Protein AF-0000000076989357 (afdb_homodimer)

Structure (mmCIF, N/CA/C/O backbone):
data_AF-0000000076989357-model_v1
#
loop_
_entity.id
_entity.type
_entity.pdbx_description
1 polymer '3-dehydrosphinganine reductase'
#
loop_
_atom_site.group_PDB
_atom_site.id
_atom_site.type_symbol
_atom_site.label_atom_id
_atom_site.label_alt_id
_atom_site.label_comp_id
_atom_site.label_asym_id
_atom_site.label_entity_id
_atom_site.label_seq_id
_atom_site.pdbx_PDB_ins_code
_atom_site.Cartn_x
_atom_site.Cartn_y
_atom_site.Cartn_z
_atom_site.occupancy
_atom_site.B_iso_or_equiv
_atom_site.auth_seq_id
_atom_site.auth_comp_id
_atom_site.auth_asym_id
_atom_site.auth_atom_id
_atom_site.pdbx_PDB_model_num
ATOM 1 N N . MET A 1 1 ? -0.4 20.406 41.469 1 24.55 1 MET A N 1
ATOM 2 C CA . MET A 1 1 ? 0.415 19.234 41.156 1 24.55 1 MET A CA 1
ATOM 3 C C . MET A 1 1 ? 0.333 18.891 39.688 1 24.55 1 MET A C 1
ATOM 5 O O . MET A 1 1 ? -0.587 18.203 39.25 1 24.55 1 MET A O 1
ATOM 9 N N . GLY A 1 2 ? 0.431 19.812 38.812 1 35.19 2 GLY A N 1
ATOM 10 C CA . GLY A 1 2 ? 0.062 20.609 37.656 1 35.19 2 GLY A CA 1
ATOM 11 C C . GLY A 1 2 ? 0.584 20.062 36.344 1 35.19 2 GLY A C 1
ATOM 12 O O . GLY A 1 2 ? 0.619 20.766 35.344 1 35.19 2 GLY A O 1
ATOM 13 N N . ILE A 1 3 ? 1.6 18.906 36.156 1 36.38 3 ILE A N 1
ATOM 14 C CA . ILE A 1 3 ? 3.012 18.578 36 1 36.38 3 ILE A CA 1
ATOM 15 C C . ILE A 1 3 ? 3.342 18.359 34.531 1 36.38 3 ILE A C 1
ATOM 17 O O . ILE A 1 3 ? 4.344 18.891 34.031 1 36.38 3 ILE A O 1
ATOM 21 N N . PHE A 1 4 ? 3.291 17.031 33.844 1 44.25 4 PHE A N 1
ATOM 22 C CA . PHE A 1 4 ? 4.027 16.734 32.625 1 44.25 4 PHE A CA 1
ATOM 23 C C . PHE A 1 4 ? 3.502 17.578 31.469 1 44.25 4 PHE A C 1
ATOM 25 O O . PHE A 1 4 ? 2.469 17.25 30.875 1 44.25 4 PHE A O 1
ATOM 32 N N . ASN A 1 5 ? 3.467 18.812 31.484 1 49.47 5 ASN A N 1
ATOM 33 C CA . ASN A 1 5 ? 3.227 19.766 30.406 1 49.47 5 ASN A CA 1
ATOM 34 C C . ASN A 1 5 ? 3.75 19.266 29.062 1 49.47 5 ASN A C 1
ATOM 36 O O . ASN A 1 5 ? 4.945 19.359 28.797 1 49.47 5 ASN A O 1
ATOM 40 N N . SER A 1 6 ? 3.16 18.234 28.562 1 68.12 6 SER A N 1
ATOM 41 C CA . SER A 1 6 ? 3.635 17.578 27.359 1 68.12 6 SER A CA 1
ATOM 42 C C . SER A 1 6 ? 3.816 18.578 26.219 1 68.12 6 SER A C 1
ATOM 44 O O . SER A 1 6 ? 2.943 19.406 25.969 1 68.12 6 SER A O 1
ATOM 46 N N . LYS A 1 7 ? 4.973 18.969 25.891 1 89 7 LYS A N 1
ATOM 47 C CA . LYS A 1 7 ? 5.383 19.844 24.781 1 89 7 LYS A CA 1
ATOM 48 C C . LYS A 1 7 ? 4.516 19.625 23.547 1 89 7 LYS A C 1
ATOM 50 O O . LYS A 1 7 ? 4.188 18.484 23.219 1 89 7 LYS A O 1
ATOM 55 N N . ASN A 1 8 ? 3.785 20.734 23.172 1 96.75 8 ASN A N 1
ATOM 56 C CA . ASN A 1 8 ? 3.072 20.703 21.906 1 96.75 8 ASN A CA 1
ATOM 57 C C . ASN A 1 8 ? 4.039 20.672 20.719 1 96.75 8 ASN A C 1
ATOM 59 O O . ASN A 1 8 ? 4.73 21.656 20.453 1 96.75 8 ASN A O 1
ATOM 63 N N . HIS A 1 9 ? 4.043 19.609 20.016 1 97.38 9 HIS A N 1
ATOM 64 C CA . HIS A 1 9 ? 5.02 19.406 18.953 1 97.38 9 HIS A CA 1
ATOM 65 C C . HIS A 1 9 ? 4.523 19.969 17.625 1 97.38 9 HIS A C 1
ATOM 67 O O . HIS A 1 9 ? 5.246 19.938 16.625 1 97.38 9 HIS A O 1
ATOM 73 N N . MET A 1 10 ? 3.312 20.484 17.641 1 98 10 MET A N 1
ATOM 74 C CA . MET A 1 10 ? 2.783 21.109 16.422 1 98 10 MET A CA 1
ATOM 75 C C . MET A 1 10 ? 1.911 22.312 16.766 1 98 10 MET A C 1
ATOM 77 O O . MET A 1 10 ? 0.719 22.328 16.453 1 98 10 MET A O 1
ATOM 81 N N . PRO A 1 11 ? 2.48 23.25 17.391 1 97.94 11 PRO A N 1
ATOM 82 C CA . PRO A 1 11 ? 1.706 24.469 17.609 1 97.94 11 PRO A CA 1
ATOM 83 C C . PRO A 1 11 ? 1.225 25.109 16.312 1 97.94 11 PRO A C 1
ATOM 85 O O . PRO A 1 11 ? 1.971 25.156 15.328 1 97.94 11 PRO A O 1
ATOM 88 N N . VAL A 1 12 ? -0.049 25.656 16.328 1 98.56 12 VAL A N 1
ATOM 89 C CA . VAL A 1 12 ? -0.6 26.094 15.055 1 98.56 12 VAL A CA 1
ATOM 90 C C . VAL A 1 12 ? -0.959 27.578 15.133 1 98.56 12 VAL A C 1
ATOM 92 O O . VAL A 1 12 ? -1.325 28.188 14.117 1 98.56 12 VAL A O 1
ATOM 95 N N . ASP A 1 13 ? -0.884 28.125 16.359 1 98.38 13 ASP A N 1
ATOM 96 C CA . ASP A 1 13 ? -1.229 29.531 16.516 1 98.38 13 ASP A CA 1
ATOM 97 C C . ASP A 1 13 ? -0.354 30.422 15.641 1 98.38 13 ASP A C 1
ATOM 99 O O . ASP A 1 13 ? 0.872 30.406 15.766 1 98.38 13 ASP A O 1
ATOM 103 N N . GLY A 1 14 ? -0.975 31.125 14.734 1 97.88 14 GLY A N 1
ATOM 104 C CA . GLY A 1 14 ? -0.276 32.031 13.844 1 97.88 14 GLY A CA 1
ATOM 105 C C . GLY A 1 14 ? 0.32 31.344 12.633 1 97.88 14 GLY A C 1
ATOM 106 O O . GLY A 1 14 ? 0.879 32 11.75 1 97.88 14 GLY A O 1
ATOM 107 N N . LYS A 1 15 ? 0.255 30.047 12.539 1 98.38 15 LYS A N 1
ATOM 108 C CA . LYS A 1 15 ? 0.806 29.297 11.414 1 98.38 15 LYS A CA 1
ATOM 109 C C . LYS A 1 15 ? -0.196 29.203 10.266 1 98.38 15 LYS A C 1
ATOM 111 O O . LYS A 1 15 ? -1.403 29.328 10.477 1 98.38 15 LYS A O 1
ATOM 116 N N . THR A 1 16 ? 0.252 29.031 9.078 1 98.81 16 THR A N 1
ATOM 117 C CA . THR A 1 16 ? -0.607 28.859 7.91 1 98.81 16 THR A CA 1
ATOM 118 C C . THR A 1 16 ? -0.661 27.391 7.488 1 98.81 16 THR A C 1
ATOM 120 O O . THR A 1 16 ? 0.375 26.766 7.234 1 98.81 16 THR A O 1
ATOM 123 N N . ILE A 1 17 ? -1.873 26.859 7.422 1 98.94 17 ILE A N 1
ATOM 124 C CA . ILE A 1 17 ? -2.102 25.438 7.129 1 98.94 17 ILE A CA 1
ATOM 125 C C . ILE A 1 17 ? -2.906 25.312 5.84 1 98.94 17 ILE A C 1
ATOM 127 O O . ILE A 1 17 ? -3.936 25.969 5.672 1 98.94 17 ILE A O 1
ATOM 131 N N . LEU A 1 18 ? -2.387 24.531 4.871 1 98.94 18 LEU A N 1
ATOM 132 C CA . LEU A 1 18 ? -3.174 24.109 3.725 1 98.94 18 LEU A CA 1
ATOM 133 C C . LEU A 1 18 ? -3.834 22.75 3.998 1 98.94 18 LEU A C 1
ATOM 135 O O . LEU A 1 18 ? -3.16 21.797 4.379 1 98.94 18 LEU A O 1
ATOM 139 N N . LEU A 1 19 ? -5.141 22.703 3.865 1 98.94 19 LEU A N 1
ATOM 140 C CA . LEU A 1 19 ? -5.926 21.516 4.176 1 98.94 19 LEU A CA 1
ATOM 141 C C . LEU A 1 19 ? -6.75 21.078 2.967 1 98.94 19 LEU A C 1
ATOM 143 O O . LEU A 1 19 ? -7.633 21.812 2.516 1 98.94 19 LEU A O 1
ATOM 147 N N . THR A 1 20 ? -6.453 19.891 2.438 1 98.88 20 THR A N 1
ATOM 148 C CA . THR A 1 20 ? -7.293 19.344 1.372 1 98.88 20 THR A CA 1
ATOM 149 C C . THR A 1 20 ? -8.43 18.516 1.951 1 98.88 20 THR A C 1
ATOM 151 O O . THR A 1 20 ? -8.297 17.938 3.033 1 98.88 20 THR A O 1
ATOM 154 N N . GLY A 1 21 ? -9.508 18.406 1.194 1 97.88 21 GLY A N 1
ATOM 155 C CA . GLY A 1 21 ? -10.656 17.641 1.659 1 97.88 21 GLY A CA 1
ATOM 156 C C . GLY A 1 21 ? -11.398 18.312 2.799 1 97.88 21 GLY A C 1
ATOM 157 O O . GLY A 1 21 ? -11.867 17.656 3.723 1 97.88 21 GLY A O 1
ATOM 158 N N . ALA A 1 22 ? -11.547 19.625 2.75 1 96.81 22 ALA A N 1
ATOM 159 C CA . ALA A 1 22 ? -12.016 20.391 3.896 1 96.81 22 ALA A CA 1
ATOM 160 C C . ALA A 1 22 ? -13.531 20.578 3.838 1 96.81 22 ALA A C 1
ATOM 162 O O . ALA A 1 22 ? -14.141 21.062 4.801 1 96.81 22 ALA A O 1
ATOM 163 N N . SER A 1 23 ? -14.188 20.156 2.822 1 92.81 23 SER A N 1
ATOM 164 C CA . SER A 1 23 ? -15.562 20.609 2.584 1 92.81 23 SER A CA 1
ATOM 165 C C . SER A 1 23 ? -16.562 19.781 3.4 1 92.81 23 SER A C 1
ATOM 167 O O . SER A 1 23 ? -17.719 20.188 3.551 1 92.81 23 SER A O 1
ATOM 169 N N . GLU A 1 24 ? -16.203 18.609 3.855 1 92.44 24 GLU A N 1
ATOM 170 C CA . GLU A 1 24 ? -17.109 17.781 4.633 1 92.44 24 GLU A CA 1
ATOM 171 C C . GLU A 1 24 ? -16.359 16.844 5.562 1 92.44 24 GLU A C 1
ATOM 173 O O . GLU A 1 24 ? -15.125 16.781 5.523 1 92.44 24 GLU A O 1
ATOM 178 N N . GLY A 1 25 ? -17.078 16.266 6.488 1 94.81 25 GLY A N 1
ATOM 179 C CA . GLY A 1 25 ? -16.562 15.18 7.301 1 94.81 25 GLY A CA 1
ATOM 180 C C . GLY A 1 25 ? -15.422 15.609 8.211 1 94.81 25 GLY A C 1
ATOM 181 O O . GLY A 1 25 ? -15.5 16.641 8.867 1 94.81 25 GLY A O 1
ATOM 182 N N . MET A 1 26 ? -14.438 14.766 8.281 1 97 26 MET A N 1
ATOM 183 C CA . MET A 1 26 ? -13.297 14.984 9.156 1 97 26 MET A CA 1
ATOM 184 C C . MET A 1 26 ? -12.539 16.25 8.766 1 97 26 MET A C 1
ATOM 186 O O . MET A 1 26 ? -12.117 17.016 9.625 1 97 26 MET A O 1
ATOM 190 N N . GLY A 1 27 ? -12.414 16.484 7.465 1 98.12 27 GLY A N 1
ATOM 191 C CA . GLY A 1 27 ? -11.68 17.641 6.996 1 98.12 27 GLY A CA 1
ATOM 192 C C . GLY A 1 27 ? -12.281 18.953 7.457 1 98.12 27 GLY A C 1
ATOM 193 O O . GLY A 1 27 ? -11.562 19.859 7.883 1 98.12 27 GLY A O 1
ATOM 194 N N . ARG A 1 28 ? -13.57 19.047 7.363 1 98.19 28 ARG A N 1
ATOM 195 C CA . ARG A 1 28 ? -14.273 20.234 7.824 1 98.19 28 ARG A CA 1
ATOM 196 C C . ARG A 1 28 ? -14.07 20.438 9.32 1 98.19 28 ARG A C 1
ATOM 198 O O . ARG A 1 28 ? -13.805 21.562 9.766 1 98.19 28 ARG A O 1
ATOM 205 N N . SER A 1 29 ? -14.18 19.406 10.07 1 98.69 29 SER A N 1
ATOM 206 C CA . SER A 1 29 ? -14.016 19.469 11.523 1 98.69 29 SER A CA 1
ATOM 207 C C . SER A 1 29 ? -12.586 19.844 11.898 1 98.69 29 SER A C 1
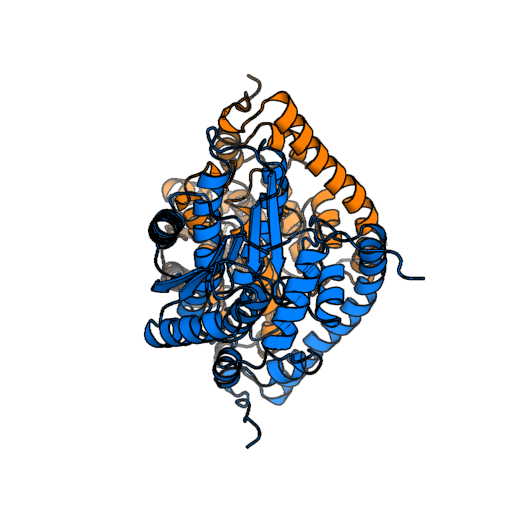ATOM 209 O O . SER A 1 29 ? -12.367 20.609 12.844 1 98.69 29 SER A O 1
ATOM 211 N N . VAL A 1 30 ? -11.633 19.312 11.18 1 98.88 30 VAL A N 1
ATOM 212 C CA . VAL A 1 30 ? -10.234 19.656 11.391 1 98.88 30 VAL A CA 1
ATOM 213 C C . VAL A 1 30 ? -10.031 21.156 11.172 1 98.88 30 VAL A C 1
ATOM 215 O O . VAL A 1 30 ? -9.398 21.828 11.984 1 98.88 30 VAL A O 1
ATOM 218 N N . ALA A 1 31 ? -10.578 21.656 10.109 1 98.88 31 ALA A N 1
ATOM 219 C CA . ALA A 1 31 ? -10.445 23.062 9.797 1 98.88 31 ALA A CA 1
ATOM 220 C C . ALA A 1 31 ? -10.984 23.938 10.93 1 98.88 31 ALA A C 1
ATOM 222 O O . ALA A 1 31 ? -10.305 24.859 11.383 1 98.88 31 ALA A O 1
ATOM 223 N N . LEU A 1 32 ? -12.133 23.625 11.383 1 98.88 32 LEU A N 1
ATOM 224 C CA . LEU A 1 32 ? -12.789 24.422 12.422 1 98.88 32 LEU A CA 1
ATOM 225 C C . LEU A 1 32 ? -11.992 24.375 13.719 1 98.88 32 LEU A C 1
ATOM 227 O O . LEU A 1 32 ? -11.812 25.391 14.375 1 98.88 32 LEU A O 1
ATOM 231 N N . GLN A 1 33 ? -11.508 23.219 14.047 1 98.94 33 GLN A N 1
ATOM 232 C CA . GLN A 1 33 ? -10.758 23.078 15.289 1 98.94 33 GLN A CA 1
ATOM 233 C C . GLN A 1 33 ? -9.406 23.766 15.203 1 98.94 33 GLN A C 1
ATOM 235 O O . GLN A 1 33 ? -8.93 24.344 16.188 1 98.94 33 GLN A O 1
ATOM 240 N N . LEU A 1 34 ? -8.781 23.75 14.047 1 98.94 34 LEU A N 1
ATOM 241 C CA . LEU A 1 34 ? -7.504 24.422 13.875 1 98.94 34 LEU A CA 1
ATOM 242 C C . LEU A 1 34 ? -7.688 25.938 13.891 1 98.94 34 LEU A C 1
ATOM 244 O O . LEU A 1 34 ? -6.84 26.672 14.422 1 98.94 34 LEU A O 1
ATOM 248 N N . ALA A 1 35 ? -8.766 26.438 13.297 1 98.88 35 ALA A N 1
ATOM 249 C CA . ALA A 1 35 ? -9.078 27.859 13.375 1 98.88 35 ALA A CA 1
ATOM 250 C C . ALA A 1 35 ? -9.242 28.297 14.828 1 98.88 35 ALA A C 1
ATOM 252 O O . ALA A 1 35 ? -8.742 29.359 15.219 1 98.88 35 ALA A O 1
ATOM 253 N N . ALA A 1 36 ? -9.883 27.469 15.586 1 98.88 36 ALA A N 1
ATOM 254 C CA . ALA A 1 36 ? -10.125 27.766 17 1 98.88 36 ALA A CA 1
ATOM 255 C C . ALA A 1 36 ? -8.82 27.734 17.797 1 98.88 36 ALA A C 1
ATOM 257 O O . ALA A 1 36 ? -8.758 28.25 18.906 1 98.88 36 ALA A O 1
ATOM 258 N N . LYS A 1 37 ? -7.816 27.188 17.203 1 98.75 37 LYS A N 1
ATOM 259 C CA . LYS A 1 37 ? -6.516 27.125 17.859 1 98.75 37 LYS A CA 1
ATOM 260 C C . LYS A 1 37 ? -5.57 28.188 17.328 1 98.75 37 LYS A C 1
ATOM 262 O O . LYS A 1 37 ? -4.418 28.281 17.766 1 98.75 37 LYS A O 1
ATOM 267 N N . GLY A 1 38 ? -6.047 28.984 16.328 1 98.81 38 GLY A N 1
ATOM 268 C CA . GLY A 1 38 ? -5.309 30.188 15.969 1 98.81 38 GLY A CA 1
ATOM 269 C C . GLY A 1 38 ? -4.66 30.078 14.594 1 98.81 38 GLY A C 1
ATOM 270 O O . GLY A 1 38 ? -3.969 31.016 14.164 1 98.81 38 GLY A O 1
ATOM 271 N N . ALA A 1 39 ? -4.906 29.047 13.859 1 98.88 39 ALA A N 1
ATOM 272 C CA . ALA A 1 39 ? -4.25 28.844 12.57 1 98.88 39 ALA A CA 1
ATOM 273 C C . ALA A 1 39 ? -4.906 29.688 11.484 1 98.88 39 ALA A C 1
ATOM 275 O O . ALA A 1 39 ? -6.117 29.922 11.508 1 98.88 39 ALA A O 1
ATOM 276 N N . ASN A 1 40 ? -4.086 30.188 10.555 1 98.88 40 ASN A N 1
ATOM 277 C CA . ASN A 1 40 ? -4.574 30.578 9.234 1 98.88 40 ASN A CA 1
ATOM 278 C C . ASN A 1 40 ? -4.797 29.359 8.344 1 98.88 40 ASN A C 1
ATOM 280 O O . ASN A 1 40 ? -4.031 28.406 8.391 1 98.88 40 ASN A O 1
ATOM 284 N N . LEU A 1 41 ? -5.887 29.438 7.523 1 98.88 41 LEU A N 1
ATOM 285 C CA . LEU A 1 41 ? -6.191 28.234 6.781 1 98.88 41 LEU A CA 1
ATOM 286 C C . LEU A 1 41 ? -6.422 28.531 5.305 1 98.88 41 LEU A C 1
ATOM 288 O O . LEU A 1 41 ? -7.078 29.531 4.969 1 98.88 41 LEU A O 1
ATOM 292 N N . VAL A 1 42 ? -5.789 27.734 4.477 1 98.94 42 VAL A N 1
ATOM 293 C CA . VAL A 1 42 ? -6.195 27.562 3.084 1 98.94 42 VAL A CA 1
ATOM 294 C C . VAL A 1 42 ? -6.914 26.234 2.922 1 98.94 42 VAL A C 1
ATOM 296 O O . VAL A 1 42 ? -6.297 25.172 3.027 1 98.94 42 VAL A O 1
ATOM 299 N N . VAL A 1 43 ? -8.219 26.297 2.641 1 98.88 43 VAL A N 1
ATOM 300 C CA . VAL A 1 43 ? -9.023 25.078 2.566 1 98.88 43 VAL A CA 1
ATOM 301 C C . VAL A 1 43 ? -9.305 24.734 1.106 1 98.88 43 VAL A C 1
ATOM 303 O O . VAL A 1 43 ? -9.68 25.609 0.319 1 98.88 43 VAL A O 1
ATOM 306 N N . VAL A 1 44 ? -9.062 23.469 0.764 1 98.88 44 VAL A N 1
ATOM 307 C CA . VAL A 1 44 ? -9.117 23.031 -0.627 1 98.88 44 VAL A CA 1
ATOM 308 C C . VAL A 1 44 ? -10.141 21.906 -0.776 1 98.88 44 VAL A C 1
ATOM 310 O O . VAL A 1 44 ? -10.133 20.953 -0.001 1 98.88 44 VAL A O 1
ATOM 313 N N . ALA A 1 45 ? -11.016 21.969 -1.712 1 98.38 45 ALA A N 1
ATOM 314 C CA . ALA A 1 45 ? -11.953 20.938 -2.133 1 98.38 45 ALA A CA 1
ATOM 315 C C . ALA A 1 45 ? -12.531 21.234 -3.514 1 98.38 45 ALA A C 1
ATOM 317 O O . ALA A 1 45 ? -12.078 22.172 -4.188 1 98.38 45 ALA A O 1
ATOM 318 N N . ARG A 1 46 ? -13.469 20.469 -3.92 1 96.75 46 ARG A N 1
ATOM 319 C CA . ARG A 1 46 ? -14 20.609 -5.273 1 96.75 46 ARG A CA 1
ATOM 320 C C . ARG A 1 46 ? -15.172 21.594 -5.301 1 96.75 46 ARG A C 1
ATOM 322 O O . ARG A 1 46 ? -15.406 22.266 -6.312 1 96.75 46 ARG A O 1
ATOM 329 N N . ASN A 1 47 ? -15.867 21.719 -4.156 1 95.25 47 ASN A N 1
ATOM 330 C CA . ASN A 1 47 ? -17.125 22.453 -4.148 1 95.25 47 ASN A CA 1
ATOM 331 C C . ASN A 1 47 ? -16.953 23.859 -3.59 1 95.25 47 ASN A C 1
ATOM 333 O O . ASN A 1 47 ? -16.859 24.047 -2.375 1 95.25 47 ASN A O 1
ATOM 337 N N . ALA A 1 48 ? -17.125 24.875 -4.426 1 97.06 48 ALA A N 1
ATOM 338 C CA . ALA A 1 48 ? -16.875 26.266 -4.031 1 97.06 48 ALA A CA 1
ATOM 339 C C . ALA A 1 48 ? -17.922 26.734 -3.016 1 97.06 48 ALA A C 1
ATOM 341 O O . ALA A 1 48 ? -17.594 27.469 -2.078 1 97.06 48 ALA A O 1
ATOM 342 N N . VAL A 1 49 ? -19.109 26.328 -3.229 1 97.56 49 VAL A N 1
ATOM 343 C CA . VAL A 1 49 ? -20.203 26.781 -2.365 1 97.56 49 VAL A CA 1
ATOM 344 C C . VAL A 1 49 ? -19.969 26.281 -0.94 1 97.56 49 VAL A C 1
ATOM 346 O O . VAL A 1 49 ? -20.078 27.047 0.018 1 97.56 49 VAL A O 1
ATOM 349 N N . ARG A 1 50 ? -19.625 25.062 -0.813 1 96.56 50 ARG A N 1
ATOM 350 C CA . ARG A 1 50 ? -19.359 24.484 0.499 1 96.56 50 ARG A CA 1
ATOM 351 C C . ARG A 1 50 ? -18.125 25.125 1.14 1 96.56 50 ARG A C 1
ATOM 353 O O . ARG A 1 50 ? -18.078 25.297 2.359 1 96.56 50 ARG A O 1
ATOM 360 N N . LEU A 1 51 ? -17.172 25.484 0.337 1 98.38 51 LEU A N 1
ATOM 361 C CA . LEU A 1 51 ? -15.953 26.094 0.842 1 98.38 51 LEU A CA 1
ATOM 362 C C . LEU A 1 51 ? -16.219 27.531 1.315 1 98.38 51 LEU A C 1
ATOM 364 O O . LEU A 1 51 ? -15.656 27.969 2.32 1 98.38 51 LEU A O 1
ATOM 368 N N . GLU A 1 52 ? -16.984 28.25 0.594 1 98 52 GLU A N 1
ATOM 369 C CA . GLU A 1 52 ? -17.344 29.594 1.007 1 98 52 GLU A CA 1
ATOM 370 C C . GLU A 1 52 ? -18.078 29.578 2.346 1 98 52 GLU A C 1
ATOM 372 O O . GLU A 1 52 ? -17.812 30.422 3.211 1 98 52 GLU A O 1
ATOM 377 N N . GLU A 1 53 ? -18.984 28.641 2.422 1 98.31 53 GLU A N 1
ATOM 378 C CA . GLU A 1 53 ? -19.672 28.469 3.697 1 98.31 53 GLU A CA 1
ATOM 379 C C . GLU A 1 53 ? -18.688 28.141 4.82 1 98.31 53 GLU A C 1
ATOM 381 O O . GLU A 1 53 ? -18.812 28.672 5.926 1 98.31 53 GLU A O 1
ATOM 386 N N . LEU A 1 54 ? -17.766 27.312 4.539 1 98.56 54 LEU A N 1
ATOM 387 C CA . LEU A 1 54 ? -16.766 26.938 5.531 1 98.56 54 LEU A CA 1
ATOM 388 C C . LEU A 1 54 ? -15.93 28.141 5.945 1 98.56 54 LEU A C 1
ATOM 390 O O . LEU A 1 54 ? -15.641 28.328 7.133 1 98.56 54 LEU A O 1
ATOM 394 N N . VAL A 1 55 ? -15.523 28.953 5.016 1 98.56 55 VAL A N 1
ATOM 395 C CA . VAL A 1 55 ? -14.719 30.125 5.324 1 98.56 55 VAL A CA 1
ATOM 396 C C . VAL A 1 55 ? -15.477 31.031 6.293 1 98.56 55 VAL A C 1
ATOM 398 O O . VAL A 1 55 ? -14.883 31.594 7.223 1 98.56 55 VAL A O 1
ATOM 401 N N . THR A 1 56 ? -16.75 31.188 6.086 1 98.31 56 THR A N 1
ATOM 402 C CA . THR A 1 56 ? -17.578 31.969 6.996 1 98.31 56 THR A CA 1
ATOM 403 C C . THR A 1 56 ? -17.562 31.375 8.398 1 98.31 56 THR A C 1
ATOM 405 O O . THR A 1 56 ? -17.422 32.094 9.391 1 98.31 56 THR A O 1
ATOM 408 N N . GLU A 1 57 ? -17.688 30.094 8.43 1 98.56 57 GLU A N 1
ATOM 409 C CA . GLU A 1 57 ? -17.688 29.391 9.711 1 98.56 57 GLU A CA 1
ATOM 410 C C . GLU A 1 57 ? -16.328 29.484 10.383 1 98.56 57 GLU A C 1
ATOM 412 O O . GLU A 1 57 ? -16.234 29.547 11.609 1 98.56 57 GLU A O 1
ATOM 417 N N . LEU A 1 58 ? -15.281 29.453 9.609 1 98.81 58 LEU A N 1
ATOM 418 C CA . LEU A 1 58 ? -13.93 29.562 10.141 1 98.81 58 LEU A CA 1
ATOM 419 C C . LEU A 1 58 ? -13.719 30.906 10.812 1 98.81 58 LEU A C 1
ATOM 421 O O . LEU A 1 58 ? -13.109 31 11.875 1 98.81 58 LEU A O 1
ATOM 425 N N . LYS A 1 59 ? -14.195 31.953 10.211 1 98.38 59 LYS A N 1
ATOM 426 C CA . LYS A 1 59 ? -14.102 33.281 10.797 1 98.38 59 LYS A CA 1
ATOM 427 C C . LYS A 1 59 ? -14.812 33.344 12.148 1 98.38 59 LYS A C 1
ATOM 429 O O . LYS A 1 59 ? -14.312 33.969 13.086 1 98.38 59 LYS A O 1
ATOM 434 N N . ALA A 1 60 ? -15.914 32.688 12.188 1 98.31 60 ALA A N 1
ATOM 435 C CA . ALA A 1 60 ? -16.688 32.656 13.422 1 98.31 60 ALA A CA 1
ATOM 436 C C . ALA A 1 60 ? -15.984 31.844 14.5 1 98.31 60 ALA A C 1
ATOM 438 O O . ALA A 1 60 ? -16.094 32.156 15.688 1 98.31 60 ALA A O 1
ATOM 439 N N . ALA A 1 61 ? -15.227 30.828 14.102 1 98.38 61 ALA A N 1
ATOM 440 C CA . ALA A 1 61 ? -14.586 29.906 15.039 1 98.38 61 ALA A CA 1
ATOM 441 C C . ALA A 1 61 ? -13.188 30.391 15.414 1 98.38 61 ALA A C 1
ATOM 443 O O . ALA A 1 61 ? -12.57 29.859 16.344 1 98.38 61 ALA A O 1
ATOM 444 N N . ALA A 1 62 ? -12.734 31.438 14.844 1 98.69 62 ALA A N 1
ATOM 445 C CA . ALA A 1 62 ? -11.352 31.875 14.953 1 98.69 62 ALA A CA 1
ATOM 446 C C . ALA A 1 62 ? -11.023 32.281 16.391 1 98.69 62 ALA A C 1
ATOM 448 O O . ALA A 1 62 ? -11.82 32.969 17.031 1 98.69 62 ALA A O 1
ATOM 449 N N . LYS A 1 63 ? -9.828 31.875 16.859 1 98.31 63 LYS A N 1
ATOM 450 C CA . LYS A 1 63 ? -9.312 32.312 18.141 1 98.31 63 LYS A CA 1
ATOM 451 C C . LYS A 1 63 ? -9.062 33.844 18.141 1 98.31 63 LYS A C 1
ATOM 453 O O . LYS A 1 63 ? -9.375 34.5 19.109 1 98.31 63 LYS A O 1
ATOM 458 N N . SER A 1 64 ? -8.516 34.281 17.016 1 97.81 64 SER A N 1
ATOM 459 C CA . SER A 1 64 ? -8.219 35.719 16.812 1 97.81 64 SER A CA 1
ATOM 460 C C . SER A 1 64 ? -8.805 36.219 15.492 1 97.81 64 SER A C 1
ATOM 462 O O . SER A 1 64 ? -8.07 36.438 14.531 1 97.81 64 SER A O 1
ATOM 464 N N . PRO A 1 65 ? -10.039 36.562 15.492 1 95.88 65 PRO A N 1
ATOM 465 C CA . PRO A 1 65 ? -10.766 36.875 14.266 1 95.88 65 PRO A CA 1
ATOM 466 C C . PRO A 1 65 ? -10.148 38.062 13.516 1 95.88 65 PRO A C 1
ATOM 468 O O . PRO A 1 65 ? -10.25 38.156 12.289 1 95.88 65 PRO A O 1
ATOM 471 N N . SER A 1 66 ? -9.492 38.938 14.227 1 95.88 66 SER A N 1
ATOM 472 C CA . SER A 1 66 ? -8.977 40.188 13.609 1 95.88 66 SER A CA 1
ATOM 473 C C . SER A 1 66 ? -7.668 39.906 12.875 1 95.88 66 SER A C 1
ATOM 475 O O . SER A 1 66 ? -7.301 40.656 11.961 1 95.88 66 SER A O 1
ATOM 477 N N . THR A 1 67 ? -6.98 38.875 13.227 1 97.12 67 THR A N 1
ATOM 478 C CA . THR A 1 67 ? -5.645 38.688 12.68 1 97.12 67 THR A CA 1
ATOM 479 C C . THR A 1 67 ? -5.574 37.438 11.82 1 97.12 67 THR A C 1
ATOM 481 O O . THR A 1 67 ? -4.758 37.344 10.898 1 97.12 67 THR A O 1
ATOM 484 N N . GLN A 1 68 ? -6.383 36.438 12.086 1 98.44 68 GLN A N 1
ATOM 485 C CA . GLN A 1 68 ? -6.367 35.219 11.328 1 98.44 68 GLN A CA 1
ATOM 486 C C . GLN A 1 68 ? -6.949 35.406 9.938 1 98.44 68 GLN A C 1
ATOM 488 O O . GLN A 1 68 ? -7.871 36.188 9.75 1 98.44 68 GLN A O 1
ATOM 493 N N . ARG A 1 69 ? -6.41 34.656 8.969 1 98.5 69 ARG A N 1
ATOM 494 C CA . ARG A 1 69 ? -6.867 34.719 7.586 1 98.5 69 ARG A CA 1
ATOM 495 C C . ARG A 1 69 ? -7.297 33.344 7.078 1 98.5 69 ARG A C 1
ATOM 497 O O . ARG A 1 69 ? -6.695 32.344 7.426 1 98.5 69 ARG A O 1
ATOM 504 N N . PHE A 1 70 ? -8.32 33.375 6.258 1 98.75 70 PHE A N 1
ATOM 505 C CA . PHE A 1 70 ? -8.875 32.156 5.691 1 98.75 70 PHE A CA 1
ATOM 506 C C . PHE A 1 70 ? -9.133 32.312 4.199 1 98.75 70 PHE A C 1
ATOM 508 O O . PHE A 1 70 ? -9.656 33.344 3.766 1 98.75 70 PHE A O 1
ATOM 515 N N . LYS A 1 71 ? -8.742 31.312 3.447 1 98.5 71 LYS A N 1
ATOM 516 C CA . LYS A 1 71 ? -8.914 31.281 1.998 1 98.5 71 LYS A CA 1
ATOM 517 C C . LYS A 1 71 ? -9.391 29.906 1.538 1 98.5 71 LYS A C 1
ATOM 519 O O . LYS A 1 71 ? -9.023 28.891 2.123 1 98.5 71 LYS A O 1
ATOM 524 N N . TYR A 1 72 ? -10.25 29.922 0.555 1 98.75 72 TYR A N 1
ATOM 525 C CA . TYR A 1 72 ? -10.555 28.641 -0.078 1 98.75 72 TYR A CA 1
ATOM 526 C C . TYR A 1 72 ? -9.992 28.594 -1.495 1 98.75 72 TYR A C 1
ATOM 528 O O . TYR A 1 72 ? -9.875 29.625 -2.16 1 98.75 72 TYR A O 1
ATOM 536 N N . ILE A 1 73 ? -9.562 27.453 -1.965 1 98.81 73 ILE A N 1
ATOM 537 C CA . ILE A 1 73 ? -9.156 27.141 -3.332 1 98.81 73 ILE A CA 1
ATOM 538 C C . ILE A 1 73 ? -9.914 25.922 -3.84 1 98.81 73 ILE A C 1
ATOM 540 O O . ILE A 1 73 ? -9.984 24.891 -3.16 1 98.81 73 ILE A O 1
ATOM 544 N N . THR A 1 74 ? -10.586 26.062 -4.996 1 98.62 74 THR A N 1
ATOM 545 C CA . THR A 1 74 ? -11.266 24.922 -5.602 1 98.62 74 THR A CA 1
ATOM 546 C C . THR A 1 74 ? -10.305 24.094 -6.445 1 98.62 74 THR A C 1
ATOM 548 O O . THR A 1 74 ? -9.609 24.625 -7.312 1 98.62 74 THR A O 1
ATOM 551 N N . ALA A 1 75 ? -10.25 22.797 -6.133 1 98.56 75 ALA A N 1
ATOM 552 C CA . ALA A 1 75 ? -9.391 21.891 -6.898 1 98.56 75 ALA A CA 1
ATOM 553 C C . ALA A 1 75 ? -9.883 20.453 -6.812 1 98.56 75 ALA A C 1
ATOM 555 O O . ALA A 1 75 ? -10.406 20.031 -5.781 1 98.56 75 ALA A O 1
ATOM 556 N N . ASP A 1 76 ? -9.773 19.766 -7.906 1 98.25 76 ASP A N 1
ATOM 557 C CA . ASP A 1 76 ? -9.953 18.312 -7.938 1 98.25 76 ASP A CA 1
ATOM 558 C C . ASP A 1 76 ? -8.617 17.594 -7.781 1 98.25 76 ASP A C 1
ATOM 560 O O . ASP A 1 76 ? -7.82 17.547 -8.719 1 98.25 76 ASP A O 1
ATOM 564 N N . ILE A 1 77 ? -8.477 16.969 -6.637 1 98.12 77 ILE A N 1
ATOM 565 C CA . ILE A 1 77 ? -7.16 16.438 -6.297 1 98.12 77 ILE A CA 1
ATOM 566 C C . ILE A 1 77 ? -6.879 15.18 -7.109 1 98.12 77 ILE A C 1
ATOM 568 O O . ILE A 1 77 ? -5.754 14.68 -7.121 1 98.12 77 ILE A O 1
ATOM 572 N N . SER A 1 78 ? -7.848 14.609 -7.77 1 97.62 78 SER A N 1
ATOM 573 C CA . SER A 1 78 ? -7.66 13.398 -8.57 1 97.62 78 SER A CA 1
ATOM 574 C C . SER A 1 78 ? -7.062 13.734 -9.938 1 97.62 78 SER A C 1
ATOM 576 O O . SER A 1 78 ? -6.684 12.828 -10.688 1 97.62 78 SER A O 1
ATOM 578 N N . VAL A 1 79 ? -7.023 15.031 -10.258 1 97.62 79 VAL A N 1
ATOM 579 C CA . VAL A 1 79 ? -6.508 15.461 -11.547 1 97.62 79 VAL A CA 1
ATOM 580 C C . VAL A 1 79 ? -4.992 15.641 -11.469 1 97.62 79 VAL A C 1
ATOM 582 O O . VAL A 1 79 ? -4.48 16.234 -10.516 1 97.62 79 VAL A O 1
ATOM 585 N N . GLU A 1 80 ? -4.309 15.133 -12.445 1 97.12 80 GLU A N 1
ATOM 586 C CA . GLU A 1 80 ? -2.852 15.234 -12.484 1 97.12 80 GLU A CA 1
ATOM 587 C C . GLU A 1 80 ? -2.398 16.688 -12.484 1 97.12 80 GLU A C 1
ATOM 589 O O . GLU A 1 80 ? -2.992 17.531 -13.164 1 97.12 80 GLU A O 1
ATOM 594 N N . ASN A 1 81 ? -1.417 17.047 -11.703 1 97.88 81 ASN A N 1
ATOM 595 C CA . ASN A 1 81 ? -0.753 18.344 -11.625 1 97.88 81 ASN A CA 1
ATOM 596 C C . ASN A 1 81 ? -1.624 19.375 -10.922 1 97.88 81 ASN A C 1
ATOM 598 O O . ASN A 1 81 ? -1.497 20.578 -11.18 1 97.88 81 ASN A O 1
ATOM 602 N N . TYR A 1 82 ? -2.443 18.969 -10.07 1 98.56 82 TYR A N 1
ATOM 603 C CA . TYR A 1 82 ? -3.328 19.891 -9.367 1 98.56 82 TYR A CA 1
ATOM 604 C C . TYR A 1 82 ? -2.574 20.641 -8.281 1 98.56 82 TYR A C 1
ATOM 606 O O . TYR A 1 82 ? -2.941 21.766 -7.934 1 98.56 82 TYR A O 1
ATOM 614 N N . ALA A 1 83 ? -1.502 20.094 -7.738 1 98.81 83 ALA A N 1
ATOM 615 C CA . ALA A 1 83 ? -0.934 20.516 -6.461 1 98.81 83 ALA A CA 1
ATOM 616 C C . ALA A 1 83 ? -0.125 21.797 -6.617 1 98.81 83 ALA A C 1
ATOM 618 O O . ALA A 1 83 ? -0.236 22.719 -5.801 1 98.81 83 ALA A O 1
ATOM 619 N N . ALA A 1 84 ? 0.656 21.828 -7.691 1 98.25 84 ALA A N 1
ATOM 620 C CA . ALA A 1 84 ? 1.57 22.953 -7.875 1 98.25 84 ALA A CA 1
ATOM 621 C C . ALA A 1 84 ? 0.809 24.281 -7.957 1 98.25 84 ALA A C 1
ATOM 623 O O . ALA A 1 84 ? 1.141 25.234 -7.254 1 98.25 84 ALA A O 1
ATOM 624 N N . PRO A 1 85 ? -0.253 24.375 -8.789 1 98.56 85 PRO A N 1
ATOM 625 C CA . PRO A 1 85 ? -1.007 25.625 -8.828 1 98.56 85 PRO A CA 1
ATOM 626 C C . PRO A 1 85 ? -1.683 25.953 -7.504 1 98.56 85 PRO A C 1
ATOM 628 O O . PRO A 1 85 ? -1.8 27.125 -7.137 1 98.56 85 PRO A O 1
ATOM 631 N N . VAL A 1 86 ? -2.125 24.938 -6.777 1 98.88 86 VAL A N 1
ATOM 632 C CA . VAL A 1 86 ? -2.768 25.156 -5.484 1 98.88 86 VAL A CA 1
ATOM 633 C C . VAL A 1 86 ? -1.766 25.766 -4.504 1 98.88 86 VAL A C 1
ATOM 635 O O . VAL A 1 86 ? -2.074 26.734 -3.811 1 98.88 86 VAL A O 1
ATOM 638 N N . ILE A 1 87 ? -0.558 25.219 -4.465 1 98.81 87 ILE A N 1
ATOM 639 C CA . ILE A 1 87 ? 0.486 25.688 -3.562 1 98.81 87 ILE A CA 1
ATOM 640 C C . ILE A 1 87 ? 0.888 27.109 -3.943 1 98.81 87 ILE A C 1
ATOM 642 O O . ILE A 1 87 ? 1.054 27.969 -3.074 1 98.81 87 ILE A O 1
ATOM 646 N N . ALA A 1 88 ? 1.017 27.344 -5.238 1 98.56 88 ALA A N 1
ATOM 647 C CA . ALA A 1 88 ? 1.396 28.672 -5.711 1 98.56 88 ALA A CA 1
ATOM 648 C C . ALA A 1 88 ? 0.372 29.719 -5.285 1 98.56 88 ALA A C 1
ATOM 650 O O . ALA A 1 88 ? 0.737 30.797 -4.805 1 98.56 88 ALA A O 1
ATOM 651 N N . GLU A 1 89 ? -0.858 29.406 -5.504 1 98.75 89 GLU A N 1
ATOM 652 C CA . GLU A 1 89 ? -1.927 30.328 -5.129 1 98.75 89 GLU A CA 1
ATOM 653 C C . GLU A 1 89 ? -1.946 30.562 -3.619 1 98.75 89 GLU A C 1
ATOM 655 O O . GLU A 1 89 ? -2.129 31.688 -3.164 1 98.75 89 GLU A O 1
ATOM 660 N N . ALA A 1 90 ? -1.766 29.547 -2.846 1 98.88 90 ALA A N 1
ATOM 661 C CA . ALA A 1 90 ? -1.743 29.641 -1.39 1 98.88 90 ALA A CA 1
ATOM 662 C C . ALA A 1 90 ? -0.579 30.516 -0.922 1 98.88 90 ALA A C 1
ATOM 664 O O . ALA A 1 90 ? -0.724 31.312 0.011 1 98.88 90 ALA A O 1
ATOM 665 N N . LYS A 1 91 ? 0.548 30.375 -1.547 1 98.12 91 LYS A N 1
ATOM 666 C CA . LYS A 1 91 ? 1.735 31.141 -1.162 1 98.12 91 LYS A CA 1
ATOM 667 C C . LYS A 1 91 ? 1.559 32.625 -1.456 1 98.12 91 LYS A C 1
ATOM 669 O O . LYS A 1 91 ? 1.949 33.469 -0.652 1 98.12 91 LYS A O 1
ATOM 674 N N . VAL A 1 92 ? 0.999 32.875 -2.643 1 98.38 92 VAL A N 1
ATOM 675 C CA . VAL A 1 92 ? 0.728 34.25 -2.982 1 98.38 92 VAL A CA 1
ATOM 676 C C . VAL A 1 92 ? -0.189 34.875 -1.931 1 98.38 92 VAL A C 1
ATOM 678 O O . VAL A 1 92 ? 0.06 36 -1.46 1 98.38 92 VAL A O 1
ATOM 681 N N . TRP A 1 93 ? -1.173 34.156 -1.562 1 98.56 93 TRP A N 1
ATOM 682 C CA . TRP A 1 93 ? -2.117 34.594 -0.548 1 98.56 93 TRP A CA 1
ATOM 683 C C . TRP A 1 93 ? -1.431 34.75 0.805 1 98.56 93 TRP A C 1
ATOM 685 O O . TRP A 1 93 ? -1.804 35.625 1.603 1 98.56 93 TRP A O 1
ATOM 695 N N . ASN A 1 94 ? -0.456 33.938 1.061 1 98.38 94 ASN A N 1
ATOM 696 C CA . ASN A 1 94 ? 0.281 33.938 2.32 1 98.38 94 ASN A CA 1
ATOM 697 C C . ASN A 1 94 ? 1.478 34.875 2.268 1 98.38 94 ASN A C 1
ATOM 699 O O . ASN A 1 94 ? 2.518 34.594 2.867 1 98.38 94 ASN A O 1
ATOM 703 N N . ASP A 1 95 ? 1.429 35.906 1.438 1 97.5 95 ASP A N 1
ATOM 704 C CA . ASP A 1 95 ? 2.453 36.938 1.312 1 97.5 95 ASP A CA 1
ATOM 705 C C . ASP A 1 95 ? 3.77 36.344 0.809 1 97.5 95 ASP A C 1
ATOM 707 O O . ASP A 1 95 ? 4.844 36.75 1.267 1 97.5 95 ASP A O 1
ATOM 711 N N . ASN A 1 96 ? 3.686 35.281 0.064 1 96.19 96 ASN A N 1
ATOM 712 C CA . ASN A 1 96 ? 4.793 34.562 -0.58 1 96.19 96 ASN A CA 1
ATOM 713 C C . ASN A 1 96 ? 5.684 33.875 0.441 1 96.19 96 ASN A C 1
ATOM 715 O O . ASN A 1 96 ? 6.852 33.594 0.16 1 96.19 96 ASN A O 1
ATOM 719 N N . ARG A 1 97 ? 5.125 33.75 1.623 1 95.81 97 ARG A N 1
ATOM 720 C CA . ARG A 1 97 ? 5.789 32.938 2.635 1 95.81 97 ARG A CA 1
ATOM 721 C C . ARG A 1 97 ? 5.414 31.469 2.484 1 95.81 97 ARG A C 1
ATOM 723 O O . ARG A 1 97 ? 4.34 31.141 1.978 1 95.81 97 ARG A O 1
ATOM 730 N N . ASP A 1 98 ? 6.309 30.609 2.943 1 95.94 98 ASP A N 1
ATOM 731 C CA . ASP A 1 98 ? 6.047 29.172 2.885 1 95.94 98 ASP A CA 1
ATOM 732 C C . ASP A 1 98 ? 4.887 28.797 3.801 1 95.94 98 ASP A C 1
ATOM 734 O O . ASP A 1 98 ? 4.672 29.422 4.836 1 95.94 98 ASP A O 1
ATOM 738 N N . LEU A 1 99 ? 4.203 27.812 3.398 1 98.44 99 LEU A N 1
ATOM 739 C CA . LEU A 1 99 ? 3.215 27.203 4.277 1 98.44 99 LEU A CA 1
ATOM 740 C C . LEU A 1 99 ? 3.893 26.438 5.418 1 98.44 99 LEU A C 1
ATOM 742 O O . LEU A 1 99 ? 4.938 25.812 5.219 1 98.44 99 LEU A O 1
ATOM 746 N N . ASP A 1 100 ? 3.297 26.453 6.57 1 98.69 100 ASP A N 1
ATOM 747 C CA . ASP A 1 100 ? 3.9 25.812 7.738 1 98.69 100 ASP A CA 1
ATOM 748 C C . ASP A 1 100 ? 3.5 24.344 7.828 1 98.69 100 ASP A C 1
ATOM 750 O O . ASP A 1 100 ? 4.297 23.5 8.25 1 98.69 100 ASP A O 1
ATOM 754 N N . ILE A 1 101 ? 2.26 24.062 7.496 1 98.94 101 ILE A N 1
ATOM 755 C CA . ILE A 1 101 ? 1.678 22.719 7.613 1 98.94 101 ILE A CA 1
ATOM 756 C C . ILE A 1 101 ? 0.813 22.438 6.387 1 98.94 101 ILE A C 1
ATOM 758 O O . ILE A 1 101 ? 0.056 23.297 5.934 1 98.94 101 ILE A O 1
ATOM 762 N N . VAL A 1 102 ? 0.979 21.312 5.801 1 98.94 102 VAL A N 1
ATOM 763 C CA . VAL A 1 102 ? 0.093 20.797 4.762 1 98.94 102 VAL A CA 1
ATOM 764 C C . VAL A 1 102 ? -0.536 19.484 5.223 1 98.94 102 VAL A C 1
ATOM 766 O O . VAL A 1 102 ? 0.174 18.531 5.562 1 98.94 102 VAL A O 1
ATOM 769 N N . TRP A 1 103 ? -1.847 19.453 5.32 1 99 103 TRP A N 1
ATOM 770 C CA . TRP A 1 103 ? -2.594 18.297 5.77 1 99 103 TRP A CA 1
ATOM 771 C C . TRP A 1 103 ? -3.549 17.797 4.684 1 99 103 TRP A C 1
ATOM 773 O O . TRP A 1 103 ? -4.523 18.484 4.355 1 99 103 TRP A O 1
ATOM 783 N N . CYS A 1 104 ? -3.285 16.625 4.152 1 98.94 104 CYS A N 1
ATOM 784 C CA . CYS A 1 104 ? -4.121 16 3.127 1 98.94 104 CYS A CA 1
ATOM 785 C C . CYS A 1 104 ? -5.172 15.094 3.75 1 98.94 104 CYS A C 1
ATOM 787 O O . CYS A 1 104 ? -4.852 14 4.223 1 98.94 104 CYS A O 1
ATOM 789 N N . VAL A 1 105 ? -6.449 15.492 3.645 1 98.62 105 VAL A N 1
ATOM 790 C CA . VAL A 1 105 ? -7.52 14.727 4.266 1 98.62 105 VAL A CA 1
ATOM 791 C C . VAL A 1 105 ? -8.43 14.141 3.188 1 98.62 105 VAL A C 1
ATOM 793 O O . VAL A 1 105 ? -9.164 13.18 3.436 1 98.62 105 VAL A O 1
ATOM 796 N N . ALA A 1 106 ? -8.391 14.719 1.974 1 95.75 106 ALA A N 1
ATOM 797 C CA . ALA A 1 106 ? -9.289 14.289 0.903 1 95.75 106 ALA A CA 1
ATOM 798 C C . ALA A 1 106 ? -9.148 12.789 0.646 1 95.75 106 ALA A C 1
ATOM 800 O O . ALA A 1 106 ? -8.039 12.25 0.655 1 95.75 106 ALA A O 1
ATOM 801 N N . GLY A 1 107 ? -10.227 12.117 0.506 1 96.06 107 GLY A N 1
ATOM 802 C CA . GLY A 1 107 ? -10.266 10.688 0.229 1 96.06 107 GLY A CA 1
ATOM 803 C C . GLY A 1 107 ? -11.664 10.172 -0.058 1 96.06 107 GLY A C 1
ATOM 804 O O . GLY A 1 107 ? -12.633 10.922 0.044 1 96.06 107 GLY A O 1
ATOM 805 N N . MET A 1 108 ? -11.727 8.938 -0.465 1 95.88 108 MET A N 1
ATOM 806 C CA . MET A 1 108 ? -12.992 8.25 -0.721 1 95.88 108 MET A CA 1
ATOM 807 C C . MET A 1 108 ? -12.812 6.738 -0.639 1 95.88 108 MET A C 1
ATOM 809 O O . MET A 1 108 ? -11.688 6.238 -0.739 1 95.88 108 MET A O 1
ATOM 813 N N . ALA A 1 109 ? -13.891 6.09 -0.404 1 97.38 109 ALA A N 1
ATOM 814 C CA . ALA A 1 109 ? -13.859 4.629 -0.407 1 97.38 109 ALA A CA 1
ATOM 815 C C . ALA A 1 109 ? -15.008 4.059 -1.244 1 97.38 109 ALA A C 1
ATOM 817 O O . ALA A 1 109 ? -16.141 4.52 -1.144 1 97.38 109 ALA A O 1
ATOM 818 N N . THR A 1 110 ? -14.703 3.189 -2.119 1 97.12 110 THR A N 1
ATOM 819 C CA . THR A 1 110 ? -15.68 2.334 -2.785 1 97.12 110 THR A CA 1
ATOM 820 C C . THR A 1 110 ? -15.672 0.934 -2.178 1 97.12 110 THR A C 1
ATOM 822 O O . THR A 1 110 ? -14.625 0.286 -2.105 1 97.12 110 THR A O 1
ATOM 825 N N . THR A 1 111 ? -16.875 0.52 -1.789 1 96.75 111 THR A N 1
ATOM 826 C CA . THR A 1 111 ? -16.984 -0.797 -1.173 1 96.75 111 THR A CA 1
ATOM 827 C C . THR A 1 111 ? -17.625 -1.793 -2.133 1 96.75 111 THR A C 1
ATOM 829 O O . THR A 1 111 ? -18.297 -1.397 -3.082 1 96.75 111 THR A O 1
ATOM 832 N N . GLY A 1 112 ? -17.391 -3.068 -1.939 1 96.44 112 GLY A N 1
ATOM 833 C CA . GLY A 1 112 ? -17.859 -4.184 -2.748 1 96.44 112 GLY A CA 1
ATOM 834 C C . GLY A 1 112 ? -16.828 -5.285 -2.889 1 96.44 112 GLY A C 1
ATOM 835 O O . GLY A 1 112 ? -15.648 -5.086 -2.578 1 96.44 112 GLY A O 1
ATOM 836 N N . PHE A 1 113 ? -17.281 -6.453 -3.273 1 97.38 113 PHE A N 1
ATOM 837 C CA . PHE A 1 113 ? -16.328 -7.512 -3.572 1 97.38 113 PHE A CA 1
ATOM 838 C C . PHE A 1 113 ? -15.508 -7.168 -4.805 1 97.38 113 PHE A C 1
ATOM 840 O O . PHE A 1 113 ? -16.047 -6.758 -5.832 1 97.38 113 PHE A O 1
ATOM 847 N N . TRP A 1 114 ? -14.242 -7.32 -4.695 1 97.94 114 TRP A N 1
ATOM 848 C CA . TRP A 1 114 ? -13.297 -6.73 -5.645 1 97.94 114 TRP A CA 1
ATOM 849 C C . TRP A 1 114 ? -13.516 -7.289 -7.047 1 97.94 114 TRP A C 1
ATOM 851 O O . TRP A 1 114 ? -13.562 -6.535 -8.023 1 97.94 114 TRP A O 1
ATOM 861 N N . ALA A 1 115 ? -13.727 -8.625 -7.172 1 96.94 115 ALA A N 1
ATOM 862 C CA . ALA A 1 115 ? -13.898 -9.242 -8.484 1 96.94 115 ALA A CA 1
ATOM 863 C C . ALA A 1 115 ? -15.234 -8.852 -9.102 1 96.94 115 ALA A C 1
ATOM 865 O O . ALA A 1 115 ? -15.422 -8.953 -10.312 1 96.94 115 ALA A O 1
ATOM 866 N N . GLU A 1 116 ? -16.172 -8.367 -8.258 1 96.25 116 GLU A N 1
ATOM 867 C CA . GLU A 1 116 ? -17.5 -8.016 -8.727 1 96.25 116 GLU A CA 1
ATOM 868 C C . GLU A 1 116 ? -17.609 -6.523 -9.031 1 96.25 116 GLU A C 1
ATOM 870 O O . GLU A 1 116 ? -18.578 -6.074 -9.641 1 96.25 116 GLU A O 1
ATOM 875 N N . THR A 1 117 ? -16.703 -5.77 -8.609 1 96.81 117 THR A N 1
ATOM 876 C CA . THR A 1 117 ? -16.688 -4.324 -8.789 1 96.81 117 THR A CA 1
ATOM 877 C C . THR A 1 117 ? -15.867 -3.934 -10.016 1 96.81 117 THR A C 1
ATOM 879 O O . THR A 1 117 ? -14.797 -4.496 -10.25 1 96.81 117 THR A O 1
ATOM 882 N N . PRO A 1 118 ? -16.391 -3.004 -10.844 1 97.56 118 PRO A N 1
ATOM 883 C CA . PRO A 1 118 ? -15.602 -2.588 -12 1 97.56 118 PRO A CA 1
ATOM 884 C C . PRO A 1 118 ? -14.195 -2.119 -11.617 1 97.56 118 PRO A C 1
ATOM 886 O O . PRO A 1 118 ? -14.023 -1.438 -10.602 1 97.56 118 PRO A O 1
ATOM 889 N N . PHE A 1 119 ? -13.227 -2.449 -12.438 1 98.31 119 PHE A N 1
ATOM 890 C CA . PHE A 1 119 ? -11.836 -2.137 -12.141 1 98.31 119 PHE A CA 1
ATOM 891 C C . PHE A 1 119 ? -11.617 -0.628 -12.094 1 98.31 119 PHE A C 1
ATOM 893 O O . PHE A 1 119 ? -10.703 -0.149 -11.422 1 98.31 119 PHE A O 1
ATOM 900 N N . SER A 1 120 ? -12.477 0.111 -12.797 1 98.06 120 SER A N 1
ATOM 901 C CA . SER A 1 120 ? -12.398 1.568 -12.797 1 98.06 120 SER A CA 1
ATOM 902 C C . SER A 1 120 ? -12.523 2.127 -11.383 1 98.06 120 SER A C 1
ATOM 904 O O . SER A 1 120 ? -12 3.201 -11.086 1 98.06 120 SER A O 1
ATOM 906 N N . SER A 1 121 ? -13.195 1.403 -10.453 1 98.12 121 SER A N 1
ATOM 907 C CA . SER A 1 121 ? -13.305 1.835 -9.062 1 98.12 121 SER A CA 1
ATOM 908 C C . SER A 1 121 ? -11.953 1.802 -8.359 1 98.12 121 SER A C 1
ATOM 910 O O . SER A 1 121 ? -11.641 2.684 -7.559 1 98.12 121 SER A O 1
ATOM 912 N N . THR A 1 122 ? -11.195 0.761 -8.648 1 98.56 122 THR A N 1
ATOM 913 C CA . THR A 1 122 ? -9.836 0.68 -8.117 1 98.56 122 THR A CA 1
ATOM 914 C C . THR A 1 122 ? -9 1.868 -8.578 1 98.56 122 THR A C 1
ATOM 916 O O . THR A 1 122 ? -8.297 2.486 -7.785 1 98.56 122 THR A O 1
ATOM 919 N N . ARG A 1 123 ? -9.086 2.211 -9.82 1 98.31 123 ARG A N 1
ATOM 920 C CA . ARG A 1 123 ? -8.336 3.33 -10.375 1 98.31 123 ARG A CA 1
ATOM 921 C C . ARG A 1 123 ? -8.773 4.652 -9.75 1 98.31 123 ARG A C 1
ATOM 923 O O . ARG A 1 123 ? -7.938 5.496 -9.422 1 98.31 123 ARG A O 1
ATOM 930 N N . ARG A 1 124 ? -10.062 4.809 -9.617 1 98.12 124 ARG A N 1
ATOM 931 C CA . ARG A 1 124 ? -10.594 6.039 -9.039 1 98.12 124 ARG A CA 1
ATOM 932 C C . ARG A 1 124 ? -10.117 6.215 -7.605 1 98.12 124 ARG A C 1
ATOM 934 O O . ARG A 1 124 ? -9.734 7.316 -7.203 1 98.12 124 ARG A O 1
ATOM 941 N N . ASN A 1 125 ? -10.164 5.164 -6.82 1 98.62 125 ASN A N 1
ATOM 942 C CA . ASN A 1 125 ? -9.656 5.234 -5.453 1 98.62 125 ASN A CA 1
ATOM 943 C C . ASN A 1 125 ? -8.172 5.602 -5.418 1 98.62 125 ASN A C 1
ATOM 945 O O . ASN A 1 125 ? -7.75 6.402 -4.586 1 98.62 125 ASN A O 1
ATOM 949 N N . MET A 1 126 ? -7.391 5.02 -6.305 1 98.81 126 MET A N 1
ATOM 950 C CA . MET A 1 126 ? -5.965 5.344 -6.367 1 98.81 126 MET A CA 1
ATOM 951 C C . MET A 1 126 ? -5.754 6.805 -6.746 1 98.81 126 MET A C 1
ATOM 953 O O . MET A 1 126 ? -4.914 7.488 -6.16 1 98.81 126 MET A O 1
ATOM 957 N N . ASP A 1 127 ? -6.539 7.316 -7.676 1 98.5 127 ASP A N 1
ATOM 958 C CA . ASP A 1 127 ? -6.426 8.695 -8.156 1 98.5 127 ASP A CA 1
ATOM 959 C C . ASP A 1 127 ? -6.68 9.688 -7.023 1 98.5 127 ASP A C 1
ATOM 961 O O . ASP A 1 127 ? -5.973 10.695 -6.906 1 98.5 127 ASP A O 1
ATOM 965 N N . VAL A 1 128 ? -7.617 9.375 -6.25 1 98.44 128 VAL A N 1
ATOM 966 C CA . VAL A 1 128 ? -8.023 10.312 -5.207 1 98.44 128 VAL A CA 1
ATOM 967 C C . VAL A 1 128 ? -7.172 10.102 -3.959 1 98.44 128 VAL A C 1
ATOM 969 O O . VAL A 1 128 ? -6.492 11.023 -3.502 1 98.44 128 VAL A O 1
ATOM 972 N N . ASN A 1 129 ? -7.18 8.875 -3.486 1 98.81 129 ASN A N 1
ATOM 973 C CA . ASN A 1 129 ? -6.602 8.602 -2.174 1 98.81 129 ASN A CA 1
ATOM 974 C C . ASN A 1 129 ? -5.078 8.648 -2.207 1 98.81 129 ASN A C 1
ATOM 976 O O . ASN A 1 129 ? -4.449 9.219 -1.313 1 98.81 129 ASN A O 1
ATOM 980 N N . PHE A 1 130 ? -4.477 7.996 -3.189 1 98.94 130 PHE A N 1
ATOM 981 C CA . PHE A 1 130 ? -3.021 7.938 -3.227 1 98.94 130 PHE A CA 1
ATOM 982 C C . PHE A 1 130 ? -2.451 9.141 -3.965 1 98.94 130 PHE A C 1
ATOM 984 O O . PHE A 1 130 ? -1.721 9.945 -3.383 1 98.94 130 PHE A O 1
ATOM 991 N N . TYR A 1 131 ? -2.822 9.328 -5.258 1 98.88 131 TYR A N 1
ATOM 992 C CA . TYR A 1 131 ? -2.186 10.344 -6.082 1 98.88 131 TYR A CA 1
ATOM 993 C C . TYR A 1 131 ? -2.521 11.742 -5.578 1 98.88 131 TYR A C 1
ATOM 995 O O . TYR A 1 131 ? -1.695 12.656 -5.664 1 98.88 131 TYR A O 1
ATOM 1003 N N . GLY A 1 132 ? -3.758 11.93 -5.102 1 98.81 132 GLY A N 1
ATOM 1004 C CA . GLY A 1 132 ? -4.094 13.227 -4.531 1 98.81 132 GLY A CA 1
ATOM 1005 C C . GLY A 1 132 ? -3.141 13.656 -3.43 1 98.81 132 GLY A C 1
ATOM 1006 O O . GLY A 1 132 ? -2.607 14.766 -3.463 1 98.81 132 GLY A O 1
ATOM 1007 N N . THR A 1 133 ? -2.877 12.766 -2.521 1 98.94 133 THR A N 1
ATOM 1008 C CA . THR A 1 133 ? -1.988 13.039 -1.399 1 98.94 133 THR A CA 1
ATOM 1009 C C . THR A 1 133 ? -0.529 13.016 -1.846 1 98.94 133 THR A C 1
ATOM 1011 O O . THR A 1 133 ? 0.261 13.875 -1.458 1 98.94 133 THR A O 1
ATOM 1014 N N . ALA A 1 134 ? -0.169 12.07 -2.656 1 98.94 134 ALA A N 1
ATOM 1015 C CA . ALA A 1 134 ? 1.219 11.898 -3.082 1 98.94 134 ALA A CA 1
ATOM 1016 C C . ALA A 1 134 ? 1.695 13.109 -3.881 1 98.94 134 ALA A C 1
ATOM 1018 O O . ALA A 1 134 ? 2.809 13.602 -3.674 1 98.94 134 ALA A O 1
ATOM 1019 N N . GLU A 1 135 ? 0.881 13.586 -4.77 1 98.81 135 GLU A N 1
ATOM 1020 C CA . GLU A 1 135 ? 1.283 14.711 -5.605 1 98.81 135 GLU A CA 1
ATOM 1021 C C . GLU A 1 135 ? 1.448 15.984 -4.777 1 98.81 135 GLU A C 1
ATOM 1023 O O . GLU A 1 135 ? 2.406 16.734 -4.969 1 98.81 135 GLU A O 1
ATOM 1028 N N . MET A 1 136 ? 0.526 16.219 -3.861 1 98.94 136 MET A N 1
ATOM 1029 C CA . MET A 1 136 ? 0.666 17.359 -2.955 1 98.94 136 MET A CA 1
ATOM 1030 C C . MET A 1 136 ? 1.932 17.234 -2.115 1 98.94 136 MET A C 1
ATOM 1032 O O . MET A 1 136 ? 2.674 18.203 -1.954 1 98.94 136 MET A O 1
ATOM 1036 N N . SER A 1 137 ? 2.152 16.031 -1.612 1 98.94 137 SER A N 1
ATOM 1037 C CA . SER A 1 137 ? 3.344 15.781 -0.812 1 98.94 137 SER A CA 1
ATOM 1038 C C . SER A 1 137 ? 4.613 16.031 -1.615 1 98.94 137 SER A C 1
ATOM 1040 O O . SER A 1 137 ? 5.562 16.641 -1.109 1 98.94 137 SER A O 1
ATOM 1042 N N . HIS A 1 138 ? 4.594 15.578 -2.834 1 98.88 138 HIS A N 1
ATOM 1043 C CA . HIS A 1 138 ? 5.746 15.766 -3.705 1 98.88 138 HIS A CA 1
ATOM 1044 C C . HIS A 1 138 ? 6.012 17.25 -3.961 1 98.88 138 HIS A C 1
ATOM 1046 O O . HIS A 1 138 ? 7.148 17.703 -3.838 1 98.88 138 HIS A O 1
ATOM 1052 N N . ALA A 1 139 ? 4.988 17.969 -4.266 1 98.75 139 ALA A N 1
ATOM 1053 C CA . ALA A 1 139 ? 5.102 19.375 -4.602 1 98.75 139 ALA A CA 1
ATOM 1054 C C . ALA A 1 139 ? 5.566 20.188 -3.395 1 98.75 139 ALA A C 1
ATOM 1056 O O . ALA A 1 139 ? 6.48 21.016 -3.504 1 98.75 139 ALA A O 1
ATOM 1057 N N . ILE A 1 140 ? 4.996 19.969 -2.248 1 98.88 140 ILE A N 1
ATOM 1058 C CA . ILE A 1 140 ? 5.305 20.797 -1.086 1 98.88 140 ILE A CA 1
ATOM 1059 C C . ILE A 1 140 ? 6.699 20.453 -0.566 1 98.88 140 ILE A C 1
ATOM 1061 O O . ILE A 1 140 ? 7.426 21.328 -0.099 1 98.88 140 ILE A O 1
ATOM 1065 N N . LEU A 1 141 ? 7.082 19.156 -0.604 1 98.75 141 LEU A N 1
ATOM 1066 C CA . LEU A 1 141 ? 8.406 18.766 -0.135 1 98.75 141 LEU A CA 1
ATOM 1067 C C . LEU A 1 141 ? 9.492 19.359 -1.034 1 98.75 141 LEU A C 1
ATOM 1069 O O . LEU A 1 141 ? 10.562 19.75 -0.554 1 98.75 141 LEU A O 1
ATOM 1073 N N . ARG A 1 142 ? 9.234 19.406 -2.328 1 97.75 142 ARG A N 1
ATOM 1074 C CA . ARG A 1 142 ? 10.219 20 -3.229 1 97.75 142 ARG A CA 1
ATOM 1075 C C . ARG A 1 142 ? 10.453 21.469 -2.889 1 97.75 142 ARG A C 1
ATOM 1077 O O . ARG A 1 142 ? 11.562 21.984 -3.029 1 97.75 142 ARG A O 1
ATOM 1084 N N . GLU A 1 143 ? 9.453 22.109 -2.42 1 97.62 143 GLU A N 1
ATOM 1085 C CA . GLU A 1 143 ? 9.594 23.5 -1.999 1 97.62 143 GLU A CA 1
ATOM 1086 C C . GLU A 1 143 ? 10.305 23.609 -0.652 1 97.62 143 GLU A C 1
ATOM 1088 O O . GLU A 1 143 ? 11.258 24.375 -0.502 1 97.62 143 GLU A O 1
ATOM 1093 N N . TRP A 1 144 ? 9.844 22.859 0.299 1 98.5 144 TRP A N 1
ATOM 1094 C CA . TRP A 1 144 ? 10.344 22.938 1.668 1 98.5 144 TRP A CA 1
ATOM 1095 C C . TRP A 1 144 ? 11.797 22.484 1.743 1 98.5 144 TRP A C 1
ATOM 1097 O O . TRP A 1 144 ? 12.555 22.953 2.602 1 98.5 144 TRP A O 1
ATOM 1107 N N . LEU A 1 145 ? 12.188 21.531 0.812 1 98.19 145 LEU A N 1
ATOM 1108 C CA . LEU A 1 145 ? 13.484 20.891 0.921 1 98.19 145 LEU A CA 1
ATOM 1109 C C . LEU A 1 145 ? 14.453 21.422 -0.124 1 98.19 145 LEU A C 1
ATOM 1111 O O . LEU A 1 145 ? 15.578 20.922 -0.25 1 98.19 145 LEU A O 1
ATOM 1115 N N . ALA A 1 146 ? 14.016 22.422 -0.841 1 97 146 ALA A N 1
ATOM 1116 C CA . ALA A 1 146 ? 14.898 23 -1.854 1 97 146 ALA A CA 1
ATOM 1117 C C . ALA A 1 146 ? 16.219 23.438 -1.24 1 97 146 ALA A C 1
ATOM 1119 O O . ALA A 1 146 ? 16.266 23.891 -0.089 1 97 146 ALA A O 1
ATOM 1120 N N . PRO A 1 147 ? 17.266 23.328 -2 1 94.62 147 PRO A N 1
ATOM 1121 C CA . PRO A 1 147 ? 18.578 23.703 -1.462 1 94.62 147 PRO A CA 1
ATOM 1122 C C . PRO A 1 147 ? 18.594 25.109 -0.875 1 94.62 147 PRO A C 1
ATOM 1124 O O . PRO A 1 147 ? 19.281 25.359 0.117 1 94.62 147 PRO A O 1
ATOM 1127 N N . GLU A 1 148 ? 17.828 26 -1.529 1 94.31 148 GLU A N 1
ATOM 1128 C CA . GLU A 1 148 ? 17.859 27.391 -1.106 1 94.31 148 GLU A CA 1
ATOM 1129 C C . GLU A 1 148 ? 16.781 27.672 -0.067 1 94.31 148 GLU A C 1
ATOM 1131 O O . GLU A 1 148 ? 16.688 28.797 0.451 1 94.31 148 GLU A O 1
ATOM 1136 N N . ALA A 1 149 ? 15.969 26.688 0.258 1 95.56 149 ALA A N 1
ATOM 1137 C CA . ALA A 1 149 ? 14.914 26.906 1.24 1 95.56 149 ALA A CA 1
ATOM 1138 C C . ALA A 1 149 ? 15.492 27.141 2.633 1 95.56 149 ALA A C 1
ATOM 1140 O O . ALA A 1 149 ? 16.484 26.516 3.01 1 95.56 149 ALA A O 1
ATOM 1141 N N . PRO A 1 150 ? 14.914 27.969 3.373 1 94.19 150 PRO A N 1
ATOM 1142 C CA . PRO A 1 150 ? 15.453 28.281 4.699 1 94.19 150 PRO A CA 1
ATOM 1143 C C . PRO A 1 150 ? 15.352 27.109 5.672 1 94.19 150 PRO A C 1
ATOM 1145 O O . PRO A 1 150 ? 14.391 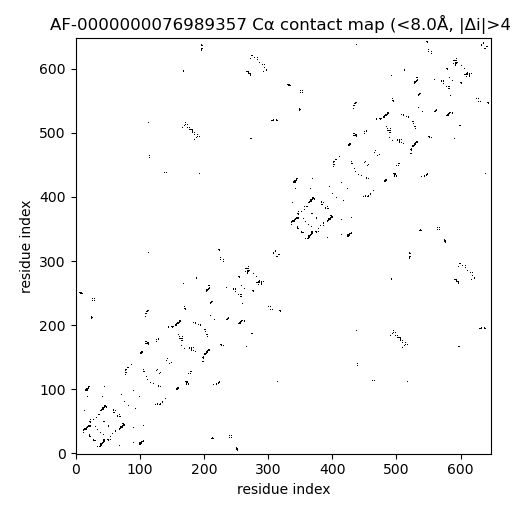26.344 5.621 1 94.19 150 PRO A O 1
ATOM 1148 N N . VAL A 1 151 ? 16.312 27.016 6.527 1 94.06 151 VAL A N 1
ATOM 1149 C CA . VAL A 1 151 ? 16.281 26.078 7.648 1 94.06 151 VAL A CA 1
ATOM 1150 C C . VAL A 1 151 ? 15.734 26.781 8.891 1 94.06 151 VAL A C 1
ATOM 1152 O O . VAL A 1 151 ? 16.359 27.703 9.414 1 94.06 151 VAL A O 1
ATOM 1155 N N . THR A 1 152 ? 14.641 26.391 9.281 1 93.69 152 THR A N 1
ATOM 1156 C CA . THR A 1 152 ? 13.992 27.047 10.414 1 93.69 152 THR A CA 1
ATOM 1157 C C . THR A 1 152 ? 14.039 26.156 11.648 1 93.69 152 THR A C 1
ATOM 1159 O O . THR A 1 152 ? 14.125 24.938 11.531 1 93.69 152 THR A O 1
ATOM 1162 N N . ALA A 1 153 ? 13.961 26.781 12.812 1 93 153 ALA A N 1
ATOM 1163 C CA . ALA A 1 153 ? 13.969 26.031 14.07 1 93 153 ALA A CA 1
ATOM 1164 C C . ALA A 1 153 ? 12.672 25.25 14.25 1 93 153 ALA A C 1
ATOM 1166 O O . ALA A 1 153 ? 12.688 24.094 14.656 1 93 153 ALA A O 1
ATOM 1167 N N . ASP A 1 154 ? 11.555 25.922 13.922 1 94.5 154 ASP A N 1
ATOM 1168 C CA . ASP A 1 154 ? 10.266 25.234 13.992 1 94.5 154 ASP A CA 1
ATOM 1169 C C . ASP A 1 154 ? 10.055 24.328 12.789 1 94.5 154 ASP A C 1
ATOM 1171 O O . ASP A 1 154 ? 10.273 24.734 11.648 1 94.5 154 ASP A O 1
ATOM 1175 N N . PRO A 1 155 ? 9.617 23.203 13.07 1 97.62 155 PRO A N 1
ATOM 1176 C CA . PRO A 1 155 ? 9.438 22.266 11.953 1 97.62 155 PRO A CA 1
ATOM 1177 C C . PRO A 1 155 ? 8.203 22.578 11.109 1 97.62 155 PRO A C 1
ATOM 1179 O O . PRO A 1 155 ? 7.188 23.031 11.641 1 97.62 155 PRO A O 1
ATOM 1182 N N . LYS A 1 156 ? 8.32 22.344 9.82 1 98.62 156 LYS A N 1
ATOM 1183 C CA . LYS A 1 156 ? 7.152 22.234 8.953 1 98.62 156 LYS A CA 1
ATOM 1184 C C . LYS A 1 156 ? 6.586 20.812 8.992 1 98.62 156 LYS A C 1
ATOM 1186 O O . LYS A 1 156 ? 7.316 19.859 9.242 1 98.62 156 LYS A O 1
ATOM 1191 N N . HIS A 1 157 ? 5.254 20.656 8.828 1 98.94 157 HIS A N 1
ATOM 1192 C CA . HIS A 1 157 ? 4.625 19.344 8.992 1 98.94 157 HIS A CA 1
ATOM 1193 C C . HIS A 1 157 ? 3.826 18.969 7.75 1 98.94 157 HIS A C 1
ATOM 1195 O O . HIS A 1 157 ? 2.965 19.719 7.301 1 98.94 157 HIS A O 1
ATOM 1201 N N . LEU A 1 158 ? 4.184 17.875 7.18 1 98.94 158 LEU A N 1
ATOM 1202 C CA . LEU A 1 158 ? 3.354 17.203 6.188 1 98.94 158 LEU A CA 1
ATOM 1203 C C . LEU A 1 158 ? 2.512 16.109 6.84 1 98.94 158 LEU A C 1
ATOM 1205 O O . LEU A 1 158 ? 3.053 15.18 7.445 1 98.94 158 LEU A O 1
ATOM 1209 N N . ILE A 1 159 ? 1.197 16.203 6.766 1 99 159 ILE A N 1
ATOM 1210 C CA . ILE A 1 159 ? 0.295 15.25 7.395 1 99 159 ILE A CA 1
ATOM 1211 C C . ILE A 1 159 ? -0.529 14.531 6.328 1 99 159 ILE A C 1
ATOM 1213 O O . ILE A 1 159 ? -1.258 15.172 5.566 1 99 159 ILE A O 1
ATOM 1217 N N . MET A 1 160 ? -0.366 13.227 6.219 1 98.94 160 MET A N 1
ATOM 1218 C CA . MET A 1 160 ? -1.162 12.383 5.332 1 98.94 160 MET A CA 1
ATOM 1219 C C . MET A 1 160 ? -2.289 11.695 6.102 1 98.94 160 MET A C 1
ATOM 1221 O O . MET A 1 160 ? -2.164 11.445 7.301 1 98.94 160 MET A O 1
ATOM 1225 N N . THR A 1 161 ? -3.375 11.477 5.43 1 98.88 161 THR A N 1
ATOM 1226 C CA . THR A 1 161 ? -4.469 10.711 6.023 1 98.88 161 THR A CA 1
ATOM 1227 C C . THR A 1 161 ? -4.668 9.391 5.285 1 98.88 161 THR A C 1
ATOM 1229 O O . THR A 1 161 ? -5.02 9.383 4.105 1 98.88 161 THR A O 1
ATOM 1232 N N . THR A 1 162 ? -4.375 8.375 5.953 1 98.56 162 THR A N 1
ATOM 1233 C CA . THR A 1 162 ? -4.609 7.027 5.438 1 98.56 162 THR A CA 1
ATOM 1234 C C . THR A 1 162 ? -5.867 6.422 6.055 1 98.56 162 THR A C 1
ATOM 1236 O O . THR A 1 162 ? -6.926 7.055 6.062 1 98.56 162 THR A O 1
ATOM 1239 N N . SER A 1 163 ? -5.805 5.258 6.625 1 98.38 163 SER A N 1
ATOM 1240 C CA . SER A 1 163 ? -6.875 4.496 7.258 1 98.38 163 SER A CA 1
ATOM 1241 C C . SER A 1 163 ? -6.32 3.342 8.086 1 98.38 163 SER A C 1
ATOM 1243 O O . SER A 1 163 ? -5.234 2.83 7.793 1 98.38 163 SER A O 1
ATOM 1245 N N . VAL A 1 164 ? -7.086 2.957 9.086 1 98.06 164 VAL A N 1
ATOM 1246 C CA . VAL A 1 164 ? -6.699 1.753 9.812 1 98.06 164 VAL A CA 1
ATOM 1247 C C . VAL A 1 164 ? -6.711 0.552 8.867 1 98.06 164 VAL A C 1
ATOM 1249 O O . VAL A 1 164 ? -6.059 -0.46 9.133 1 98.06 164 VAL A O 1
ATOM 1252 N N . ALA A 1 165 ? -7.406 0.683 7.723 1 97.81 165 ALA A N 1
ATOM 1253 C CA . ALA A 1 165 ? -7.438 -0.365 6.707 1 97.81 165 ALA A CA 1
ATOM 1254 C C . ALA A 1 165 ? -6.051 -0.598 6.113 1 97.81 165 ALA A C 1
ATOM 1256 O O . ALA A 1 165 ? -5.812 -1.617 5.461 1 97.81 165 ALA A O 1
ATOM 1257 N N . ALA A 1 166 ? -5.094 0.339 6.344 1 98.44 166 ALA A N 1
ATOM 1258 C CA . ALA A 1 166 ? -3.727 0.191 5.848 1 98.44 166 ALA A CA 1
ATOM 1259 C C . ALA A 1 166 ? -2.9 -0.7 6.77 1 98.44 166 ALA A C 1
ATOM 1261 O O . ALA A 1 166 ? -1.785 -1.097 6.426 1 98.44 166 ALA A O 1
ATOM 1262 N N . PHE A 1 167 ? -3.471 -1.01 7.98 1 97.81 167 PHE A N 1
ATOM 1263 C CA . PHE A 1 167 ? -2.865 -1.954 8.914 1 97.81 167 PHE A CA 1
ATOM 1264 C C . PHE A 1 167 ? -3.533 -3.32 8.812 1 97.81 167 PHE A C 1
ATOM 1266 O O . PHE A 1 167 ? -2.875 -4.352 8.953 1 97.81 167 PHE A O 1
ATOM 1273 N N . PHE A 1 168 ? -4.84 -3.271 8.641 1 97.06 168 PHE A N 1
ATOM 1274 C CA . PHE A 1 168 ? -5.703 -4.445 8.672 1 97.06 168 PHE A CA 1
ATOM 1275 C C . PHE A 1 168 ? -6.914 -4.254 7.77 1 97.06 168 PHE A C 1
ATOM 1277 O O . PHE A 1 168 ? -7.914 -3.66 8.18 1 97.06 168 PHE A O 1
ATOM 1284 N N . THR A 1 169 ? -6.855 -4.805 6.609 1 97.62 169 THR A N 1
ATOM 1285 C CA . THR A 1 169 ? -7.961 -4.684 5.664 1 97.62 169 THR A CA 1
ATOM 1286 C C . THR A 1 169 ? -8.922 -5.859 5.809 1 97.62 169 THR A C 1
ATOM 1288 O O . THR A 1 169 ? -8.586 -6.875 6.422 1 97.62 169 THR A O 1
ATOM 1291 N N . VAL A 1 170 ? -10.18 -5.66 5.32 1 97.75 170 VAL A N 1
ATOM 1292 C CA . VAL A 1 170 ? -11.18 -6.719 5.395 1 97.75 170 VAL A CA 1
ATOM 1293 C C . VAL A 1 170 ? -11.891 -6.852 4.047 1 97.75 170 VAL A C 1
ATOM 1295 O O . VAL A 1 170 ? -11.82 -5.949 3.209 1 97.75 170 VAL A O 1
ATOM 1298 N N . ALA A 1 171 ? -12.594 -7.949 3.902 1 98.06 171 ALA A N 1
ATOM 1299 C CA . ALA A 1 171 ? -13.406 -8.195 2.711 1 98.06 171 ALA A CA 1
ATOM 1300 C C . ALA A 1 171 ? -14.344 -7.023 2.43 1 98.06 171 ALA A C 1
ATOM 1302 O O . ALA A 1 171 ? -14.969 -6.484 3.346 1 98.06 171 ALA A O 1
ATOM 1303 N N . GLY A 1 172 ? -14.375 -6.629 1.192 1 97.56 172 GLY A N 1
ATOM 1304 C CA . GLY A 1 172 ? -15.266 -5.547 0.791 1 97.56 172 GLY A CA 1
ATOM 1305 C C . GLY A 1 172 ? -14.539 -4.238 0.549 1 97.56 172 GLY A C 1
ATOM 1306 O O . GLY A 1 172 ? -15.125 -3.283 0.037 1 97.56 172 GLY A O 1
ATOM 1307 N N . TYR A 1 173 ? -13.219 -4.172 0.82 1 98.38 173 TYR A N 1
ATOM 1308 C CA . TYR A 1 173 ? -12.469 -2.924 0.689 1 98.38 173 TYR A CA 1
ATOM 1309 C C . TYR A 1 173 ? -11.344 -3.066 -0.329 1 98.38 173 TYR A C 1
ATOM 1311 O O . TYR A 1 173 ? -10.359 -2.328 -0.283 1 98.38 173 TYR A O 1
ATOM 1319 N N . GLY A 1 174 ? -11.492 -3.951 -1.239 1 98.44 174 GLY A N 1
ATOM 1320 C CA . GLY A 1 174 ? -10.469 -4.238 -2.227 1 98.44 174 GLY A CA 1
ATOM 1321 C C . GLY A 1 174 ? -10.164 -3.062 -3.135 1 98.44 174 GLY A C 1
ATOM 1322 O O . GLY A 1 174 ? -9.039 -2.918 -3.621 1 98.44 174 GLY A O 1
ATOM 1323 N N . CYS A 1 175 ? -11.125 -2.221 -3.408 1 98.19 175 CYS A N 1
ATOM 1324 C CA . CYS A 1 175 ? -10.914 -1.061 -4.266 1 98.19 175 CYS A CA 1
ATOM 1325 C C . CYS A 1 175 ? -10.273 0.082 -3.492 1 98.19 175 CYS A C 1
ATOM 1327 O O . CYS A 1 175 ? -9.695 0.995 -4.086 1 98.19 175 CYS A O 1
ATOM 1329 N N . TYR A 1 176 ? -10.336 0.017 -2.199 1 98.56 176 TYR A N 1
ATOM 1330 C CA . TYR A 1 176 ? -9.977 1.119 -1.312 1 98.56 176 TYR A CA 1
ATOM 1331 C C . TYR A 1 176 ? -8.625 0.876 -0.656 1 98.56 176 TYR A C 1
ATOM 1333 O O . TYR A 1 176 ? -7.723 1.714 -0.749 1 98.56 176 TYR A O 1
ATOM 1341 N N . SER A 1 177 ? -8.406 -0.304 -0.074 1 98.44 177 SER A N 1
ATOM 1342 C CA . SER A 1 177 ? -7.301 -0.609 0.823 1 98.44 177 SER A CA 1
ATOM 1343 C C . SER A 1 177 ? -5.957 -0.432 0.122 1 98.44 177 SER A C 1
ATOM 1345 O O . SER A 1 177 ? -5.016 0.113 0.702 1 98.44 177 SER A O 1
ATOM 1347 N N . PRO A 1 178 ? -5.852 -0.814 -1.149 1 98.88 178 PRO A N 1
ATOM 1348 C CA . PRO A 1 178 ? -4.547 -0.673 -1.803 1 98.88 178 PRO A CA 1
ATOM 1349 C C . PRO A 1 178 ? -4.043 0.768 -1.805 1 98.88 178 PRO A C 1
ATOM 1351 O O . PRO A 1 178 ? -2.855 1.011 -1.566 1 98.88 178 PRO A O 1
ATOM 1354 N N . SER A 1 179 ? -4.914 1.729 -2.041 1 98.94 179 SER A N 1
ATOM 1355 C CA . SER A 1 179 ? -4.508 3.129 -2.098 1 98.94 179 SER A CA 1
ATOM 1356 C C . SER A 1 179 ? -4 3.615 -0.744 1 98.94 179 SER A C 1
ATOM 1358 O O . SER A 1 179 ? -3.062 4.41 -0.675 1 98.94 179 SER A O 1
ATOM 1360 N N . LYS A 1 180 ? -4.605 3.119 0.319 1 98.88 180 LYS A N 1
ATOM 1361 C CA . LYS A 1 180 ? -4.223 3.537 1.665 1 98.88 180 LYS A CA 1
ATOM 1362 C C . LYS A 1 180 ? -2.945 2.834 2.115 1 98.88 180 LYS A C 1
ATOM 1364 O O . LYS A 1 180 ? -2.123 3.424 2.818 1 98.88 180 LYS A O 1
ATOM 1369 N N . TYR A 1 181 ? -2.738 1.569 1.683 1 98.88 181 TYR A N 1
ATOM 1370 C CA . TYR A 1 181 ? -1.466 0.888 1.893 1 98.88 181 TYR A CA 1
ATOM 1371 C C . TYR A 1 181 ? -0.329 1.628 1.196 1 98.88 181 TYR A C 1
ATOM 1373 O O . TYR A 1 181 ? 0.752 1.793 1.765 1 98.88 181 TYR A O 1
ATOM 1381 N N . ALA A 1 182 ? -0.592 2.016 -0.008 1 98.94 182 ALA A N 1
ATOM 1382 C CA . ALA A 1 182 ? 0.423 2.725 -0.784 1 98.94 182 ALA A CA 1
ATOM 1383 C C . ALA A 1 182 ? 0.895 3.979 -0.053 1 98.94 182 ALA A C 1
ATOM 1385 O O . ALA A 1 182 ? 2.096 4.258 -0.002 1 98.94 182 ALA A O 1
ATOM 1386 N N . LEU A 1 183 ? -0.009 4.707 0.534 1 98.88 183 LEU A N 1
ATOM 1387 C CA . LEU A 1 183 ? 0.329 5.934 1.247 1 98.88 183 LEU A CA 1
ATOM 1388 C C . LEU A 1 183 ? 1.194 5.633 2.467 1 98.88 183 LEU A C 1
ATOM 1390 O O . LEU A 1 183 ? 2.115 6.387 2.781 1 98.88 183 LEU A O 1
ATOM 1394 N N . ARG A 1 184 ? 0.843 4.59 3.129 1 98.62 184 ARG A N 1
ATOM 1395 C CA . ARG A 1 184 ? 1.63 4.215 4.301 1 98.62 184 ARG A CA 1
ATOM 1396 C C . ARG A 1 184 ? 3.078 3.928 3.916 1 98.62 184 ARG A C 1
ATOM 1398 O O . ARG A 1 184 ? 4.004 4.395 4.582 1 98.62 184 ARG A O 1
ATOM 1405 N N . GLY A 1 185 ? 3.248 3.129 2.859 1 98.62 185 GLY A N 1
ATOM 1406 C CA . GLY A 1 185 ? 4.594 2.844 2.383 1 98.62 185 GLY A CA 1
ATOM 1407 C C . GLY A 1 185 ? 5.359 4.09 1.984 1 98.62 185 GLY A C 1
ATOM 1408 O O . GLY A 1 185 ? 6.551 4.211 2.277 1 98.62 185 GLY A O 1
ATOM 1409 N N . LEU A 1 186 ? 4.668 5.012 1.347 1 98.94 186 LEU A N 1
ATOM 1410 C CA . LEU A 1 186 ? 5.293 6.27 0.949 1 98.94 186 LEU A CA 1
ATOM 1411 C C . LEU A 1 186 ? 5.742 7.062 2.172 1 98.94 186 LEU A C 1
ATOM 1413 O O . LEU A 1 186 ? 6.867 7.559 2.213 1 98.94 186 LEU A O 1
ATOM 1417 N N . ALA A 1 187 ? 4.875 7.129 3.15 1 98.88 187 ALA A N 1
ATOM 1418 C CA . ALA A 1 187 ? 5.172 7.898 4.359 1 98.88 187 ALA A CA 1
ATOM 1419 C C . ALA A 1 187 ? 6.406 7.348 5.07 1 98.88 187 ALA A C 1
ATOM 1421 O O . ALA A 1 187 ? 7.266 8.109 5.516 1 98.88 187 ALA A O 1
ATOM 1422 N N . ASP A 1 188 ? 6.488 6.059 5.164 1 98.81 188 ASP A N 1
ATOM 1423 C CA . ASP A 1 188 ? 7.629 5.434 5.828 1 98.81 188 ASP A CA 1
ATOM 1424 C C . ASP A 1 188 ? 8.93 5.766 5.105 1 98.81 188 ASP A C 1
ATOM 1426 O O . ASP A 1 188 ? 9.953 6.012 5.746 1 98.81 188 ASP A O 1
ATOM 1430 N N . THR A 1 189 ? 8.891 5.758 3.801 1 98.75 189 THR A N 1
ATOM 1431 C CA . THR A 1 189 ? 10.086 6.094 3.033 1 98.75 189 THR A CA 1
ATOM 1432 C C . THR A 1 189 ? 10.469 7.5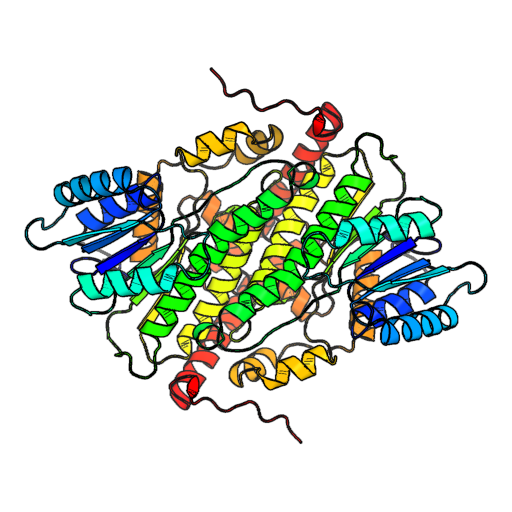55 3.246 1 98.75 189 THR A C 1
ATOM 1434 O O . THR A 1 189 ? 11.641 7.863 3.494 1 98.75 189 THR A O 1
ATOM 1437 N N . ILE A 1 190 ? 9.469 8.406 3.201 1 98.81 190 ILE A N 1
ATOM 1438 C CA . ILE A 1 190 ? 9.695 9.836 3.357 1 98.81 190 ILE A CA 1
ATOM 1439 C C . ILE A 1 190 ? 10.258 10.125 4.746 1 98.81 190 ILE A C 1
ATOM 1441 O O . ILE A 1 190 ? 11.133 10.977 4.906 1 98.81 190 ILE A O 1
ATOM 1445 N N . SER A 1 191 ? 9.766 9.438 5.746 1 98.75 191 SER A N 1
ATOM 1446 C CA . SER A 1 191 ? 10.211 9.664 7.117 1 98.75 191 SER A CA 1
ATOM 1447 C C . SER A 1 191 ? 11.719 9.453 7.25 1 98.75 191 SER A C 1
ATOM 1449 O O . SER A 1 191 ? 12.383 10.156 8.016 1 98.75 191 SER A O 1
ATOM 1451 N N . GLN A 1 192 ? 12.242 8.5 6.531 1 98.62 192 GLN A N 1
ATOM 1452 C CA . GLN A 1 192 ? 13.68 8.266 6.512 1 98.62 192 GLN A CA 1
ATOM 1453 C C . GLN A 1 192 ? 14.406 9.32 5.691 1 98.62 192 GLN A C 1
ATOM 1455 O O . GLN A 1 192 ? 15.422 9.867 6.125 1 98.62 192 GLN A O 1
ATOM 1460 N N . GLU A 1 193 ? 13.867 9.617 4.539 1 98.56 193 GLU A N 1
ATOM 1461 C CA . GLU A 1 193 ? 14.547 10.523 3.615 1 98.56 193 GLU A CA 1
ATOM 1462 C C . GLU A 1 193 ? 14.641 11.938 4.199 1 98.56 193 GLU A C 1
ATOM 1464 O O . GLU A 1 193 ? 15.609 12.648 3.939 1 98.56 193 GLU A O 1
ATOM 1469 N N . LEU A 1 194 ? 13.68 12.32 4.977 1 98.5 194 LEU A N 1
ATOM 1470 C CA . LEU A 1 194 ? 13.68 13.664 5.559 1 98.5 194 LEU A CA 1
ATOM 1471 C C . LEU A 1 194 ? 14.898 13.859 6.461 1 98.5 194 LEU A C 1
ATOM 1473 O O . LEU A 1 194 ? 15.359 14.984 6.648 1 98.5 194 LEU A O 1
ATOM 1477 N N . GLU A 1 195 ? 15.461 12.766 6.98 1 97.94 195 GLU A N 1
ATOM 1478 C CA . GLU A 1 195 ? 16.641 12.844 7.836 1 97.94 195 GLU A CA 1
ATOM 1479 C C . GLU A 1 195 ? 17.875 13.258 7.043 1 97.94 195 GLU A C 1
ATOM 1481 O O . GLU A 1 195 ? 18.891 13.633 7.621 1 97.94 195 GLU A O 1
ATOM 1486 N N . LEU A 1 196 ? 17.75 13.188 5.746 1 97.69 196 LEU A N 1
ATOM 1487 C CA . LEU A 1 196 ? 18.891 13.453 4.879 1 97.69 196 LEU A CA 1
ATOM 1488 C C . LEU A 1 196 ? 19 14.945 4.562 1 97.69 196 LEU A C 1
ATOM 1490 O O . LEU A 1 196 ? 20.031 15.406 4.082 1 97.69 196 LEU A O 1
ATOM 1494 N N . TYR A 1 197 ? 17.938 15.688 4.773 1 97.75 197 TYR A N 1
ATOM 1495 C CA . TYR A 1 197 ? 17.891 17.094 4.414 1 97.75 197 TYR A CA 1
ATOM 1496 C C . TYR A 1 197 ? 18.219 17.969 5.621 1 97.75 197 TYR A C 1
ATOM 1498 O O . TYR A 1 197 ? 17.906 17.609 6.758 1 97.75 197 TYR A O 1
ATOM 1506 N N . PRO A 1 198 ? 18.781 19.141 5.387 1 96 198 PRO A N 1
ATOM 1507 C CA . PRO A 1 198 ? 19.078 20.031 6.512 1 96 198 PRO A CA 1
ATOM 1508 C C . PRO A 1 198 ? 17.828 20.672 7.094 1 96 198 PRO A C 1
ATOM 1510 O O . PRO A 1 198 ? 17.828 21.109 8.25 1 96 198 PRO A O 1
ATOM 1513 N N . GLN A 1 199 ? 16.812 20.828 6.293 1 97.19 199 GLN A N 1
ATOM 1514 C CA . GLN A 1 199 ? 15.586 21.484 6.723 1 97.19 199 GLN A CA 1
ATOM 1515 C C . GLN A 1 199 ? 14.867 20.672 7.793 1 97.19 199 GLN A C 1
ATOM 1517 O O . GLN A 1 199 ? 15.023 19.453 7.859 1 97.19 199 GLN A O 1
ATOM 1522 N N . ASN A 1 200 ? 14.102 21.344 8.617 1 97.56 200 ASN A N 1
ATOM 1523 C CA . ASN A 1 200 ? 13.305 20.734 9.68 1 97.56 200 ASN A CA 1
ATOM 1524 C C . ASN A 1 200 ? 11.867 20.484 9.219 1 97.56 200 ASN A C 1
ATOM 1526 O O . ASN A 1 200 ? 10.992 21.328 9.43 1 97.56 200 ASN A O 1
ATOM 1530 N N . VAL A 1 201 ? 11.68 19.375 8.602 1 98.62 201 VAL A N 1
ATOM 1531 C CA . VAL A 1 201 ? 10.375 18.969 8.094 1 98.62 201 VAL A CA 1
ATOM 1532 C C . VAL A 1 201 ? 9.992 17.609 8.688 1 98.62 201 VAL A C 1
ATOM 1534 O O . VAL A 1 201 ? 10.82 16.703 8.766 1 98.62 201 VAL A O 1
ATOM 1537 N N . LYS A 1 202 ? 8.781 17.453 9.172 1 98.62 202 LYS A N 1
ATOM 1538 C CA . LYS A 1 202 ? 8.258 16.203 9.727 1 98.62 202 LYS A CA 1
ATOM 1539 C C . LYS A 1 202 ? 7.082 15.695 8.906 1 98.62 202 LYS A C 1
ATOM 1541 O O . LYS A 1 202 ? 6.324 16.484 8.336 1 98.62 202 LYS A O 1
ATOM 1546 N N . VAL A 1 203 ? 6.98 14.406 8.867 1 98.88 203 VAL A N 1
ATOM 1547 C CA . VAL A 1 203 ? 5.84 13.758 8.234 1 98.88 203 VAL A CA 1
ATOM 1548 C C . VAL A 1 203 ? 5.051 12.961 9.281 1 98.88 203 VAL A C 1
ATOM 1550 O O . VAL A 1 203 ? 5.637 12.344 10.164 1 98.88 203 VAL A O 1
ATOM 1553 N N . HIS A 1 204 ? 3.738 13.078 9.234 1 98.94 204 HIS A N 1
ATOM 1554 C CA . HIS A 1 204 ? 2.811 12.328 10.07 1 98.94 204 HIS A CA 1
ATOM 1555 C C . HIS A 1 204 ? 1.728 11.656 9.234 1 98.94 204 HIS A C 1
ATOM 1557 O O . HIS A 1 204 ? 1.44 12.094 8.117 1 98.94 204 HIS A O 1
ATOM 1563 N N . VAL A 1 205 ? 1.189 10.617 9.805 1 98.94 205 VAL A N 1
ATOM 1564 C CA . VAL A 1 205 ? 0.101 9.914 9.133 1 98.94 205 VAL A CA 1
ATOM 1565 C C . VAL A 1 205 ? -1.05 9.688 10.109 1 98.94 205 VAL A C 1
ATOM 1567 O O . VAL A 1 205 ? -0.851 9.141 11.195 1 98.94 205 VAL A O 1
ATOM 1570 N N . VAL A 1 206 ? -2.207 10.102 9.758 1 98.94 206 VAL A N 1
ATOM 1571 C CA . VAL A 1 206 ? -3.414 9.867 10.547 1 98.94 206 VAL A CA 1
ATOM 1572 C C . VAL A 1 206 ? -4.156 8.648 10 1 98.94 206 VAL A C 1
ATOM 1574 O O . VAL A 1 206 ? -4.34 8.516 8.789 1 98.94 206 VAL A O 1
ATOM 1577 N N . PHE A 1 207 ? -4.582 7.781 10.93 1 98.75 207 PHE A N 1
ATOM 1578 C CA . PHE A 1 207 ? -5.254 6.543 10.562 1 98.75 207 PHE A CA 1
ATOM 1579 C C . PHE A 1 207 ? -6.652 6.484 11.164 1 98.75 207 PHE A C 1
ATOM 1581 O O . PHE A 1 207 ? -6.875 5.809 12.164 1 98.75 207 PHE A O 1
ATOM 1588 N N . PRO A 1 208 ? -7.645 7.062 10.477 1 98.19 208 PRO A N 1
ATOM 1589 C CA . PRO A 1 208 ? -9.023 6.957 10.969 1 98.19 208 PRO A CA 1
ATOM 1590 C C . PRO A 1 208 ? -9.625 5.574 10.727 1 98.19 208 PRO A C 1
ATOM 1592 O O . PRO A 1 208 ? -9.125 4.812 9.898 1 98.19 208 PRO A O 1
ATOM 1595 N N . GLY A 1 209 ? -10.648 5.297 11.57 1 96.31 209 GLY A N 1
ATOM 1596 C CA . GLY A 1 209 ? -11.562 4.195 11.312 1 96.31 209 GLY A CA 1
ATOM 1597 C C . GLY A 1 209 ? -12.891 4.645 10.75 1 96.31 209 GLY A C 1
ATOM 1598 O O . GLY A 1 209 ? -12.938 5.434 9.805 1 96.31 209 GLY A O 1
ATOM 1599 N N . THR A 1 210 ? -13.93 4.168 11.266 1 95.31 210 THR A N 1
ATOM 1600 C CA . THR A 1 210 ? -15.258 4.535 10.789 1 95.31 210 THR A CA 1
ATOM 1601 C C . THR A 1 210 ? -15.664 5.91 11.32 1 95.31 210 THR A C 1
ATOM 1603 O O . THR A 1 210 ? -15.586 6.164 12.523 1 95.31 210 THR A O 1
ATOM 1606 N N . ILE A 1 211 ? -15.977 6.77 10.422 1 96.5 211 ILE A N 1
ATOM 1607 C CA . ILE A 1 211 ? -16.438 8.117 10.742 1 96.5 211 ILE A CA 1
ATOM 1608 C C . ILE A 1 211 ? -17.875 8.289 10.273 1 96.5 211 ILE A C 1
ATOM 1610 O O . ILE A 1 211 ? -18.219 7.961 9.133 1 96.5 211 ILE A O 1
ATOM 1614 N N . THR A 1 212 ? -18.781 8.781 11.141 1 95.5 212 THR A N 1
ATOM 1615 C CA . THR A 1 212 ? -20.125 9.109 10.711 1 95.5 212 THR A CA 1
ATOM 1616 C C . THR A 1 212 ? -20.125 10.336 9.805 1 95.5 212 THR A C 1
ATOM 1618 O O . THR A 1 212 ? -20.125 11.469 10.289 1 95.5 212 THR A O 1
ATOM 1621 N N . SER A 1 213 ? -20.141 10.133 8.5 1 93.06 213 SER A N 1
ATOM 1622 C CA . SER A 1 213 ? -19.984 11.172 7.484 1 93.06 213 SER A CA 1
ATOM 1623 C C . SER A 1 213 ? -20.812 10.852 6.242 1 93.06 213 SER A C 1
ATOM 1625 O O . SER A 1 213 ? -21.297 9.727 6.082 1 93.06 213 SER A O 1
ATOM 1627 N N . PRO A 1 214 ? -21.062 11.906 5.422 1 90 214 PRO A N 1
ATOM 1628 C CA . PRO A 1 214 ? -21.719 11.617 4.137 1 90 214 PRO A CA 1
ATOM 1629 C C . PRO A 1 214 ? -20.984 10.547 3.332 1 90 214 PRO A C 1
ATOM 1631 O O . PRO A 1 214 ? -21.625 9.773 2.613 1 90 214 PRO A O 1
ATOM 1634 N N . GLY A 1 215 ? -19.703 10.516 3.49 1 90.56 215 GLY A N 1
ATOM 1635 C CA . GLY A 1 215 ? -18.922 9.461 2.842 1 90.56 215 GLY A CA 1
ATOM 1636 C C . GLY A 1 215 ? -19.328 8.07 3.293 1 90.56 215 GLY A C 1
ATOM 1637 O O . GLY A 1 215 ? -19.453 7.16 2.471 1 90.56 215 GLY A O 1
ATOM 1638 N N . LEU A 1 216 ? -19.5 7.906 4.547 1 93.06 216 LEU A N 1
ATOM 1639 C CA . LEU A 1 216 ? -19.922 6.617 5.086 1 93.06 216 LEU A CA 1
ATOM 1640 C C . LEU A 1 216 ? -21.297 6.219 4.539 1 93.06 216 LEU A C 1
ATOM 1642 O O . LEU A 1 216 ? -21.531 5.047 4.242 1 93.06 216 LEU A O 1
ATOM 1646 N N . GLU A 1 217 ? -22.156 7.199 4.461 1 92.62 217 GLU A N 1
ATOM 1647 C CA . GLU A 1 217 ? -23.484 6.934 3.928 1 92.62 217 GLU A CA 1
ATOM 1648 C C . GLU A 1 217 ? -23.422 6.391 2.504 1 92.62 217 GLU A C 1
ATOM 1650 O O . GLU A 1 217 ? -24.109 5.434 2.162 1 92.62 217 GLU A O 1
ATOM 1655 N N . ARG A 1 218 ? -22.594 7.027 1.734 1 92.31 218 ARG A N 1
ATOM 1656 C CA . ARG A 1 218 ? -22.406 6.574 0.359 1 92.31 218 ARG A CA 1
ATOM 1657 C C . ARG A 1 218 ? -21.812 5.172 0.32 1 92.31 218 ARG A C 1
ATOM 1659 O O . ARG A 1 218 ? -22.234 4.332 -0.471 1 92.31 218 ARG A O 1
ATOM 1666 N N . GLU A 1 219 ? -20.828 4.887 1.177 1 93.56 219 GLU A N 1
ATOM 1667 C CA . GLU A 1 219 ? -20.203 3.576 1.262 1 93.56 219 GLU A CA 1
ATOM 1668 C C . GLU A 1 219 ? -21.219 2.492 1.609 1 93.56 219 GLU A C 1
ATOM 1670 O O . GLU A 1 219 ? -21.172 1.391 1.059 1 93.56 219 GLU A O 1
ATOM 1675 N N . ASN A 1 220 ? -22.062 2.83 2.531 1 93.19 220 ASN A N 1
ATOM 1676 C CA . ASN A 1 220 ? -23 1.852 3.061 1 93.19 220 ASN A CA 1
ATOM 1677 C C . ASN A 1 220 ? -24.016 1.417 2.002 1 93.19 220 ASN A C 1
ATOM 1679 O O . ASN A 1 220 ? -24.688 0.393 2.158 1 93.19 220 ASN A O 1
ATOM 1683 N N . GLU A 1 221 ? -24.141 2.23 0.925 1 91.69 221 GLU A N 1
ATOM 1684 C CA . GLU A 1 221 ? -25.047 1.873 -0.162 1 91.69 221 GLU A CA 1
ATOM 1685 C C . GLU A 1 221 ? -24.562 0.617 -0.886 1 91.69 221 GLU A C 1
ATOM 1687 O O . GLU A 1 221 ? -25.375 -0.145 -1.416 1 91.69 221 GLU A O 1
ATOM 1692 N N . THR A 1 222 ? -23.297 0.373 -0.907 1 92.44 222 THR A N 1
ATOM 1693 C CA . THR A 1 222 ? -22.75 -0.733 -1.688 1 92.44 222 THR A CA 1
ATOM 1694 C C . THR A 1 222 ? -21.984 -1.703 -0.791 1 92.44 222 THR A C 1
ATOM 1696 O O . THR A 1 222 ? -21.547 -2.754 -1.248 1 92.44 222 THR A O 1
ATOM 1699 N N . LYS A 1 223 ? -21.906 -1.452 0.469 1 95.38 223 LYS A N 1
ATOM 1700 C CA . LYS A 1 223 ? -21.125 -2.277 1.389 1 95.38 223 LYS A CA 1
ATOM 1701 C C . LYS A 1 223 ? -21.781 -3.646 1.577 1 95.38 223 LYS A C 1
ATOM 1703 O O . LYS A 1 223 ? -22.953 -3.742 1.925 1 95.38 223 LYS A O 1
ATOM 1708 N N . PRO A 1 224 ? -20.969 -4.707 1.375 1 95.5 224 PRO A N 1
ATOM 1709 C CA . PRO A 1 224 ? -21.547 -6.047 1.547 1 95.5 224 PRO A CA 1
ATOM 1710 C C . PRO A 1 224 ? -21.969 -6.328 2.986 1 95.5 224 PRO A C 1
ATOM 1712 O O . PRO A 1 224 ? -21.344 -5.816 3.926 1 95.5 224 PRO A O 1
ATOM 1715 N N . ALA A 1 225 ? -22.922 -7.207 3.164 1 94.69 225 ALA A N 1
ATOM 1716 C CA . ALA A 1 225 ? -23.438 -7.57 4.484 1 94.69 225 ALA A CA 1
ATOM 1717 C C . ALA A 1 225 ? -22.328 -8.172 5.352 1 94.69 225 ALA A C 1
ATOM 1719 O O . ALA A 1 225 ? -22.266 -7.895 6.551 1 94.69 225 ALA A O 1
ATOM 1720 N N . VAL A 1 226 ? -21.516 -9.008 4.766 1 95.75 226 VAL A N 1
ATOM 1721 C CA . VAL A 1 226 ? -20.438 -9.648 5.516 1 95.75 226 VAL A CA 1
ATOM 1722 C C . VAL A 1 226 ? -19.484 -8.586 6.055 1 95.75 226 VAL A C 1
ATOM 1724 O O . VAL A 1 226 ? -18.938 -8.734 7.152 1 95.75 226 VAL A O 1
ATOM 1727 N N . THR A 1 227 ? -19.234 -7.535 5.25 1 96.44 227 THR A N 1
ATOM 1728 C CA . THR A 1 227 ? -18.359 -6.449 5.676 1 96.44 227 THR A CA 1
ATOM 1729 C C . THR A 1 227 ? -18.953 -5.734 6.895 1 96.44 227 THR A C 1
ATOM 1731 O O . THR A 1 227 ? -18.219 -5.418 7.84 1 96.44 227 THR A O 1
ATOM 1734 N N . HIS A 1 228 ? -20.25 -5.457 6.855 1 95.12 228 HIS A N 1
ATOM 1735 C CA . HIS A 1 228 ? -20.922 -4.879 8.016 1 95.12 228 HIS A CA 1
ATOM 1736 C C . HIS A 1 228 ? -20.703 -5.734 9.258 1 95.12 228 HIS A C 1
ATOM 1738 O O . HIS A 1 228 ? -20.438 -5.211 10.344 1 95.12 228 HIS A O 1
ATOM 1744 N N . LYS A 1 229 ? -20.828 -7.02 9.055 1 94.62 229 LYS A N 1
ATOM 1745 C CA . LYS A 1 229 ? -20.688 -7.945 10.172 1 94.62 229 LYS A CA 1
ATOM 1746 C C . LYS A 1 229 ? -19.281 -7.91 10.742 1 94.62 229 LYS A C 1
ATOM 1748 O O . LYS A 1 229 ? -19.094 -7.852 11.961 1 94.62 229 LYS A O 1
ATOM 1753 N N . ILE A 1 230 ? -18.281 -7.922 9.883 1 95.56 230 ILE A N 1
ATOM 1754 C CA . ILE A 1 230 ? -16.891 -7.938 10.281 1 95.56 230 ILE A CA 1
ATOM 1755 C C . ILE A 1 230 ? -16.547 -6.641 11.008 1 95.56 230 ILE A C 1
ATOM 1757 O O . ILE A 1 230 ? -15.758 -6.645 11.969 1 95.56 230 ILE A O 1
ATOM 1761 N N . GLU A 1 231 ? -17.125 -5.535 10.586 1 93.25 231 GLU A N 1
ATOM 1762 C CA . GLU A 1 231 ? -16.766 -4.215 11.094 1 93.25 231 GLU A CA 1
ATOM 1763 C C . GLU A 1 231 ? -17.562 -3.879 12.359 1 93.25 231 GLU A C 1
ATOM 1765 O O . GLU A 1 231 ? -17.438 -2.773 12.891 1 93.25 231 GLU A O 1
ATOM 1770 N N . GLU A 1 232 ? -18.344 -4.781 12.797 1 90.06 232 GLU A N 1
ATOM 1771 C CA . GLU A 1 232 ? -19.219 -4.516 13.93 1 90.06 232 GLU A CA 1
ATOM 1772 C C . GLU A 1 232 ? -18.422 -4.066 15.148 1 90.06 232 GLU A C 1
ATOM 1774 O O . GLU A 1 232 ? -18.906 -3.283 15.969 1 90.06 232 GLU A O 1
ATOM 1779 N N . LEU A 1 233 ? -17.172 -4.492 15.195 1 85.19 233 LEU A N 1
ATOM 1780 C CA . LEU A 1 233 ? -16.359 -4.176 16.375 1 85.19 233 LEU A CA 1
ATOM 1781 C C . LEU A 1 233 ? -15.664 -2.828 16.203 1 85.19 233 LEU A C 1
ATOM 1783 O O . LEU A 1 233 ? -15.102 -2.295 17.156 1 85.19 233 LEU A O 1
ATOM 1787 N N . ASP A 1 234 ? -15.734 -2.256 15.055 1 89.06 234 ASP A N 1
ATOM 1788 C CA . ASP A 1 234 ? -15.07 -0.975 14.828 1 89.06 234 ASP A CA 1
ATOM 1789 C C . ASP A 1 234 ? -15.789 0.153 15.562 1 89.06 234 ASP A C 1
ATOM 1791 O O . ASP A 1 234 ? -16.984 0.359 15.367 1 89.06 234 ASP A O 1
ATOM 1795 N N . PRO A 1 235 ? -15.047 0.91 16.406 1 89.81 235 PRO A N 1
ATOM 1796 C CA . PRO A 1 235 ? -15.688 2.092 16.984 1 89.81 235 PRO A CA 1
ATOM 1797 C C . PRO A 1 235 ? -16.125 3.107 15.938 1 89.81 235 PRO A C 1
ATOM 1799 O O . PRO A 1 235 ? -15.375 3.408 15.008 1 89.81 235 PRO A O 1
ATOM 1802 N N . VAL A 1 236 ? -17.297 3.568 16.078 1 92.62 236 VAL A N 1
ATOM 1803 C CA . VAL A 1 236 ? -17.797 4.609 15.188 1 92.62 236 VAL A CA 1
ATOM 1804 C C . VAL A 1 236 ? -17.641 5.977 15.852 1 92.62 236 VAL A C 1
ATOM 1806 O O . VAL A 1 236 ? -18.062 6.172 17 1 92.62 236 VAL A O 1
ATOM 1809 N N . GLN A 1 237 ? -16.953 6.895 15.125 1 97 237 GLN A N 1
ATOM 1810 C CA . GLN A 1 237 ? -16.688 8.219 15.68 1 97 237 GLN A CA 1
ATOM 1811 C C . GLN A 1 237 ? -17.281 9.312 14.789 1 97 237 GLN A C 1
ATOM 1813 O O . GLN A 1 237 ? -17.406 9.141 13.578 1 97 237 GLN A O 1
ATOM 1818 N N . SER A 1 238 ? -17.641 10.406 15.422 1 97.88 238 SER A N 1
ATOM 1819 C CA . SER A 1 238 ? -18.047 11.586 14.656 1 97.88 238 SER A CA 1
ATOM 1820 C C . SER A 1 238 ? -16.844 12.273 14.031 1 97.88 238 SER A C 1
ATOM 1822 O O . SER A 1 238 ? -15.703 12.078 14.477 1 97.88 238 SER A O 1
ATOM 1824 N N . PRO A 1 239 ? -17.109 13.062 13.016 1 98.06 239 PRO A N 1
ATOM 1825 C CA . PRO A 1 239 ? -16.016 13.844 12.438 1 98.06 239 PRO A CA 1
ATOM 1826 C C . PRO A 1 239 ? -15.289 14.695 13.477 1 98.06 239 PRO A C 1
ATOM 1828 O O . PRO A 1 239 ? -14.062 14.789 13.453 1 98.06 239 PRO A O 1
ATOM 1831 N N . GLU A 1 240 ? -16.016 15.258 14.406 1 98.31 240 GLU A N 1
ATOM 1832 C CA . GLU A 1 240 ? -15.438 16.109 15.438 1 98.31 240 GLU A CA 1
ATOM 1833 C C . GLU A 1 240 ? -14.516 15.32 16.359 1 98.31 240 GLU A C 1
ATOM 1835 O O . GLU A 1 240 ? -13.43 15.797 16.719 1 98.31 240 GLU A O 1
ATOM 1840 N N . GLN A 1 241 ? -14.961 14.141 16.703 1 98.31 241 GLN A N 1
ATOM 1841 C CA . GLN A 1 241 ? -14.156 13.289 17.578 1 98.31 241 GLN A CA 1
ATOM 1842 C C . GLN A 1 241 ? -12.859 12.859 16.891 1 98.31 241 GLN A C 1
ATOM 1844 O O . GLN A 1 241 ? -11.789 12.898 17.5 1 98.31 241 GLN A O 1
ATOM 1849 N N . VAL A 1 242 ? -12.953 12.422 15.656 1 98.62 242 VAL A N 1
ATOM 1850 C CA . VAL A 1 242 ? -11.781 11.984 14.906 1 98.62 242 VAL A CA 1
ATOM 1851 C C . VAL A 1 242 ? -10.797 13.141 14.75 1 98.62 242 VAL A C 1
ATOM 1853 O O . VAL A 1 242 ? -9.594 12.969 14.945 1 98.62 242 VAL A O 1
ATOM 1856 N N . ALA A 1 243 ? -11.312 14.344 14.406 1 98.81 243 ALA A N 1
ATOM 1857 C CA . ALA A 1 243 ? -10.469 15.523 14.25 1 98.81 243 ALA A CA 1
ATOM 1858 C C . ALA A 1 243 ? -9.734 15.852 15.547 1 98.81 243 ALA A C 1
ATOM 1860 O O . ALA A 1 243 ? -8.531 16.094 15.539 1 98.81 243 ALA A O 1
ATOM 1861 N N . ARG A 1 244 ? -10.453 15.828 16.625 1 98.75 244 ARG A N 1
ATOM 1862 C CA . ARG A 1 244 ? -9.883 16.141 17.938 1 98.75 244 ARG A CA 1
ATOM 1863 C C . ARG A 1 244 ? -8.766 15.172 18.297 1 98.75 244 ARG A C 1
ATOM 1865 O O . ARG A 1 244 ? -7.688 15.586 18.734 1 98.75 244 ARG A O 1
ATOM 1872 N N . GLU A 1 245 ? -9.039 13.891 18.109 1 98.75 245 GLU A N 1
ATOM 1873 C CA . GLU A 1 245 ? -8.039 12.875 18.453 1 98.75 245 GLU A CA 1
ATOM 1874 C C . GLU A 1 245 ? -6.832 12.961 17.516 1 98.75 245 GLU A C 1
ATOM 1876 O O . GLU A 1 245 ? -5.699 12.727 17.953 1 98.75 245 GLU A O 1
ATOM 1881 N N . ALA A 1 246 ? -7.078 13.234 16.266 1 98.88 246 ALA A N 1
ATOM 1882 C CA . ALA A 1 246 ? -5.98 13.398 15.328 1 98.88 246 ALA A CA 1
ATOM 1883 C C . ALA A 1 246 ? -5.082 14.562 15.727 1 98.88 246 ALA A C 1
ATOM 1885 O O . ALA A 1 246 ? -3.857 14.43 15.773 1 98.88 246 ALA A O 1
ATOM 1886 N N . ILE A 1 247 ? -5.68 15.734 16.031 1 98.94 247 ILE A N 1
ATOM 1887 C CA . ILE A 1 247 ? -4.93 16.922 16.406 1 98.94 247 ILE A CA 1
ATOM 1888 C C . ILE A 1 247 ? -4.148 16.656 17.688 1 98.94 247 ILE A C 1
ATOM 1890 O O . ILE A 1 247 ? -2.973 17.016 17.797 1 98.94 247 ILE A O 1
ATOM 1894 N N . LYS A 1 248 ? -4.754 15.961 18.641 1 98.69 248 LYS A N 1
ATOM 1895 C CA . LYS A 1 248 ? -4.07 15.609 19.875 1 98.69 248 LYS A CA 1
ATOM 1896 C C . LYS A 1 248 ? -2.834 14.758 19.609 1 98.69 248 LYS A C 1
ATOM 1898 O O . LYS A 1 248 ? -1.779 14.984 20.203 1 98.69 248 LYS A O 1
ATOM 1903 N N . GLY A 1 249 ? -3.012 13.727 18.766 1 98.69 249 GLY A N 1
ATOM 1904 C CA . GLY A 1 249 ? -1.876 12.898 18.406 1 98.69 249 GLY A CA 1
ATOM 1905 C C . GLY A 1 249 ? -0.758 13.672 17.734 1 98.69 249 GLY A C 1
ATOM 1906 O O . GLY A 1 249 ? 0.421 13.43 18 1 98.69 249 GLY A O 1
ATOM 1907 N N . LEU A 1 250 ? -1.123 14.57 16.859 1 98.81 250 LEU A N 1
ATOM 1908 C CA . LEU A 1 250 ? -0.143 15.398 16.172 1 98.81 250 LEU A CA 1
ATOM 1909 C C . LEU A 1 250 ? 0.576 16.312 17.156 1 98.81 250 LEU A C 1
ATOM 1911 O O . LEU A 1 250 ? 1.792 16.5 17.062 1 98.81 250 LEU A O 1
ATOM 1915 N N . GLU A 1 251 ? -0.158 16.891 18.094 1 98.69 251 GLU A N 1
ATOM 1916 C CA . GLU A 1 251 ? 0.424 17.766 19.109 1 98.69 251 GLU A CA 1
ATOM 1917 C C . GLU A 1 251 ? 1.37 16.984 20.016 1 98.69 251 GLU A C 1
ATOM 1919 O O . GLU A 1 251 ? 2.328 17.547 20.547 1 98.69 251 GLU A O 1
ATOM 1924 N N . ARG A 1 252 ? 1.152 15.672 20.188 1 98 252 ARG A N 1
ATOM 1925 C CA . ARG A 1 252 ? 2.051 14.828 20.969 1 98 252 ARG A CA 1
ATOM 1926 C C . ARG A 1 252 ? 3.316 14.508 20.172 1 98 252 ARG A C 1
ATOM 1928 O O . ARG A 1 252 ? 4.289 14 20.734 1 98 252 ARG A O 1
ATOM 1935 N N . GLY A 1 253 ? 3.287 14.766 18.891 1 98.06 253 GLY A N 1
ATOM 1936 C CA . GLY A 1 253 ? 4.441 14.508 18.047 1 98.06 253 GLY A CA 1
ATOM 1937 C C . GLY A 1 253 ? 4.441 13.117 17.453 1 98.06 253 GLY A C 1
ATOM 1938 O O . GLY A 1 253 ? 5.473 12.648 16.969 1 98.06 253 GLY A O 1
ATOM 1939 N N . ASP A 1 254 ? 3.312 12.461 17.406 1 98.69 254 ASP A N 1
ATOM 1940 C CA . ASP A 1 254 ? 3.217 11.094 16.922 1 98.69 254 ASP A CA 1
ATOM 1941 C C . ASP A 1 254 ? 3.459 11.031 15.414 1 98.69 254 ASP A C 1
ATOM 1943 O O . ASP A 1 254 ? 3.027 11.922 14.672 1 98.69 254 ASP A O 1
ATOM 1947 N N . TYR A 1 255 ? 4.125 9.984 14.977 1 98.69 255 TYR A N 1
ATOM 1948 C CA . TYR A 1 255 ? 4.281 9.703 13.555 1 98.69 255 TYR A CA 1
ATOM 1949 C C . TYR A 1 255 ? 3.021 9.07 12.977 1 98.69 255 TYR A C 1
ATOM 1951 O O . TYR A 1 255 ? 2.375 9.641 12.102 1 98.69 255 TYR A O 1
ATOM 1959 N N . PHE A 1 256 ? 2.748 7.895 13.445 1 98.88 256 PHE A N 1
ATOM 1960 C CA . PHE A 1 256 ? 1.476 7.246 13.156 1 98.88 256 PHE A CA 1
ATOM 1961 C C . PHE A 1 256 ? 0.43 7.613 14.203 1 98.88 256 PHE A C 1
ATOM 1963 O O . PHE A 1 256 ? 0.527 7.199 15.359 1 98.88 256 PHE A O 1
ATOM 1970 N N . VAL A 1 257 ? -0.653 8.328 13.789 1 98.88 257 VAL A N 1
ATOM 1971 C CA . VAL A 1 257 ? -1.697 8.812 14.688 1 98.88 257 VAL A CA 1
ATOM 1972 C C . VAL A 1 257 ? -2.955 7.961 14.523 1 98.88 257 VAL A C 1
ATOM 1974 O O . VAL A 1 257 ? -3.619 8.016 13.492 1 98.88 257 VAL A O 1
ATOM 1977 N N . THR A 1 258 ? -3.258 7.195 15.461 1 98.5 258 THR A N 1
ATOM 1978 C CA . THR A 1 258 ? -4.527 6.477 15.508 1 98.5 258 THR A CA 1
ATOM 1979 C C . THR A 1 258 ? -5.527 7.199 16.406 1 98.5 258 THR A C 1
ATOM 1981 O O . THR A 1 258 ? -5.141 7.891 17.344 1 98.5 258 THR A O 1
ATOM 1984 N N . VAL A 1 259 ? -6.797 7.004 16.109 1 98.19 259 VAL A N 1
ATOM 1985 C CA . VAL A 1 259 ? -7.777 7.887 16.734 1 98.19 259 VAL A CA 1
ATOM 1986 C C . VAL A 1 259 ? -8.727 7.07 17.609 1 98.19 259 VAL A C 1
ATOM 1988 O O . VAL A 1 259 ? -9.625 7.621 18.25 1 98.19 259 VAL A O 1
ATOM 1991 N N . ALA A 1 260 ? -8.625 5.781 17.641 1 97 260 ALA A N 1
ATOM 1992 C CA . ALA A 1 260 ? -9.398 4.883 18.484 1 97 260 ALA A CA 1
ATOM 1993 C C . ALA A 1 260 ? -8.562 3.682 18.922 1 97 260 ALA A C 1
ATOM 1995 O O . ALA A 1 260 ? -7.527 3.387 18.312 1 97 260 ALA A O 1
ATOM 1996 N N . TRP A 1 261 ? -9.016 2.961 19.938 1 95.69 261 TRP A N 1
ATOM 1997 C CA . TRP A 1 261 ? -8.242 1.887 20.547 1 95.69 261 TRP A CA 1
ATOM 1998 C C . TRP A 1 261 ? -7.984 0.762 19.547 1 95.69 261 TRP A C 1
ATOM 2000 O O . TRP A 1 261 ? -6.891 0.188 19.516 1 95.69 261 TRP A O 1
ATOM 2010 N N . LEU A 1 262 ? -8.969 0.429 18.797 1 96.31 262 LEU A N 1
ATOM 2011 C CA . LEU A 1 262 ? -8.812 -0.673 17.859 1 96.31 262 LEU A CA 1
ATOM 2012 C C . LEU A 1 262 ? -7.75 -0.344 16.812 1 96.31 262 LEU A C 1
ATOM 2014 O O . LEU A 1 262 ? -6.977 -1.217 16.406 1 96.31 262 LEU A O 1
ATOM 2018 N N . GLY A 1 263 ? -7.738 0.94 16.359 1 97.44 263 GLY A N 1
ATOM 2019 C CA . GLY A 1 263 ? -6.699 1.366 15.43 1 97.44 263 GLY A CA 1
ATOM 2020 C C . GLY A 1 263 ? -5.301 1.236 16 1 97.44 263 GLY A C 1
ATOM 2021 O O . GLY A 1 263 ? -4.359 0.881 15.289 1 97.44 263 GLY A O 1
ATOM 2022 N N . THR A 1 264 ? -5.184 1.493 17.297 1 97.81 264 THR A N 1
ATOM 2023 C CA . THR A 1 264 ? -3.895 1.358 17.969 1 97.81 264 THR A CA 1
ATOM 2024 C C . THR A 1 264 ? -3.451 -0.101 18 1 97.81 264 THR A C 1
ATOM 2026 O O . THR A 1 264 ? -2.281 -0.406 17.766 1 97.81 264 THR A O 1
ATOM 2029 N N . LEU A 1 265 ? -4.383 -0.974 18.266 1 97.12 265 LEU A N 1
ATOM 2030 C CA . LEU A 1 265 ? -4.062 -2.396 18.25 1 97.12 265 LEU A CA 1
ATOM 2031 C C . LEU A 1 265 ? -3.639 -2.848 16.859 1 97.12 265 LEU A C 1
ATOM 2033 O O . LEU A 1 265 ? -2.689 -3.621 16.719 1 97.12 265 LEU A O 1
ATOM 2037 N N . MET A 1 266 ? -4.375 -2.365 15.891 1 97.75 266 MET A N 1
ATOM 2038 C CA . MET A 1 266 ? -4.043 -2.713 14.508 1 97.75 266 MET A CA 1
ATOM 2039 C C . MET A 1 266 ? -2.658 -2.191 14.141 1 97.75 266 MET A C 1
ATOM 2041 O O . MET A 1 266 ? -1.874 -2.896 13.5 1 97.75 266 MET A O 1
ATOM 2045 N N . ARG A 1 267 ? -2.408 -0.959 14.539 1 98.25 267 ARG A N 1
ATOM 2046 C CA . ARG A 1 267 ? -1.101 -0.36 14.289 1 98.25 267 ARG A CA 1
ATOM 2047 C C . ARG A 1 267 ? 0.01 -1.197 14.922 1 98.25 267 ARG A C 1
ATOM 2049 O O . ARG A 1 267 ? 1.017 -1.487 14.266 1 98.25 267 ARG A O 1
ATOM 2056 N N . TRP A 1 268 ? -0.15 -1.652 16.141 1 97.75 268 TRP A N 1
ATOM 2057 C CA . TRP A 1 268 ? 0.852 -2.438 16.844 1 97.75 268 TRP A CA 1
ATOM 2058 C C . TRP A 1 268 ? 1.149 -3.74 16.109 1 97.75 268 TRP A C 1
ATOM 2060 O O . TRP A 1 268 ? 2.279 -4.234 16.141 1 97.75 268 TRP A O 1
ATOM 2070 N N . GLY A 1 269 ? 0.205 -4.281 15.477 1 96.94 269 GLY A N 1
ATOM 2071 C CA . GLY A 1 269 ? 0.375 -5.559 14.805 1 96.94 269 GLY A CA 1
ATOM 2072 C C . GLY A 1 269 ? 1.03 -5.43 13.445 1 96.94 269 GLY A C 1
ATOM 2073 O O . GLY A 1 269 ? 1.364 -6.438 12.812 1 96.94 269 GLY A O 1
ATOM 2074 N N . ALA A 1 270 ? 1.242 -4.16 13.031 1 96.94 270 ALA A N 1
ATOM 2075 C CA . ALA A 1 270 ? 1.708 -3.961 11.664 1 96.94 270 ALA A CA 1
ATOM 2076 C C . ALA A 1 270 ? 2.822 -2.918 11.609 1 96.94 270 ALA A C 1
ATOM 2078 O O . ALA A 1 270 ? 2.988 -2.23 10.602 1 96.94 270 ALA A O 1
ATOM 2079 N N . LEU A 1 271 ? 3.576 -2.695 12.586 1 96.25 271 LEU A N 1
ATOM 2080 C CA . LEU A 1 271 ? 4.574 -1.631 12.656 1 96.25 271 LEU A CA 1
ATOM 2081 C C . LEU A 1 271 ? 5.664 -1.834 11.617 1 96.25 271 LEU A C 1
ATOM 2083 O O . LEU A 1 271 ? 6.055 -0.888 10.93 1 96.25 271 LEU A O 1
ATOM 2087 N N . GLY A 1 272 ? 6.133 -3.168 11.539 1 93.06 272 GLY A N 1
ATOM 2088 C CA . GLY A 1 272 ? 7.242 -3.396 10.625 1 93.06 272 GLY A CA 1
ATOM 2089 C C . GLY A 1 272 ? 8.398 -2.434 10.836 1 93.06 272 GLY A C 1
ATOM 2090 O O . GLY A 1 272 ? 8.875 -2.262 11.961 1 93.06 272 GLY A O 1
ATOM 2091 N N . GLY A 1 273 ? 8.781 -1.731 9.75 1 93.62 273 GLY A N 1
ATOM 2092 C CA . GLY A 1 273 ? 9.891 -0.791 9.812 1 93.62 273 GLY A CA 1
ATOM 2093 C C . GLY A 1 273 ? 9.445 0.636 10.07 1 93.62 273 GLY A C 1
ATOM 2094 O O . GLY A 1 273 ? 10.234 1.572 9.945 1 93.62 273 GLY A O 1
ATOM 2095 N N . SER A 1 274 ? 8.188 0.81 10.469 1 97.38 274 SER A N 1
ATOM 2096 C CA . SER A 1 274 ? 7.668 2.152 10.703 1 97.38 274 SER A CA 1
ATOM 2097 C C . SER A 1 274 ? 8.227 2.742 12 1 97.38 274 SER A C 1
ATOM 2099 O O . SER A 1 274 ? 8.555 2.006 12.93 1 97.38 274 SER A O 1
ATOM 2101 N N . LEU A 1 275 ? 8.289 4.078 12.047 1 97.25 275 LEU A N 1
ATOM 2102 C CA . LEU A 1 275 ? 8.68 4.758 13.281 1 97.25 275 LEU A CA 1
ATOM 2103 C C . LEU A 1 275 ? 7.652 4.516 14.375 1 97.25 275 LEU A C 1
ATOM 2105 O O . LEU A 1 275 ? 6.449 4.523 14.117 1 97.25 275 LEU A O 1
ATOM 2109 N N . ARG A 1 276 ? 8.172 4.301 15.508 1 97.12 276 ARG A N 1
ATOM 2110 C CA . ARG A 1 276 ? 7.316 4.168 16.688 1 97.12 276 ARG A CA 1
ATOM 2111 C C . ARG A 1 276 ? 7.055 5.527 17.328 1 97.12 276 ARG A C 1
ATOM 2113 O O . ARG A 1 276 ? 7.918 6.406 17.297 1 97.12 276 ARG A O 1
ATOM 2120 N N . ASN A 1 277 ? 5.863 5.672 17.844 1 97.31 277 ASN A N 1
ATOM 2121 C CA . ASN A 1 277 ? 5.559 6.879 18.609 1 97.31 277 ASN A CA 1
ATOM 2122 C C . ASN A 1 277 ? 6.246 6.875 19.969 1 97.31 277 ASN A C 1
ATOM 2124 O O . ASN A 1 277 ? 6.844 7.875 20.359 1 97.31 277 ASN A O 1
ATOM 2128 N N . ASN A 1 278 ? 6.109 5.844 20.672 1 95.62 278 ASN A N 1
ATOM 2129 C CA . ASN A 1 278 ? 6.785 5.527 21.922 1 95.62 278 ASN A CA 1
ATOM 2130 C C . ASN A 1 278 ? 7.43 4.145 21.875 1 95.62 278 ASN A C 1
ATOM 2132 O O . ASN A 1 278 ? 6.734 3.133 21.812 1 95.62 278 ASN A O 1
ATOM 2136 N N . TRP A 1 279 ? 8.719 4.102 22.078 1 94.38 279 TRP A N 1
ATOM 2137 C CA . TRP A 1 279 ? 9.453 2.859 21.844 1 94.38 279 TRP A CA 1
ATOM 2138 C C . TRP A 1 279 ? 9.023 1.78 22.828 1 94.38 279 TRP A C 1
ATOM 2140 O O . TRP A 1 279 ? 8.953 0.601 22.484 1 94.38 279 TRP A O 1
ATOM 2150 N N . VAL A 1 280 ? 8.688 2.15 24.047 1 95.31 280 VAL A N 1
ATOM 2151 C CA . VAL A 1 280 ? 8.328 1.17 25.062 1 95.31 280 VAL A CA 1
ATOM 2152 C C . VAL A 1 280 ? 6.898 0.678 24.828 1 95.31 280 VAL A C 1
ATOM 2154 O O . VAL A 1 280 ? 6.664 -0.526 24.703 1 95.31 280 VAL A O 1
ATOM 2157 N N . VAL A 1 281 ? 5.961 1.611 24.688 1 96.44 281 VAL A N 1
ATOM 2158 C CA . VAL A 1 281 ? 4.547 1.277 24.578 1 96.44 281 VAL A CA 1
ATOM 2159 C C . VAL A 1 281 ? 4.305 0.507 23.281 1 96.44 281 VAL A C 1
ATOM 2161 O O . VAL A 1 281 ? 3.623 -0.52 23.281 1 96.44 281 VAL A O 1
ATOM 2164 N N . ASP A 1 282 ? 4.895 1.017 22.203 1 97.12 282 ASP A N 1
ATOM 2165 C CA . ASP A 1 282 ? 4.66 0.406 20.906 1 97.12 282 ASP A CA 1
ATOM 2166 C C . ASP A 1 282 ? 5.312 -0.973 20.812 1 97.12 282 ASP A C 1
ATOM 2168 O O . ASP A 1 282 ? 4.77 -1.884 20.188 1 97.12 282 ASP A O 1
ATOM 2172 N N . THR A 1 283 ? 6.512 -1.167 21.453 1 96.25 283 THR A N 1
ATOM 2173 C CA . THR A 1 283 ? 7.16 -2.473 21.438 1 96.25 283 THR A CA 1
ATOM 2174 C C . THR A 1 283 ? 6.363 -3.479 22.266 1 96.25 283 THR A C 1
ATOM 2176 O O . THR A 1 283 ? 6.137 -4.609 21.828 1 96.25 283 THR A O 1
ATOM 2179 N N . LEU A 1 284 ? 5.914 -3.109 23.438 1 95.75 284 LEU A N 1
ATOM 2180 C CA . LEU A 1 284 ? 5.113 -3.994 24.266 1 95.75 284 LEU A CA 1
ATOM 2181 C C . LEU A 1 284 ? 3.787 -4.332 23.594 1 95.75 284 LEU A C 1
ATOM 2183 O O . LEU A 1 284 ? 3.322 -5.469 23.672 1 95.75 284 LEU A O 1
ATOM 2187 N N . GLY A 1 285 ? 3.152 -3.277 22.969 1 96.12 285 GLY A N 1
ATOM 2188 C CA . GLY A 1 285 ? 1.939 -3.535 22.203 1 96.12 285 GLY A CA 1
ATOM 2189 C C . GLY A 1 285 ? 2.137 -4.539 21.094 1 96.12 285 GLY A C 1
ATOM 2190 O O . GLY A 1 285 ? 1.287 -5.406 20.859 1 96.12 285 GLY A O 1
ATOM 2191 N N . ALA A 1 286 ? 3.277 -4.41 20.406 1 96.06 286 ALA A N 1
ATOM 2192 C CA . ALA A 1 286 ? 3.588 -5.297 19.281 1 96.06 286 ALA A CA 1
ATOM 2193 C C . ALA A 1 286 ? 3.807 -6.727 19.766 1 96.06 286 ALA A C 1
ATOM 2195 O O . ALA A 1 286 ? 3.676 -7.676 18.984 1 96.06 286 ALA A O 1
ATOM 2196 N N . LEU A 1 287 ? 4.094 -6.93 21.078 1 94.31 287 LEU A N 1
ATOM 2197 C CA . LEU A 1 287 ? 4.316 -8.258 21.625 1 94.31 287 LEU A CA 1
ATOM 2198 C C . LEU A 1 287 ? 2.99 -8.93 21.984 1 94.31 287 LEU A C 1
ATOM 2200 O O . LEU A 1 287 ? 2.918 -10.156 22.094 1 94.31 287 LEU A O 1
ATOM 2204 N N . ILE A 1 288 ? 1.904 -8.195 22.031 1 94.25 288 ILE A N 1
ATOM 2205 C CA . ILE A 1 288 ? 0.623 -8.719 22.5 1 94.25 288 ILE A CA 1
ATOM 2206 C C . ILE A 1 288 ? -0.278 -9.008 21.297 1 94.25 288 ILE A C 1
ATOM 2208 O O . ILE A 1 288 ? -1.002 -10.008 21.297 1 94.25 288 ILE A O 1
ATOM 2212 N N . THR A 1 289 ? -0.18 -8.219 20.312 1 95.06 289 THR A N 1
ATOM 2213 C CA . THR A 1 289 ? -1.177 -8.18 19.25 1 95.06 289 THR A CA 1
ATOM 2214 C C . THR A 1 289 ? -1.092 -9.43 18.375 1 95.06 289 THR A C 1
ATOM 2216 O O . THR A 1 289 ? -2.086 -9.836 17.766 1 95.06 289 THR A O 1
ATOM 2219 N N . PRO A 1 290 ? 0.114 -10.078 18.297 1 94 290 PRO A N 1
ATOM 2220 C CA . PRO A 1 290 ? 0.122 -11.289 17.469 1 94 290 PRO A CA 1
ATOM 2221 C C . PRO A 1 290 ? -0.864 -12.344 17.953 1 94 290 PRO A C 1
ATOM 2223 O O . PRO A 1 290 ? -1.465 -13.055 17.141 1 94 290 PRO A O 1
ATOM 2226 N N . TRP A 1 291 ? -1.086 -12.445 19.219 1 93.5 291 TRP A N 1
ATOM 2227 C CA . TRP A 1 291 ? -2.035 -13.406 19.781 1 93.5 291 TRP A CA 1
ATOM 2228 C C . TRP A 1 291 ? -3.471 -12.984 19.469 1 93.5 291 TRP A C 1
ATOM 2230 O O . TRP A 1 291 ? -4.309 -13.82 19.125 1 93.5 291 TRP A O 1
ATOM 2240 N N . VAL A 1 292 ? -3.723 -11.758 19.594 1 93.44 292 VAL A N 1
ATOM 2241 C CA . VAL A 1 292 ? -5.055 -11.219 19.344 1 93.44 292 VAL A CA 1
ATOM 2242 C C . VAL A 1 292 ? -5.43 -11.438 17.875 1 93.44 292 VAL A C 1
ATOM 2244 O O . VAL A 1 292 ? -6.531 -11.906 17.578 1 93.44 292 VAL A O 1
ATOM 2247 N N . TRP A 1 293 ? -4.48 -11.141 16.984 1 94 293 TRP A N 1
ATOM 2248 C CA . TRP A 1 293 ? -4.785 -11.156 15.562 1 94 293 TRP A CA 1
ATOM 2249 C C . TRP A 1 293 ? -4.918 -12.586 15.047 1 94 293 TRP A C 1
ATOM 2251 O O . TRP A 1 293 ? -5.641 -12.844 14.078 1 94 293 TRP A O 1
ATOM 2261 N N . LEU A 1 294 ? -4.277 -13.523 15.773 1 92.06 294 LEU A N 1
ATOM 2262 C CA . LEU A 1 294 ? -4.473 -14.93 15.414 1 92.06 294 LEU A CA 1
ATOM 2263 C C . LEU A 1 294 ? -5.945 -15.312 15.5 1 92.06 294 LEU A C 1
ATOM 2265 O O . LEU A 1 294 ? -6.48 -15.93 14.578 1 92.06 294 LEU A O 1
ATOM 2269 N N . PHE A 1 295 ? -6.59 -14.883 16.5 1 93.94 295 PHE A N 1
ATOM 2270 C CA . PHE A 1 295 ? -7.992 -15.219 16.719 1 93.94 295 PHE A CA 1
ATOM 2271 C C . PHE A 1 295 ? -8.898 -14.391 15.812 1 93.94 295 PHE A C 1
ATOM 2273 O O . PHE A 1 295 ? -9.852 -14.906 15.234 1 93.94 295 PHE A O 1
ATOM 2280 N N . VAL A 1 296 ? -8.594 -13.109 15.695 1 95.38 296 VAL A N 1
ATOM 2281 C CA . VAL A 1 296 ? -9.445 -12.203 14.93 1 95.38 296 VAL A CA 1
ATOM 2282 C C . VAL A 1 296 ? -9.438 -12.594 13.461 1 95.38 296 VAL A C 1
ATOM 2284 O O . VAL A 1 296 ? -10.492 -12.617 12.812 1 95.38 296 VAL A O 1
ATOM 2287 N N . VAL A 1 297 ? -8.273 -12.898 12.914 1 96.5 297 VAL A N 1
ATOM 2288 C CA . VAL A 1 297 ? -8.156 -13.289 11.508 1 96.5 297 VAL A CA 1
ATOM 2289 C C . VAL A 1 297 ? -8.914 -14.586 11.273 1 96.5 297 VAL A C 1
ATOM 2291 O O . VAL A 1 297 ? -9.633 -14.719 10.273 1 96.5 297 VAL A O 1
ATOM 2294 N N . SER A 1 298 ? -8.789 -15.531 12.203 1 96.12 298 SER A N 1
ATOM 2295 C CA . SER A 1 298 ? -9.531 -16.781 12.094 1 96.12 298 SER A CA 1
ATOM 2296 C C . SER A 1 298 ? -11.039 -16.531 12.094 1 96.12 298 SER A C 1
ATOM 2298 O O . SER A 1 298 ? -11.773 -17.172 11.336 1 96.12 298 SER A O 1
ATOM 2300 N N . ASP A 1 299 ? -11.43 -15.672 12.961 1 96.88 299 ASP A N 1
ATOM 2301 C CA . ASP A 1 299 ? -12.844 -15.336 13.062 1 96.88 299 ASP A CA 1
ATOM 2302 C C . ASP A 1 299 ? -13.344 -14.688 11.766 1 96.88 299 ASP A C 1
ATOM 2304 O O . ASP A 1 299 ? -14.445 -14.992 11.297 1 96.88 299 ASP A O 1
ATOM 2308 N N . ILE A 1 300 ? -12.609 -13.781 11.203 1 97.69 300 ILE A N 1
ATOM 2309 C CA . ILE A 1 300 ? -12.992 -13.094 9.977 1 97.69 300 ILE A CA 1
ATOM 2310 C C . ILE A 1 300 ? -13.07 -14.094 8.828 1 97.69 300 ILE A C 1
ATOM 2312 O O . ILE A 1 300 ? -14.047 -14.102 8.07 1 97.69 300 ILE A O 1
ATOM 2316 N N . MET A 1 301 ? -12.031 -14.969 8.727 1 97.69 301 MET A N 1
ATOM 2317 C CA . MET A 1 301 ? -12.047 -16 7.691 1 97.69 301 MET A CA 1
ATOM 2318 C C . MET A 1 301 ? -13.25 -16.922 7.855 1 97.69 301 MET A C 1
ATOM 2320 O O . MET A 1 301 ? -13.906 -17.266 6.875 1 97.69 301 MET A O 1
ATOM 2324 N N . GLY A 1 302 ? -13.5 -17.266 9.109 1 97.81 302 GLY A N 1
ATOM 2325 C CA . GLY A 1 302 ? -14.664 -18.094 9.398 1 97.81 302 GLY A CA 1
ATOM 2326 C C . GLY A 1 302 ? -15.977 -17.422 9.023 1 97.81 302 GLY A C 1
ATOM 2327 O O . GLY A 1 302 ? -16.875 -18.078 8.5 1 97.81 302 GLY A O 1
ATOM 2328 N N . THR A 1 303 ? -16.078 -16.172 9.336 1 97.31 303 THR A N 1
ATOM 2329 C CA . THR A 1 303 ? -17.281 -15.406 8.992 1 97.31 303 THR A CA 1
ATOM 2330 C C . THR A 1 303 ? -17.5 -15.391 7.48 1 97.31 303 THR A C 1
ATOM 2332 O O . THR A 1 303 ? -18.609 -15.586 7.004 1 97.31 303 THR A O 1
ATOM 2335 N N . CYS A 1 304 ? -16.469 -15.164 6.707 1 97.81 304 CYS A N 1
ATOM 2336 C CA . CYS A 1 304 ? -16.562 -15.188 5.25 1 97.81 304 CYS A CA 1
ATOM 2337 C C . CYS A 1 304 ? -17.016 -16.562 4.758 1 97.81 304 CYS A C 1
ATOM 2339 O O . CYS A 1 304 ? -17.922 -16.656 3.93 1 97.81 304 CYS A O 1
ATOM 2341 N N . ARG A 1 305 ? -16.406 -17.594 5.285 1 97.44 305 ARG A N 1
ATOM 2342 C CA . ARG A 1 305 ? -16.766 -18.953 4.887 1 97.44 305 ARG A CA 1
ATOM 2343 C C . ARG A 1 305 ? -18.234 -19.234 5.188 1 97.44 305 ARG A C 1
ATOM 2345 O O . ARG A 1 305 ? -18.938 -19.859 4.379 1 97.44 305 ARG A O 1
ATOM 2352 N N . LYS A 1 306 ? -18.688 -18.812 6.363 1 96.62 306 LYS A N 1
ATOM 2353 C CA . LYS A 1 306 ? -20.078 -19.047 6.758 1 96.62 306 LYS A CA 1
ATOM 2354 C C . LYS A 1 306 ? -21.031 -18.312 5.816 1 96.62 306 LYS A C 1
ATOM 2356 O O . LYS A 1 306 ? -22.078 -18.859 5.457 1 96.62 306 LYS A O 1
ATOM 2361 N N . PHE A 1 307 ? -20.703 -17.125 5.445 1 95.38 307 PHE A N 1
ATOM 2362 C CA . PHE A 1 307 ? -21.531 -16.375 4.5 1 95.38 307 PHE A CA 1
ATOM 2363 C C . PHE A 1 307 ? -21.562 -17.078 3.146 1 95.38 307 PHE A C 1
ATOM 2365 O O . PHE A 1 307 ? -22.625 -17.203 2.527 1 95.38 307 PHE A O 1
ATOM 2372 N N . GLY A 1 308 ? -20.391 -17.5 2.688 1 95.06 308 GLY A N 1
ATOM 2373 C CA . GLY A 1 308 ? -20.344 -18.234 1.434 1 95.06 308 GLY A CA 1
ATOM 2374 C C . GLY A 1 308 ? -21.188 -19.484 1.441 1 95.06 308 GLY A C 1
ATOM 2375 O O . GLY A 1 308 ? -21.875 -19.797 0.462 1 95.06 308 GLY A O 1
ATOM 2376 N N . LYS A 1 309 ? -21.109 -20.188 2.502 1 95.56 309 LYS A N 1
ATOM 2377 C CA . LYS A 1 309 ? -21.891 -21.422 2.629 1 95.56 309 LYS A CA 1
ATOM 2378 C C . LYS A 1 309 ? -23.391 -21.125 2.691 1 95.56 309 LYS A C 1
ATOM 2380 O O . LYS A 1 309 ? -24.188 -21.844 2.084 1 95.56 309 LYS A O 1
ATOM 2385 N N . LYS A 1 310 ? -23.719 -20.125 3.406 1 94.5 310 LYS A N 1
ATOM 2386 C CA . LYS A 1 310 ? -25.125 -19.797 3.65 1 94.5 310 LYS A CA 1
ATOM 2387 C C . LYS A 1 310 ? -25.781 -19.219 2.396 1 94.5 310 LYS A C 1
ATOM 2389 O O . LYS A 1 310 ? -26.922 -19.578 2.068 1 94.5 310 LYS A O 1
ATOM 2394 N N . TYR A 1 311 ? -25.062 -18.344 1.656 1 93.25 311 TYR A N 1
ATOM 2395 C CA . TYR A 1 311 ? -25.719 -17.578 0.602 1 93.25 311 TYR A CA 1
ATOM 2396 C C . TYR A 1 311 ? -25.219 -17.984 -0.772 1 93.25 311 TYR A C 1
ATOM 2398 O O . TYR A 1 311 ? -25.734 -17.547 -1.797 1 93.25 311 TYR A O 1
ATOM 2406 N N . GLY A 1 312 ? -24.188 -18.797 -0.824 1 91.75 312 GLY A N 1
ATOM 2407 C CA . GLY A 1 312 ? -23.609 -19.172 -2.102 1 91.75 312 GLY A CA 1
ATOM 2408 C C . GLY A 1 312 ? -22.766 -18.078 -2.73 1 91.75 312 GLY A C 1
ATOM 2409 O O . GLY A 1 312 ? -22.047 -17.359 -2.031 1 91.75 312 GLY A O 1
ATOM 2410 N N . HIS A 1 313 ? -22.859 -17.969 -4.047 1 93.69 313 HIS A N 1
ATOM 2411 C CA . HIS A 1 313 ? -22.078 -16.984 -4.777 1 93.69 313 HIS A CA 1
ATOM 2412 C C . HIS A 1 313 ? -22.422 -15.562 -4.332 1 93.69 313 HIS A C 1
ATOM 2414 O O . HIS A 1 313 ? -23.594 -15.234 -4.137 1 93.69 313 HIS A O 1
ATOM 2420 N N . PRO A 1 314 ? -21.406 -14.695 -4.172 1 91.5 314 PRO A N 1
ATOM 2421 C CA . PRO A 1 314 ? -21.594 -13.336 -3.664 1 91.5 314 PRO A CA 1
ATOM 2422 C C . PRO A 1 314 ? -22.656 -12.555 -4.441 1 91.5 314 PRO A C 1
ATOM 2424 O O . PRO A 1 314 ? -23.266 -11.633 -3.9 1 91.5 314 PRO A O 1
ATOM 2427 N N . ARG A 1 315 ? -22.891 -12.891 -5.676 1 84.94 315 ARG A N 1
ATOM 2428 C CA . ARG A 1 315 ? -23.938 -12.211 -6.453 1 84.94 315 ARG A CA 1
ATOM 2429 C C . ARG A 1 315 ? -25.297 -12.406 -5.816 1 84.94 315 ARG A C 1
ATOM 2431 O O . ARG A 1 315 ? -26.219 -11.625 -6.066 1 84.94 315 ARG A O 1
ATOM 2438 N N . ASN A 1 316 ? -25.375 -13.391 -4.98 1 84.06 316 ASN A N 1
ATOM 2439 C CA . ASN A 1 316 ? -26.656 -13.734 -4.359 1 84.06 316 ASN A CA 1
ATOM 2440 C C . ASN A 1 316 ? -26.734 -13.211 -2.928 1 84.06 316 ASN A C 1
ATOM 2442 O O . ASN A 1 316 ? -27.75 -13.383 -2.256 1 84.06 316 ASN A O 1
ATOM 2446 N N . HIS A 1 317 ? -25.703 -12.664 -2.514 1 85.12 317 HIS A N 1
ATOM 2447 C CA . HIS A 1 317 ? -25.688 -12.211 -1.127 1 85.12 317 HIS A CA 1
ATOM 2448 C C . HIS A 1 317 ? -26.656 -11.055 -0.919 1 85.12 317 HIS A C 1
ATOM 2450 O O . HIS A 1 317 ? -26.859 -10.234 -1.816 1 85.12 317 HIS A O 1
ATOM 2456 N N . PRO A 1 318 ? -27.25 -11.039 0.2 1 77.94 318 PRO A N 1
ATOM 2457 C CA . PRO A 1 318 ? -28.172 -9.93 0.471 1 77.94 318 PRO A CA 1
ATOM 2458 C C . PRO A 1 318 ? -27.453 -8.578 0.539 1 77.94 318 PRO A C 1
ATOM 2460 O O . PRO A 1 318 ? -26.281 -8.508 0.935 1 77.94 318 PRO A O 1
ATOM 2463 N N . LYS A 1 319 ? -28.188 -7.668 -0.047 1 71.75 319 LYS A N 1
ATOM 2464 C CA . LYS A 1 319 ? -27.688 -6.305 0.093 1 71.75 319 LYS A CA 1
ATOM 2465 C C . LYS A 1 319 ? -27.984 -5.75 1.482 1 71.75 319 LYS A C 1
ATOM 2467 O O . LYS A 1 319 ? -28.984 -6.117 2.105 1 71.75 319 LYS A O 1
ATOM 2472 N N . HIS A 1 320 ? -26.953 -5.156 2.098 1 65.38 320 HIS A N 1
ATOM 2473 C CA . HIS A 1 320 ? -27.188 -4.594 3.424 1 65.38 320 HIS A CA 1
ATOM 2474 C C . HIS A 1 320 ? -28.422 -3.705 3.439 1 65.38 320 HIS A C 1
ATOM 2476 O O . HIS A 1 320 ? -28.578 -2.838 2.578 1 65.38 320 HIS A O 1
ATOM 2482 N N . GLN A 1 321 ? -29.469 -4.109 4.094 1 55.12 321 GLN A N 1
ATOM 2483 C CA . GLN A 1 321 ? -30.625 -3.262 4.32 1 55.12 321 GLN A CA 1
ATOM 2484 C C . GLN A 1 321 ? -30.391 -2.301 5.48 1 55.12 321 GLN A C 1
ATOM 2486 O O . GLN A 1 321 ? -30.062 -2.727 6.586 1 55.12 321 GLN A O 1
ATOM 2491 N N . ALA A 1 322 ? -30.078 -1.085 5.039 1 48.69 322 ALA A N 1
ATOM 2492 C CA . ALA A 1 322 ? -29.984 -0.068 6.082 1 48.69 322 ALA A CA 1
ATOM 2493 C C . ALA A 1 322 ? -31.172 -0.164 7.043 1 48.69 322 ALA A C 1
ATOM 2495 O O . ALA A 1 322 ? -32.312 -0.344 6.613 1 48.69 322 ALA A O 1
ATOM 2496 N N . LYS A 1 323 ? -31.078 -0.501 8.273 1 39.25 323 LYS A N 1
ATOM 2497 C CA . LYS A 1 323 ? -32.219 -0.373 9.18 1 39.25 323 LYS A CA 1
ATOM 2498 C C . LYS A 1 323 ? -32.906 0.973 9 1 39.25 323 LYS A C 1
ATOM 2500 O O . LYS A 1 323 ? -32.25 2.021 9.008 1 39.25 323 LYS A O 1
ATOM 2505 N N . ALA A 1 324 ? -34.219 1.005 8.406 1 34.69 324 ALA A N 1
ATOM 2506 C CA . ALA A 1 324 ? -35.125 2.152 8.492 1 34.69 324 ALA A CA 1
ATOM 2507 C C . ALA A 1 324 ? -35.25 2.635 9.93 1 34.69 324 ALA A C 1
ATOM 2509 O O . ALA A 1 324 ? -35.344 1.827 10.859 1 34.69 324 ALA A O 1
ATOM 2510 N N . MET B 1 1 ? 12.961 -44.844 7.152 1 24.25 1 MET B N 1
ATOM 2511 C CA . MET B 1 1 ? 12.125 -44.062 8.07 1 24.25 1 MET B CA 1
ATOM 2512 C C . MET B 1 1 ? 11.805 -42.688 7.477 1 24.25 1 MET B C 1
ATOM 2514 O O . MET B 1 1 ? 12.664 -41.812 7.441 1 24.25 1 MET B O 1
ATOM 2518 N N . GLY B 1 2 ? 11.242 -42.5 6.379 1 36.38 2 GLY B N 1
ATOM 2519 C CA . GLY B 1 2 ? 10.945 -42.062 5.023 1 36.38 2 GLY B CA 1
ATOM 2520 C C . GLY B 1 2 ? 10.172 -40.781 4.973 1 36.38 2 GLY B C 1
ATOM 2521 O O . GLY B 1 2 ? 9 -40.75 4.574 1 36.38 2 GLY B O 1
ATOM 2522 N N . ILE B 1 3 ? 10.102 -39.719 5.977 1 37.31 3 ILE B N 1
ATOM 2523 C CA . ILE B 1 3 ? 9.336 -39.031 7.012 1 37.31 3 ILE B CA 1
ATOM 2524 C C . ILE B 1 3 ? 8.391 -38.031 6.367 1 37.31 3 ILE B C 1
ATOM 2526 O O . ILE B 1 3 ? 7.176 -38.094 6.566 1 37.31 3 ILE B O 1
ATOM 2530 N N . PHE B 1 4 ? 8.055 -36.562 6.883 1 43.94 4 PHE B N 1
ATOM 2531 C CA . PHE B 1 4 ? 6.855 -35.781 6.656 1 43.94 4 PHE B CA 1
ATOM 2532 C C . PHE B 1 4 ? 6.707 -35.406 5.18 1 43.94 4 PHE B C 1
ATOM 2534 O O . PHE B 1 4 ? 7.398 -34.531 4.68 1 43.94 4 PHE B O 1
ATOM 2541 N N . ASN B 1 5 ? 6.578 -36.25 4.285 1 49.34 5 ASN B N 1
ATOM 2542 C CA . ASN B 1 5 ? 6.18 -36.094 2.891 1 49.34 5 ASN B CA 1
ATOM 2543 C C . ASN B 1 5 ? 5.238 -34.906 2.719 1 49.34 5 ASN B C 1
ATOM 2545 O O . ASN B 1 5 ? 4.039 -35 2.975 1 49.34 5 ASN B O 1
ATOM 2549 N N . SER B 1 6 ? 5.727 -33.719 2.965 1 67.75 6 SER B N 1
ATOM 2550 C CA . SER B 1 6 ? 4.918 -32.5 2.988 1 67.75 6 SER B CA 1
ATOM 2551 C C . SER B 1 6 ? 4.105 -32.344 1.706 1 67.75 6 SER B C 1
ATOM 2553 O O . SER B 1 6 ? 4.633 -32.562 0.607 1 67.75 6 SER B O 1
ATOM 2555 N N . LYS B 1 7 ? 2.863 -32.625 1.679 1 89 7 LYS B N 1
ATOM 2556 C CA . LYS B 1 7 ? 1.888 -32.438 0.605 1 89 7 LYS B CA 1
ATOM 2557 C C . LYS B 1 7 ? 2.209 -31.219 -0.246 1 89 7 LYS B C 1
ATOM 2559 O O . LYS B 1 7 ? 2.584 -30.172 0.282 1 89 7 LYS B O 1
ATOM 2564 N N . ASN B 1 8 ? 2.504 -31.516 -1.571 1 96.69 8 ASN B N 1
ATOM 2565 C CA . ASN B 1 8 ? 2.629 -30.422 -2.525 1 96.69 8 ASN B CA 1
ATOM 2566 C C . ASN B 1 8 ? 1.295 -29.719 -2.752 1 96.69 8 ASN B C 1
ATOM 2568 O O . ASN B 1 8 ? 0.376 -30.297 -3.338 1 96.69 8 ASN B O 1
ATOM 2572 N N . HIS B 1 9 ? 1.203 -28.516 -2.35 1 97.38 9 HIS B N 1
ATOM 2573 C CA . HIS B 1 9 ? -0.056 -27.781 -2.365 1 97.38 9 HIS B CA 1
ATOM 2574 C C . HIS B 1 9 ? -0.259 -27.078 -3.697 1 97.38 9 HIS B C 1
ATOM 2576 O O . HIS B 1 9 ? -1.299 -26.453 -3.92 1 97.38 9 HIS B O 1
ATOM 2582 N N . MET B 1 10 ? 0.731 -27.188 -4.57 1 98 10 MET B N 1
ATOM 2583 C CA . MET B 1 10 ? 0.593 -26.594 -5.898 1 98 10 MET B CA 1
ATOM 2584 C C . MET B 1 10 ? 1.279 -27.453 -6.957 1 98 10 MET B C 1
ATOM 2586 O O . MET B 1 10 ? 2.215 -27 -7.617 1 98 10 MET B O 1
ATOM 2590 N N . PRO B 1 11 ? 0.845 -28.625 -7.082 1 97.94 11 PRO B N 1
ATOM 2591 C CA . PRO B 1 11 ? 1.388 -29.422 -8.18 1 97.94 11 PRO B CA 1
ATOM 2592 C C . PRO B 1 11 ? 1.173 -28.781 -9.547 1 97.94 11 PRO B C 1
ATOM 2594 O O . PRO B 1 11 ? 0.102 -28.219 -9.812 1 97.94 11 PRO B O 1
ATOM 2597 N N . VAL B 1 12 ? 2.215 -28.906 -10.453 1 98.56 12 VAL B N 1
ATOM 2598 C CA . VAL B 1 12 ? 2.109 -28.141 -11.688 1 98.56 12 VAL B CA 1
ATOM 2599 C C . VAL B 1 12 ? 2.176 -29.078 -12.891 1 98.56 12 VAL B C 1
ATOM 2601 O O . VAL B 1 12 ? 1.979 -28.656 -14.031 1 98.56 12 VAL B O 1
ATOM 2604 N N . ASP B 1 13 ? 2.5 -30.344 -12.594 1 98.38 13 ASP B N 1
ATOM 2605 C CA . ASP B 1 13 ? 2.605 -31.312 -13.688 1 98.38 13 ASP B CA 1
ATOM 2606 C C . ASP B 1 13 ? 1.298 -31.406 -14.469 1 98.38 13 ASP B C 1
ATOM 2608 O O . ASP B 1 13 ? 0.251 -31.734 -13.906 1 98.38 13 ASP B O 1
ATOM 2612 N N . GLY B 1 14 ? 1.344 -31.062 -15.727 1 97.88 14 GLY B N 1
ATOM 2613 C CA . GLY B 1 14 ? 0.185 -31.141 -16.609 1 97.88 14 GLY B CA 1
ATOM 2614 C C . GLY B 1 14 ? -0.704 -29.906 -16.516 1 97.88 14 GLY B C 1
ATOM 2615 O O . GLY B 1 14 ? -1.687 -29.781 -17.25 1 97.88 14 GLY B O 1
ATOM 2616 N N . LYS B 1 15 ? -0.435 -29 -15.625 1 98.31 15 LYS B N 1
ATOM 2617 C CA . LYS B 1 15 ? -1.235 -27.781 -15.445 1 98.31 15 LYS B CA 1
ATOM 2618 C C . LYS B 1 15 ? -0.783 -26.688 -16.406 1 98.31 15 LYS B C 1
ATOM 2620 O O . LYS B 1 15 ? 0.358 -26.688 -16.859 1 98.31 15 LYS B O 1
ATOM 2625 N N . THR B 1 16 ? -1.631 -25.766 -16.734 1 98.81 16 THR B N 1
ATOM 2626 C CA . THR B 1 16 ? -1.301 -24.641 -17.594 1 98.81 16 THR B CA 1
ATOM 2627 C C . THR B 1 16 ? -1.141 -23.359 -16.75 1 98.81 16 THR B C 1
ATOM 2629 O O . THR B 1 16 ? -2.051 -22.984 -16.016 1 98.81 16 THR B O 1
ATOM 2632 N N . ILE B 1 17 ? 0.019 -22.75 -16.875 1 98.94 17 ILE B N 1
ATOM 2633 C CA . ILE B 1 17 ? 0.379 -21.578 -16.078 1 98.94 17 ILE B CA 1
ATOM 2634 C C . ILE B 1 17 ? 0.605 -20.375 -17 1 98.94 17 ILE B C 1
ATOM 2636 O O . ILE B 1 17 ? 1.326 -20.484 -18 1 98.94 17 ILE B O 1
ATOM 2640 N N . LEU B 1 18 ? -0.094 -19.266 -16.75 1 98.94 18 LEU B N 1
ATOM 2641 C CA . LEU B 1 18 ? 0.23 -17.984 -17.359 1 98.94 18 LEU B CA 1
ATOM 2642 C C . LEU B 1 18 ? 1.19 -17.188 -16.484 1 98.94 18 LEU B C 1
ATOM 2644 O O . LEU B 1 18 ? 0.929 -16.969 -15.297 1 98.94 18 LEU B O 1
ATOM 2648 N N . LEU B 1 19 ? 2.314 -16.797 -17.047 1 98.94 19 LEU B N 1
ATOM 2649 C CA . LEU B 1 19 ? 3.375 -16.109 -16.312 1 98.94 19 LEU B CA 1
ATOM 2650 C C . LEU B 1 19 ? 3.707 -14.766 -16.969 1 98.94 19 LEU B C 1
ATOM 2652 O O . LEU B 1 19 ? 4.168 -14.734 -18.125 1 98.94 19 LEU B O 1
ATOM 2656 N N . THR B 1 20 ? 3.459 -13.664 -16.266 1 98.88 20 THR B N 1
ATOM 2657 C CA . THR B 1 20 ? 3.885 -12.367 -16.781 1 98.88 20 THR B CA 1
ATOM 2658 C C . THR B 1 20 ? 5.301 -12.039 -16.312 1 98.88 20 THR B C 1
ATOM 2660 O O . THR B 1 20 ? 5.73 -12.5 -15.25 1 98.88 20 THR B O 1
ATOM 2663 N N . GLY B 1 21 ? 5.984 -11.211 -17.062 1 97.88 21 GLY B N 1
ATOM 2664 C CA . GLY B 1 21 ? 7.348 -10.844 -16.719 1 97.88 21 GLY B CA 1
ATOM 2665 C C . GLY B 1 21 ? 8.336 -11.977 -16.906 1 97.88 21 GLY B C 1
ATOM 2666 O O . GLY B 1 21 ? 9.258 -12.133 -16.109 1 97.88 21 GLY B O 1
ATOM 2667 N N . ALA B 1 22 ? 8.195 -12.75 -17.953 1 96.88 22 ALA B N 1
ATOM 2668 C CA . ALA B 1 22 ? 8.93 -14 -18.094 1 96.88 22 ALA B CA 1
ATOM 2669 C C . ALA B 1 22 ? 10.219 -13.789 -18.891 1 96.88 22 ALA B C 1
ATOM 2671 O O . ALA B 1 22 ? 11.062 -14.688 -18.953 1 96.88 22 ALA B O 1
ATOM 2672 N N . SER B 1 23 ? 10.484 -12.633 -19.375 1 92.88 23 SER B N 1
ATOM 2673 C CA . SER B 1 23 ? 11.531 -12.477 -20.391 1 92.88 23 SER B CA 1
ATOM 2674 C C . SER B 1 23 ? 12.906 -12.359 -19.75 1 92.88 23 SER B C 1
ATOM 2676 O O . SER B 1 23 ? 13.93 -12.5 -20.422 1 92.88 23 SER B O 1
ATOM 2678 N N . GLU B 1 24 ? 13 -12.008 -18.484 1 92.38 24 GLU B N 1
ATOM 2679 C CA . GLU B 1 24 ? 14.289 -11.867 -17.812 1 92.38 24 GLU B CA 1
ATOM 2680 C C . GLU B 1 24 ? 14.164 -12.102 -16.312 1 92.38 24 GLU B C 1
ATOM 2682 O O . GLU B 1 24 ? 13.062 -12.273 -15.797 1 92.38 24 GLU B O 1
ATOM 2687 N N . GLY B 1 25 ? 15.305 -12.281 -15.688 1 94.81 25 GLY B N 1
ATOM 2688 C CA . GLY B 1 25 ? 15.375 -12.281 -14.234 1 94.81 25 GLY B CA 1
ATOM 2689 C C . GLY B 1 25 ? 14.641 -13.445 -13.602 1 94.81 25 GLY B C 1
ATOM 2690 O O . GLY B 1 25 ? 14.781 -14.586 -14.039 1 94.81 25 GLY B O 1
ATOM 2691 N N . MET B 1 26 ? 13.953 -13.141 -12.547 1 97 26 MET B N 1
ATOM 2692 C CA . MET B 1 26 ? 13.234 -14.148 -11.773 1 97 26 MET B CA 1
ATOM 2693 C C . MET B 1 26 ? 12.156 -14.82 -12.617 1 97 26 MET B C 1
ATOM 2695 O O . MET B 1 26 ? 11.977 -16.047 -12.547 1 97 26 MET B O 1
ATOM 2699 N N . GLY B 1 27 ? 11.469 -14.039 -13.445 1 98.19 27 GLY B N 1
ATOM 2700 C CA . GLY B 1 27 ? 10.398 -14.594 -14.258 1 98.19 27 GLY B CA 1
ATOM 2701 C C . GLY B 1 27 ? 10.867 -15.664 -15.219 1 98.19 27 GLY B C 1
ATOM 2702 O O . GLY B 1 27 ? 10.219 -16.703 -15.367 1 98.19 27 GLY B O 1
ATOM 2703 N N . ARG B 1 28 ? 11.969 -15.391 -15.852 1 98.25 28 ARG B N 1
ATOM 2704 C CA . ARG B 1 28 ? 12.555 -16.375 -16.766 1 98.25 28 ARG B CA 1
ATOM 2705 C C . ARG B 1 28 ? 12.938 -17.641 -16.031 1 98.25 28 ARG B C 1
ATOM 2707 O O . ARG B 1 28 ? 12.664 -18.75 -16.516 1 98.25 28 ARG B O 1
ATOM 2714 N N . SER B 1 29 ? 13.539 -17.516 -14.898 1 98.69 29 SER B N 1
ATOM 2715 C CA . SER B 1 29 ? 13.961 -18.656 -14.102 1 98.69 29 SER B CA 1
ATOM 2716 C C . SER B 1 29 ? 12.758 -19.453 -13.602 1 98.69 29 SER B C 1
ATOM 2718 O O . SER B 1 29 ? 12.797 -20.688 -13.562 1 98.69 29 SER B O 1
ATOM 2720 N N . VAL B 1 30 ? 11.727 -18.766 -13.211 1 98.88 30 VAL B N 1
ATOM 2721 C CA . VAL B 1 30 ? 10.492 -19.422 -12.789 1 98.88 30 VAL B CA 1
ATOM 2722 C C . VAL B 1 30 ? 9.93 -20.266 -13.93 1 98.88 30 VAL B C 1
ATOM 2724 O O . VAL B 1 30 ? 9.562 -21.422 -13.734 1 98.88 30 VAL B O 1
ATOM 2727 N N . ALA B 1 31 ? 9.891 -19.688 -15.094 1 98.88 31 ALA B N 1
ATOM 2728 C CA . ALA B 1 31 ? 9.367 -20.406 -16.25 1 98.88 31 ALA B CA 1
ATOM 2729 C C . ALA B 1 31 ? 10.141 -21.688 -16.5 1 98.88 31 ALA B C 1
ATOM 2731 O O . ALA B 1 31 ? 9.547 -22.75 -16.672 1 98.88 31 ALA B O 1
ATOM 2732 N N . LEU B 1 32 ? 11.422 -21.594 -16.484 1 98.88 32 LEU B N 1
ATOM 2733 C CA . LEU B 1 32 ? 12.273 -22.75 -16.781 1 98.88 32 LEU B CA 1
ATOM 2734 C C . LEU B 1 32 ? 12.094 -23.828 -15.719 1 98.88 32 LEU B C 1
ATOM 2736 O O . LEU B 1 32 ? 11.992 -25.016 -16.047 1 98.88 32 LEU B O 1
ATOM 2740 N N . GLN B 1 33 ? 12.008 -23.422 -14.5 1 98.94 33 GLN B N 1
ATOM 2741 C CA . GLN B 1 33 ? 11.875 -24.406 -13.414 1 98.94 33 GLN B CA 1
ATOM 2742 C C . GLN B 1 33 ? 10.492 -25.047 -13.43 1 98.94 33 GLN B C 1
ATOM 2744 O O . GLN B 1 33 ? 10.352 -26.234 -13.133 1 98.94 33 GLN B O 1
ATOM 2749 N N . LEU B 1 34 ? 9.469 -24.297 -13.789 1 98.88 34 LEU B N 1
ATOM 2750 C CA . LEU B 1 34 ? 8.117 -24.859 -13.867 1 98.88 34 LEU B CA 1
ATOM 2751 C C . LEU B 1 34 ? 8 -25.812 -15.047 1 98.88 34 LEU B C 1
ATOM 2753 O O . LEU B 1 34 ? 7.316 -26.844 -14.953 1 98.88 34 LEU B O 1
ATOM 2757 N N . ALA B 1 35 ? 8.641 -25.484 -16.172 1 98.88 35 ALA B N 1
ATOM 2758 C CA . ALA B 1 35 ? 8.672 -26.391 -17.297 1 98.88 35 ALA B CA 1
ATOM 2759 C C . ALA B 1 35 ? 9.32 -27.719 -16.922 1 98.88 35 ALA B C 1
ATOM 2761 O O . ALA B 1 35 ? 8.828 -28.797 -17.281 1 98.88 35 ALA B O 1
ATOM 2762 N N . ALA B 1 36 ? 10.359 -27.625 -16.141 1 98.88 36 ALA B N 1
ATOM 2763 C CA . ALA B 1 36 ? 11.094 -28.812 -15.703 1 98.88 36 ALA B CA 1
ATOM 2764 C C . ALA B 1 36 ? 10.258 -29.641 -14.727 1 98.88 36 ALA B C 1
ATOM 2766 O O . ALA B 1 36 ? 10.555 -30.797 -14.484 1 98.88 36 ALA B O 1
ATOM 2767 N N . LYS B 1 37 ? 9.219 -29.031 -14.242 1 98.75 37 LYS B N 1
ATOM 2768 C CA . LYS B 1 37 ? 8.336 -29.734 -13.312 1 98.75 37 LYS B CA 1
ATOM 2769 C C . LYS B 1 37 ? 7.066 -30.219 -14.016 1 98.75 37 LYS B C 1
ATOM 2771 O O . LYS B 1 37 ? 6.191 -30.812 -13.383 1 98.75 37 LYS B O 1
ATOM 2776 N N . GLY B 1 38 ? 6.938 -29.891 -15.32 1 98.81 38 GLY B N 1
ATOM 2777 C CA . GLY B 1 38 ? 5.895 -30.531 -16.109 1 98.81 38 GLY B CA 1
ATOM 2778 C C . GLY B 1 38 ? 4.785 -29.578 -16.516 1 98.81 38 GLY B C 1
ATOM 2779 O O . GLY B 1 38 ? 3.816 -29.984 -17.156 1 98.81 38 GLY B O 1
ATOM 2780 N N . ALA B 1 39 ? 4.914 -28.328 -16.234 1 98.88 39 ALA B N 1
ATOM 2781 C CA . ALA B 1 39 ? 3.85 -27.375 -16.516 1 98.88 39 ALA B CA 1
ATOM 2782 C C . ALA B 1 39 ? 3.832 -26.984 -18 1 98.88 39 ALA B C 1
ATOM 2784 O O . ALA B 1 39 ? 4.879 -26.922 -18.641 1 98.88 39 ALA B O 1
ATOM 2785 N N . ASN B 1 40 ? 2.625 -26.766 -18.547 1 98.88 40 ASN B N 1
ATOM 2786 C CA . ASN B 1 40 ? 2.453 -25.953 -19.734 1 98.88 40 ASN B CA 1
ATOM 2787 C C . ASN B 1 40 ? 2.529 -24.469 -19.406 1 98.88 40 ASN B C 1
ATOM 2789 O O . ASN B 1 40 ? 2.055 -24.031 -18.359 1 98.88 40 ASN B O 1
ATOM 2793 N N . LEU B 1 41 ? 3.154 -23.703 -20.344 1 98.88 41 LEU B N 1
ATOM 2794 C CA . LEU B 1 41 ? 3.359 -22.312 -19.969 1 98.88 41 LEU B CA 1
ATOM 2795 C C . LEU B 1 41 ? 2.914 -21.375 -21.094 1 98.88 41 LEU B C 1
ATOM 2797 O O . LEU B 1 41 ? 3.178 -21.641 -22.266 1 98.88 41 LEU B O 1
ATOM 2801 N N . VAL B 1 42 ? 2.164 -20.375 -20.703 1 98.94 42 VAL B N 1
ATOM 2802 C CA . VAL B 1 42 ? 1.997 -19.156 -21.484 1 98.94 42 VAL B CA 1
ATOM 2803 C C . VAL B 1 42 ? 2.832 -18.031 -20.875 1 98.94 42 VAL B C 1
ATOM 2805 O O . VAL B 1 42 ? 2.527 -17.547 -19.781 1 98.94 42 VAL B O 1
ATOM 2808 N N . VAL B 1 43 ? 3.881 -17.625 -21.594 1 98.88 43 VAL B N 1
ATOM 2809 C CA . VAL B 1 43 ? 4.805 -16.625 -21.062 1 98.88 43 VAL B CA 1
ATOM 2810 C C . VAL B 1 43 ? 4.539 -15.273 -21.719 1 98.88 43 VAL B C 1
ATOM 2812 O O . VAL B 1 43 ? 4.387 -15.18 -22.938 1 98.88 43 VAL B O 1
ATOM 2815 N N . VAL B 1 44 ? 4.426 -14.25 -20.859 1 98.88 44 VAL B N 1
ATOM 2816 C CA . VAL B 1 44 ? 3.998 -12.93 -21.312 1 98.88 44 VAL B CA 1
ATOM 2817 C C . VAL B 1 44 ? 5.07 -11.898 -20.984 1 98.88 44 VAL B C 1
ATOM 2819 O O . VAL B 1 44 ? 5.566 -11.852 -19.844 1 98.88 44 VAL B O 1
ATOM 2822 N N . ALA B 1 45 ? 5.457 -11.078 -21.875 1 98.38 45 ALA B N 1
ATOM 2823 C CA . ALA B 1 45 ? 6.328 -9.914 -21.719 1 98.38 45 ALA B CA 1
ATOM 2824 C C . ALA B 1 45 ? 6.223 -8.977 -22.922 1 98.38 45 ALA B C 1
ATOM 2826 O O . ALA B 1 45 ? 5.363 -9.164 -23.781 1 98.38 45 ALA B O 1
ATOM 2827 N N . ARG B 1 46 ? 7.051 -8 -22.953 1 96.81 46 ARG B N 1
ATOM 2828 C CA . ARG B 1 46 ? 6.953 -6.988 -24 1 96.81 46 ARG B CA 1
ATOM 2829 C C . ARG B 1 46 ? 7.793 -7.379 -25.219 1 96.81 46 ARG B C 1
ATOM 2831 O O . ARG B 1 46 ? 7.465 -7.012 -26.344 1 96.81 46 ARG B O 1
ATOM 2838 N N . ASN B 1 47 ? 8.859 -8.156 -24.969 1 95.38 47 ASN B N 1
ATOM 2839 C CA . ASN B 1 47 ? 9.844 -8.398 -26.016 1 95.38 47 ASN B CA 1
ATOM 2840 C C . ASN B 1 47 ? 9.641 -9.758 -26.688 1 95.38 47 ASN B C 1
ATOM 2842 O O . ASN B 1 47 ? 10.016 -10.789 -26.125 1 95.38 47 ASN B O 1
ATOM 2846 N N . ALA B 1 48 ? 9.266 -9.758 -27.953 1 97.12 48 ALA B N 1
ATOM 2847 C CA . ALA B 1 48 ? 8.938 -10.992 -28.672 1 97.12 48 ALA B CA 1
ATOM 2848 C C . ALA B 1 48 ? 10.18 -11.852 -28.891 1 97.12 48 ALA B C 1
ATOM 2850 O O . ALA B 1 48 ? 10.125 -13.078 -28.781 1 97.12 48 ALA B O 1
ATOM 2851 N N . VAL B 1 49 ? 11.234 -11.203 -29.188 1 97.62 49 VAL B N 1
ATOM 2852 C CA . VAL B 1 49 ? 12.469 -11.922 -29.484 1 97.62 49 VAL B CA 1
ATOM 2853 C C . VAL B 1 49 ? 12.93 -12.695 -28.266 1 97.62 49 VAL B C 1
ATOM 2855 O O . VAL B 1 49 ? 13.266 -13.875 -28.359 1 97.62 49 VAL B O 1
ATOM 2858 N N . ARG B 1 50 ? 12.922 -12.062 -27.141 1 96.62 50 ARG B N 1
ATOM 2859 C CA . ARG B 1 50 ? 13.32 -12.711 -25.891 1 96.62 50 ARG B CA 1
ATOM 2860 C C . ARG B 1 50 ? 12.359 -13.836 -25.531 1 96.62 50 ARG B C 1
ATOM 2862 O O . ARG B 1 50 ? 12.773 -14.859 -24.984 1 96.62 50 ARG B O 1
ATOM 2869 N N . LEU B 1 51 ? 11.125 -13.664 -25.844 1 98.38 51 LEU B N 1
ATOM 2870 C CA . LEU B 1 51 ? 10.117 -14.672 -25.531 1 98.38 51 LEU B CA 1
ATOM 2871 C C . LEU B 1 51 ? 10.266 -15.891 -26.438 1 98.38 51 LEU B C 1
ATOM 2873 O O . LEU B 1 51 ? 10.086 -17.031 -25.984 1 98.38 51 LEU B O 1
ATOM 2877 N N . GLU B 1 52 ? 10.508 -15.672 -27.672 1 98 52 GLU B N 1
ATOM 2878 C CA . GLU B 1 52 ? 10.734 -16.781 -28.594 1 98 52 GLU B CA 1
ATOM 2879 C C . GLU B 1 52 ? 11.938 -17.625 -28.156 1 98 52 GLU B C 1
ATOM 2881 O O . GLU B 1 52 ? 11.883 -18.844 -28.203 1 98 52 GLU B O 1
ATOM 2886 N N . GLU B 1 53 ? 12.945 -16.875 -27.781 1 98.25 53 GLU B N 1
ATOM 2887 C CA . GLU B 1 53 ? 14.117 -17.578 -27.25 1 98.25 53 GLU B CA 1
ATOM 2888 C C . GLU B 1 53 ? 13.75 -18.391 -26 1 98.25 53 GLU B C 1
ATOM 2890 O O . GLU B 1 53 ? 14.203 -19.531 -25.859 1 98.25 53 GLU B O 1
ATOM 2895 N N . LEU B 1 54 ? 12.984 -17.828 -25.156 1 98.56 54 LEU B N 1
ATOM 2896 C CA . LEU B 1 54 ? 12.562 -18.516 -23.953 1 98.56 54 LEU B CA 1
ATOM 2897 C C . LEU B 1 54 ? 11.75 -19.766 -24.281 1 98.56 54 LEU B C 1
ATOM 2899 O O . LEU B 1 54 ? 11.93 -20.812 -23.656 1 98.56 54 LEU B O 1
ATOM 2903 N N . VAL B 1 55 ? 10.859 -19.672 -25.219 1 98.56 55 VAL B N 1
ATOM 2904 C CA . VAL B 1 55 ? 10.039 -20.812 -25.594 1 98.56 55 VAL B CA 1
ATOM 2905 C C . VAL B 1 55 ? 10.93 -21.969 -26.047 1 98.56 55 VAL B C 1
ATOM 2907 O O . VAL B 1 55 ? 10.672 -23.125 -25.719 1 98.56 55 VAL B O 1
ATOM 2910 N N . THR B 1 56 ? 11.945 -21.672 -26.797 1 98.31 56 THR B N 1
ATOM 2911 C CA . THR B 1 56 ? 12.906 -22.688 -27.219 1 98.31 56 THR B CA 1
ATOM 2912 C C . THR B 1 56 ? 13.578 -23.344 -26 1 98.31 56 THR B C 1
ATOM 2914 O O . THR B 1 56 ? 13.703 -24.562 -25.938 1 98.31 56 THR B O 1
ATOM 2917 N N . GLU B 1 57 ? 13.945 -22.516 -25.094 1 98.56 57 GLU B N 1
ATOM 2918 C CA . GLU B 1 57 ? 14.594 -23 -23.891 1 98.56 57 GLU B CA 1
ATOM 2919 C C . GLU B 1 57 ? 13.633 -23.812 -23.031 1 98.56 57 GLU B C 1
ATOM 2921 O O . GLU B 1 57 ? 14.031 -24.781 -22.375 1 98.56 57 GLU B O 1
ATOM 2926 N N . LEU B 1 58 ? 12.391 -23.438 -23.016 1 98.81 58 LEU B N 1
ATOM 2927 C CA . LEU B 1 58 ? 11.375 -24.156 -22.266 1 98.81 58 LEU B CA 1
ATOM 2928 C C . LEU B 1 58 ? 11.195 -25.562 -22.812 1 98.81 58 LEU B C 1
ATOM 2930 O O . LEU B 1 58 ? 11.062 -26.531 -22.062 1 98.81 58 LEU B O 1
ATOM 2934 N N . LYS B 1 59 ? 11.188 -25.703 -24.109 1 98.38 59 LYS B N 1
ATOM 2935 C CA . LYS B 1 59 ? 11.07 -27.016 -24.734 1 98.38 59 LYS B CA 1
ATOM 2936 C C . LYS B 1 59 ? 12.242 -27.922 -24.344 1 98.38 59 LYS B C 1
ATOM 2938 O O . LYS B 1 59 ? 12.055 -29.109 -24.094 1 98.38 59 LYS B O 1
ATOM 2943 N N . ALA B 1 60 ? 13.375 -27.297 -24.266 1 98.31 60 ALA B N 1
ATOM 2944 C CA . ALA B 1 60 ? 14.57 -28.047 -23.906 1 98.31 60 ALA B CA 1
ATOM 2945 C C . ALA B 1 60 ? 14.539 -28.469 -22.438 1 98.31 60 ALA B C 1
ATOM 2947 O O . ALA B 1 60 ? 15.047 -29.531 -22.062 1 98.31 60 ALA B O 1
ATOM 2948 N N . ALA B 1 61 ? 13.898 -27.656 -21.578 1 98.31 61 ALA B N 1
ATOM 2949 C CA . ALA B 1 61 ? 13.883 -27.875 -20.141 1 98.31 61 ALA B CA 1
ATOM 2950 C C . ALA B 1 61 ? 12.688 -28.734 -19.734 1 98.31 61 ALA B C 1
ATOM 2952 O O . ALA B 1 61 ? 12.609 -29.188 -18.578 1 98.31 61 ALA B O 1
ATOM 2953 N N . ALA B 1 62 ? 11.844 -29.062 -20.625 1 98.69 62 ALA B N 1
ATOM 2954 C CA . ALA B 1 62 ? 10.562 -29.703 -20.328 1 98.69 62 ALA B CA 1
ATOM 2955 C C . ALA B 1 62 ? 10.766 -31.094 -19.734 1 98.69 62 ALA B C 1
ATOM 2957 O O . ALA B 1 62 ? 11.617 -31.859 -20.203 1 98.69 62 ALA B O 1
ATOM 2958 N N . LYS B 1 63 ? 9.977 -31.406 -18.703 1 98.31 63 LYS B N 1
ATOM 2959 C CA . LYS B 1 63 ? 9.945 -32.75 -18.125 1 98.31 63 LYS B CA 1
ATOM 2960 C C . LYS B 1 63 ? 9.43 -33.75 -19.141 1 98.31 63 LYS B C 1
ATOM 2962 O O . LYS B 1 63 ? 9.969 -34.875 -19.25 1 98.31 63 LYS B O 1
ATOM 2967 N N . SER B 1 64 ? 8.398 -33.344 -19.859 1 97.81 64 SER B N 1
ATOM 2968 C CA . SER B 1 64 ? 7.781 -34.156 -20.891 1 97.81 64 SER B CA 1
ATOM 2969 C C . SER B 1 64 ? 7.676 -33.375 -22.219 1 97.81 64 SER B C 1
ATOM 2971 O O . SER B 1 64 ? 6.586 -32.969 -22.609 1 97.81 64 SER B O 1
ATOM 2973 N N . PRO B 1 65 ? 8.711 -33.375 -22.984 1 95.81 65 PRO B N 1
ATOM 2974 C CA . PRO B 1 65 ? 8.797 -32.531 -24.188 1 95.81 65 PRO B CA 1
ATOM 2975 C C . PRO B 1 65 ? 7.719 -32.875 -25.219 1 95.81 65 PRO B C 1
ATOM 2977 O O . PRO B 1 65 ? 7.305 -32 -25.984 1 95.81 65 PRO B O 1
ATOM 2980 N N . SER B 1 66 ? 7.238 -34.094 -25.234 1 95.81 66 SER B N 1
ATOM 2981 C CA . SER B 1 66 ? 6.297 -34.531 -26.25 1 95.81 66 SER B CA 1
ATOM 2982 C C . SER B 1 66 ? 4.875 -34.062 -25.922 1 95.81 66 SER B C 1
ATOM 2984 O O . SER B 1 66 ? 4.035 -33.938 -26.828 1 95.81 66 SER B O 1
ATOM 2986 N N . THR B 1 67 ? 4.613 -33.812 -24.688 1 97.06 67 THR B N 1
ATOM 2987 C CA . THR B 1 67 ? 3.227 -33.531 -24.312 1 97.06 67 THR B CA 1
ATOM 2988 C C . THR B 1 67 ? 3.061 -32.094 -23.812 1 97.06 67 THR B C 1
ATOM 2990 O O . THR B 1 67 ? 1.976 -31.531 -23.906 1 97.06 67 THR B O 1
ATOM 2993 N N . GLN B 1 68 ? 4.09 -31.5 -23.266 1 98.44 68 GLN B N 1
ATOM 2994 C CA . GLN B 1 68 ? 4.008 -30.141 -22.75 1 98.44 68 GLN B CA 1
ATOM 2995 C C . GLN B 1 68 ? 3.93 -29.125 -23.891 1 98.44 68 GLN B C 1
ATOM 2997 O O . GLN B 1 68 ? 4.52 -29.328 -24.953 1 98.44 68 GLN B O 1
ATOM 3002 N N . ARG B 1 69 ? 3.201 -28.031 -23.641 1 98.5 69 ARG B N 1
ATOM 3003 C CA . ARG B 1 69 ? 3.033 -26.969 -24.625 1 98.5 69 ARG B CA 1
ATOM 3004 C C . ARG B 1 69 ? 3.477 -25.625 -24.062 1 98.5 69 ARG B C 1
ATOM 3006 O O . ARG B 1 69 ? 3.27 -25.344 -22.875 1 98.5 69 ARG B O 1
ATOM 3013 N N . PHE B 1 70 ? 4.055 -24.828 -24.922 1 98.75 70 PHE B N 1
ATOM 3014 C CA . PHE B 1 70 ? 4.559 -23.516 -24.547 1 98.75 70 PHE B CA 1
ATOM 3015 C C . PHE B 1 70 ? 4.16 -22.469 -25.578 1 98.75 70 PHE B C 1
ATOM 3017 O O . PHE B 1 70 ? 4.242 -22.719 -26.781 1 98.75 70 PHE B O 1
ATOM 3024 N N . LYS B 1 71 ? 3.699 -21.344 -25.078 1 98.5 71 LYS B N 1
ATOM 3025 C CA . LYS B 1 71 ? 3.275 -20.219 -25.906 1 98.5 71 LYS B CA 1
ATOM 3026 C C . LYS B 1 71 ? 3.783 -18.906 -25.328 1 98.5 71 LYS B C 1
ATOM 3028 O O . LYS B 1 71 ? 3.889 -18.75 -24.109 1 98.5 71 LYS B O 1
ATOM 3033 N N . TYR B 1 72 ? 4.156 -18.016 -26.234 1 98.75 72 TYR B N 1
ATOM 3034 C CA . TYR B 1 72 ? 4.418 -16.672 -25.75 1 98.75 72 TYR B CA 1
ATOM 3035 C C . TYR B 1 72 ? 3.355 -15.695 -26.25 1 98.75 72 TYR B C 1
ATOM 3037 O O . TYR B 1 72 ? 2.779 -15.898 -27.328 1 98.75 72 TYR B O 1
ATOM 3045 N N . ILE B 1 73 ? 3 -14.695 -25.484 1 98.81 73 ILE B N 1
ATOM 3046 C CA . ILE B 1 73 ? 2.141 -13.57 -25.828 1 98.81 73 ILE B CA 1
ATOM 3047 C C . ILE B 1 73 ? 2.854 -12.258 -25.516 1 98.81 73 ILE B C 1
ATOM 3049 O O . ILE B 1 73 ? 3.383 -12.086 -24.406 1 98.81 73 ILE B O 1
ATOM 3053 N N . THR B 1 74 ? 2.957 -11.367 -26.5 1 98.62 74 THR B N 1
ATOM 3054 C CA . THR B 1 74 ? 3.547 -10.055 -26.266 1 98.62 74 THR B CA 1
ATOM 3055 C C . THR B 1 74 ? 2.504 -9.078 -25.719 1 98.62 74 THR B C 1
ATOM 3057 O O . THR B 1 74 ? 1.428 -8.922 -26.297 1 98.62 74 THR B O 1
ATOM 3060 N N . ALA B 1 75 ? 2.832 -8.484 -24.578 1 98.56 75 ALA B N 1
ATOM 3061 C CA . ALA B 1 75 ? 1.924 -7.508 -23.969 1 98.56 75 ALA B CA 1
ATOM 3062 C C . ALA B 1 75 ? 2.678 -6.547 -23.062 1 98.56 75 ALA B C 1
ATOM 3064 O O . ALA B 1 75 ? 3.656 -6.926 -22.422 1 98.56 75 ALA B O 1
ATOM 3065 N N . ASP B 1 76 ? 2.273 -5.312 -23.109 1 98.25 76 ASP B N 1
ATOM 3066 C CA . ASP B 1 76 ? 2.701 -4.32 -22.125 1 98.25 76 ASP B CA 1
ATOM 3067 C C . ASP B 1 76 ? 1.71 -4.227 -20.969 1 98.25 76 ASP B C 1
ATOM 3069 O O . ASP B 1 76 ? 0.626 -3.656 -21.109 1 98.25 76 ASP B O 1
ATOM 3073 N N . ILE B 1 77 ? 2.162 -4.695 -19.828 1 98.12 77 ILE B N 1
ATOM 3074 C CA . ILE B 1 77 ? 1.218 -4.863 -18.734 1 98.12 77 ILE B CA 1
ATOM 3075 C C . ILE B 1 77 ? 0.883 -3.5 -18.125 1 98.12 77 ILE B C 1
ATOM 3077 O O . ILE B 1 77 ? -0.034 -3.385 -17.312 1 98.12 77 ILE B O 1
ATOM 3081 N N . SER B 1 78 ? 1.607 -2.451 -18.438 1 97.56 78 SER B N 1
ATOM 3082 C CA . SER B 1 78 ? 1.351 -1.118 -17.906 1 97.56 78 SER B CA 1
ATOM 3083 C C . SER B 1 78 ? 0.203 -0.438 -18.641 1 97.56 78 SER B C 1
ATOM 3085 O O . SER B 1 78 ? -0.268 0.622 -18.219 1 97.56 78 SER B O 1
ATOM 3087 N N . VAL B 1 79 ? -0.215 -1.047 -19.766 1 97.62 79 VAL B N 1
ATOM 3088 C CA . VAL B 1 79 ? -1.283 -0.469 -20.578 1 97.62 79 VAL B CA 1
ATOM 3089 C C . VAL B 1 79 ? -2.639 -0.938 -20.047 1 97.62 79 VAL B C 1
ATOM 3091 O O . VAL B 1 79 ? -2.822 -2.123 -19.766 1 97.62 79 VAL B O 1
ATOM 3094 N N . GLU B 1 80 ? -3.549 -0.026 -19.938 1 97.19 80 GLU B N 1
ATOM 3095 C CA . GLU B 1 80 ? -4.887 -0.347 -19.453 1 97.19 80 GLU B CA 1
ATOM 3096 C C . GLU B 1 80 ? -5.566 -1.38 -20.344 1 97.19 80 GLU B C 1
ATOM 3098 O O . GLU B 1 80 ? -5.469 -1.311 -21.562 1 97.19 80 GLU B O 1
ATOM 3103 N N . ASN B 1 81 ? -6.199 -2.367 -19.766 1 97.94 81 ASN B N 1
ATOM 3104 C CA . ASN B 1 81 ? -7.016 -3.387 -20.422 1 97.94 81 ASN B CA 1
ATOM 3105 C C . ASN B 1 81 ? -6.148 -4.406 -21.156 1 97.94 81 ASN B C 1
ATOM 3107 O O . ASN B 1 81 ? -6.594 -5.012 -22.141 1 97.94 81 ASN B O 1
ATOM 3111 N N . TYR B 1 82 ? -4.996 -4.617 -20.719 1 98.56 82 TYR B N 1
ATOM 3112 C CA . TYR B 1 82 ? -4.102 -5.562 -21.391 1 98.56 82 TYR B CA 1
ATOM 3113 C C . TYR B 1 82 ? -4.484 -7 -21.047 1 98.56 82 TYR B C 1
ATOM 3115 O O . TYR B 1 82 ? -4.238 -7.914 -21.844 1 98.56 82 TYR B O 1
ATOM 3123 N N . ALA B 1 83 ? -5.117 -7.254 -19.906 1 98.81 83 ALA B N 1
ATOM 3124 C CA . ALA B 1 83 ? -5.191 -8.578 -19.297 1 98.81 83 ALA B CA 1
ATOM 3125 C C . ALA B 1 83 ? -6.227 -9.453 -20.016 1 98.81 83 ALA B C 1
ATOM 3127 O O . ALA B 1 83 ? -5.977 -10.625 -20.297 1 98.81 83 ALA B O 1
ATOM 3128 N N . ALA B 1 84 ? -7.363 -8.836 -20.297 1 98.25 84 ALA B N 1
ATOM 3129 C CA . ALA B 1 84 ? -8.469 -9.602 -20.859 1 98.25 84 ALA B CA 1
ATOM 3130 C C . ALA B 1 84 ? -8.078 -10.25 -22.188 1 98.25 84 ALA B C 1
ATOM 3132 O O . ALA B 1 84 ? -8.273 -11.453 -22.391 1 98.25 84 ALA B O 1
ATOM 3133 N N . PRO B 1 85 ? -7.492 -9.477 -23.141 1 98.56 85 PRO B N 1
ATOM 3134 C CA . PRO B 1 85 ? -7.078 -10.109 -24.391 1 98.56 85 PRO B CA 1
ATOM 3135 C C . PRO B 1 85 ? -5.996 -11.172 -24.188 1 98.56 85 PRO B C 1
ATOM 3137 O O . PRO B 1 85 ? -5.969 -12.172 -24.906 1 98.56 85 PRO B O 1
ATOM 3140 N N . VAL B 1 86 ? -5.109 -10.969 -23.219 1 98.88 86 VAL B N 1
ATOM 3141 C CA . VAL B 1 86 ? -4.055 -11.938 -22.953 1 98.88 86 VAL B CA 1
ATOM 3142 C C . VAL B 1 86 ? -4.668 -13.242 -22.453 1 98.88 86 VAL B C 1
ATOM 3144 O O . VAL B 1 86 ? -4.301 -14.328 -22.922 1 98.88 86 VAL B O 1
ATOM 3147 N N . ILE B 1 87 ? -5.625 -13.164 -21.547 1 98.81 87 ILE B N 1
ATOM 3148 C CA . ILE B 1 87 ? -6.285 -14.336 -20.984 1 98.81 87 ILE B CA 1
ATOM 3149 C C . ILE B 1 87 ? -7.074 -15.055 -22.078 1 98.81 87 ILE B C 1
ATOM 3151 O O . ILE B 1 87 ? -7.031 -16.281 -22.188 1 98.81 87 ILE B O 1
ATOM 3155 N N . ALA B 1 88 ? -7.758 -14.273 -22.891 1 98.56 88 ALA B N 1
ATOM 3156 C CA . ALA B 1 88 ? -8.547 -14.852 -23.984 1 98.56 88 ALA B CA 1
ATOM 3157 C C . ALA B 1 88 ? -7.66 -15.648 -24.938 1 98.56 88 ALA B C 1
ATOM 3159 O O . ALA B 1 88 ? -8 -16.766 -25.328 1 98.56 88 ALA B O 1
ATOM 3160 N N . GLU B 1 89 ? -6.59 -15.031 -25.328 1 98.75 89 GLU B N 1
ATOM 3161 C CA . GLU B 1 89 ? -5.656 -15.695 -26.234 1 98.75 89 GLU B CA 1
ATOM 3162 C C . GLU B 1 89 ? -5.078 -16.953 -25.609 1 98.75 89 GLU B C 1
ATOM 3164 O O . GLU B 1 89 ? -4.945 -17.984 -26.266 1 98.75 89 GLU B O 1
ATOM 3169 N N . ALA B 1 90 ? -4.723 -16.906 -24.359 1 98.88 90 ALA B N 1
ATOM 3170 C CA . ALA B 1 90 ? -4.176 -18.062 -23.641 1 98.88 90 ALA B CA 1
ATOM 3171 C C . ALA B 1 90 ? -5.199 -19.188 -23.562 1 98.88 90 ALA B C 1
ATOM 3173 O O . ALA B 1 90 ? -4.844 -20.359 -23.703 1 98.88 90 ALA B O 1
ATOM 3174 N N . LYS B 1 91 ? -6.43 -18.859 -23.344 1 98.12 91 LYS B N 1
ATOM 3175 C CA . LYS B 1 91 ? -7.484 -19.859 -23.219 1 98.12 91 LYS B CA 1
ATOM 3176 C C . LYS B 1 91 ? -7.73 -20.562 -24.547 1 98.12 91 LYS B C 1
ATOM 3178 O O . LYS B 1 91 ? -7.918 -21.781 -24.578 1 98.12 91 LYS B O 1
ATOM 3183 N N . VAL B 1 92 ? -7.758 -19.734 -25.594 1 98.31 92 VAL B N 1
ATOM 3184 C CA . VAL B 1 92 ? -7.922 -20.328 -26.922 1 98.31 92 VAL B CA 1
ATOM 3185 C C . VAL B 1 92 ? -6.797 -21.328 -27.188 1 98.31 92 VAL B C 1
ATOM 3187 O O . VAL B 1 92 ? -7.043 -22.438 -27.656 1 98.31 92 VAL B O 1
ATOM 3190 N N . TRP B 1 93 ? -5.629 -20.938 -26.844 1 98.56 93 TRP B N 1
ATOM 3191 C CA . TRP B 1 93 ? -4.465 -21.797 -27.016 1 98.56 93 TRP B CA 1
ATOM 3192 C C . TRP B 1 93 ? -4.559 -23.031 -26.125 1 98.56 93 TRP B C 1
ATOM 3194 O O . TRP B 1 93 ? -4.07 -24.109 -26.484 1 98.56 93 TRP B O 1
ATOM 3204 N N . ASN B 1 94 ? -5.168 -22.875 -24.969 1 98.38 94 ASN B N 1
ATOM 3205 C CA . ASN B 1 94 ? -5.32 -23.953 -23.984 1 98.38 94 ASN B CA 1
ATOM 3206 C C . ASN B 1 94 ? -6.594 -24.75 -24.234 1 98.38 94 ASN B C 1
ATOM 3208 O O . ASN B 1 94 ? -7.234 -25.219 -23.297 1 98.38 94 ASN B O 1
ATOM 3212 N N . ASP B 1 95 ? -7.082 -24.797 -25.484 1 97.44 95 ASP B N 1
ATOM 3213 C CA . ASP B 1 95 ? -8.25 -25.578 -25.906 1 97.44 95 ASP B CA 1
ATOM 3214 C C . ASP B 1 95 ? -9.516 -25.078 -25.203 1 97.44 95 ASP B C 1
ATOM 3216 O O . ASP B 1 95 ? -10.367 -25.875 -24.812 1 97.44 95 ASP B O 1
ATOM 3220 N N . ASN B 1 96 ? -9.531 -23.812 -24.828 1 96.12 96 ASN B N 1
ATOM 3221 C CA . ASN B 1 96 ? -10.648 -23.094 -24.219 1 96.12 96 ASN B CA 1
ATOM 3222 C C . ASN B 1 96 ? -10.898 -23.578 -22.797 1 96.12 96 ASN B C 1
ATOM 3224 O O . ASN B 1 96 ? -11.992 -23.406 -22.25 1 96.12 96 ASN B O 1
ATOM 3228 N N . ARG B 1 97 ? -9.898 -24.266 -22.281 1 95.81 97 ARG B N 1
ATOM 3229 C CA . ARG B 1 97 ? -9.93 -24.625 -20.875 1 95.81 97 ARG B CA 1
ATOM 3230 C C . ARG B 1 97 ? -9.367 -23.484 -20.016 1 95.81 97 ARG B C 1
ATOM 3232 O O . ARG B 1 97 ? -8.547 -22.703 -20.484 1 95.81 97 ARG B O 1
ATOM 3239 N N . ASP B 1 98 ? -9.82 -23.438 -18.781 1 95.94 98 ASP B N 1
ATOM 3240 C CA . ASP B 1 98 ? -9.336 -22.422 -17.844 1 95.94 98 ASP B CA 1
ATOM 3241 C C . ASP B 1 98 ? -7.852 -22.625 -17.531 1 95.94 98 ASP B C 1
ATOM 3243 O O . ASP B 1 98 ? -7.363 -23.75 -17.531 1 95.94 98 ASP B O 1
ATOM 3247 N N . LEU B 1 99 ? -7.211 -21.562 -17.312 1 98.44 99 LEU B N 1
ATOM 3248 C CA . LEU B 1 99 ? -5.855 -21.625 -16.781 1 98.44 99 LEU B CA 1
ATOM 3249 C C . LEU B 1 99 ? -5.855 -22.109 -15.336 1 98.44 99 LEU B C 1
ATOM 3251 O O . LEU B 1 99 ? -6.75 -21.766 -14.555 1 98.44 99 LEU B O 1
ATOM 3255 N N . ASP B 1 100 ? -4.863 -22.859 -14.953 1 98.69 100 ASP B N 1
ATOM 3256 C CA . ASP B 1 100 ? -4.809 -23.422 -13.609 1 98.69 100 ASP B CA 1
ATOM 3257 C C . ASP B 1 100 ? -4.129 -22.469 -12.633 1 98.69 100 ASP B C 1
ATOM 3259 O O . ASP B 1 100 ? -4.512 -22.391 -11.469 1 98.69 100 ASP B O 1
ATOM 3263 N N . ILE B 1 101 ? -3.1 -21.797 -13.102 1 98.94 101 ILE B N 1
ATOM 3264 C CA . ILE B 1 101 ? -2.273 -20.906 -12.289 1 98.94 101 ILE B CA 1
ATOM 3265 C C . ILE B 1 101 ? -1.937 -19.641 -13.078 1 98.94 101 ILE B C 1
ATOM 3267 O O . ILE B 1 101 ? -1.607 -19.719 -14.266 1 98.94 101 ILE B O 1
ATOM 3271 N N . VAL B 1 102 ? -2.109 -18.516 -12.5 1 98.94 102 VAL B N 1
ATOM 3272 C CA . VAL B 1 102 ? -1.636 -17.234 -13.039 1 98.94 102 VAL B CA 1
ATOM 3273 C C . VAL B 1 102 ? -0.633 -16.609 -12.07 1 98.94 102 VAL B C 1
ATOM 3275 O O . VAL B 1 102 ? -0.948 -16.391 -10.898 1 98.94 102 VAL B O 1
ATOM 3278 N N . TRP B 1 103 ? 0.586 -16.422 -12.539 1 99 103 TRP B N 1
ATOM 3279 C CA . TRP B 1 103 ? 1.661 -15.852 -11.727 1 99 103 TRP B CA 1
ATOM 3280 C C . TRP B 1 103 ? 2.172 -14.555 -12.344 1 99 103 TRP B C 1
ATOM 3282 O O . TRP B 1 103 ? 2.777 -14.562 -13.414 1 99 103 TRP B O 1
ATOM 3292 N N . CYS B 1 104 ? 1.947 -13.445 -11.656 1 98.94 104 CYS B N 1
ATOM 3293 C CA . CYS B 1 104 ? 2.396 -12.125 -12.086 1 98.94 104 CYS B CA 1
ATOM 3294 C C . CYS B 1 104 ? 3.766 -11.797 -11.5 1 98.94 104 CYS B C 1
ATOM 3296 O O . CYS B 1 104 ? 3.881 -11.508 -10.312 1 98.94 104 CYS B O 1
ATOM 3298 N N . VAL B 1 105 ? 4.793 -11.742 -12.367 1 98.56 105 VAL B N 1
ATOM 3299 C CA . VAL B 1 105 ? 6.152 -11.492 -11.898 1 98.56 105 VAL B CA 1
ATOM 3300 C C . VAL B 1 105 ? 6.645 -10.141 -12.414 1 98.56 105 VAL B C 1
ATOM 3302 O O . VAL B 1 105 ? 7.586 -9.57 -11.867 1 98.56 105 VAL B O 1
ATOM 3305 N N . ALA B 1 106 ? 6.008 -9.617 -13.477 1 95.75 106 ALA B N 1
ATOM 3306 C CA . ALA B 1 106 ? 6.461 -8.375 -14.102 1 95.75 106 ALA B CA 1
ATOM 3307 C C . ALA B 1 106 ? 6.527 -7.246 -13.07 1 95.75 106 ALA B C 1
ATOM 3309 O O . ALA B 1 106 ? 5.645 -7.121 -12.219 1 95.75 106 ALA B O 1
ATOM 3310 N N . GLY B 1 107 ? 7.566 -6.508 -13.086 1 96 107 GLY B N 1
ATOM 3311 C CA . GLY B 1 107 ? 7.762 -5.375 -12.195 1 96 107 GLY B CA 1
ATOM 3312 C C . GLY B 1 107 ? 9 -4.559 -12.531 1 96 107 GLY B C 1
ATOM 3313 O O . GLY B 1 107 ? 9.766 -4.926 -13.422 1 96 107 GLY B O 1
ATOM 3314 N N . MET B 1 108 ? 9.133 -3.447 -11.859 1 95.81 108 MET B N 1
ATOM 3315 C CA . MET B 1 108 ? 10.289 -2.57 -12 1 95.81 108 MET B CA 1
ATOM 3316 C C . MET B 1 108 ? 10.453 -1.688 -10.766 1 95.81 108 MET B C 1
ATOM 3318 O O . MET B 1 108 ? 9.5 -1.507 -9.992 1 95.81 108 MET B O 1
ATOM 3322 N N . ALA B 1 109 ? 11.633 -1.239 -10.594 1 97.31 109 ALA B N 1
ATOM 3323 C CA . ALA B 1 109 ? 11.891 -0.298 -9.508 1 97.31 109 ALA B CA 1
ATOM 3324 C C . ALA B 1 109 ? 12.68 0.909 -10 1 97.31 109 ALA B C 1
ATOM 3326 O O . ALA B 1 109 ? 13.656 0.759 -10.742 1 97.31 109 ALA B O 1
ATOM 3327 N N . THR B 1 110 ? 12.227 2.061 -9.703 1 97.06 110 THR B N 1
ATOM 3328 C CA . THR B 1 110 ? 12.992 3.293 -9.828 1 97.06 110 THR B CA 1
ATOM 3329 C C . THR B 1 110 ? 13.508 3.748 -8.461 1 97.06 110 THR B C 1
ATOM 3331 O O . THR B 1 110 ? 12.727 3.912 -7.523 1 97.06 110 THR B O 1
ATOM 3334 N N . THR B 1 111 ? 14.82 3.953 -8.438 1 96.75 111 THR B N 1
ATOM 3335 C CA . THR B 1 111 ? 15.422 4.371 -7.172 1 96.75 111 THR B CA 1
ATOM 3336 C C . THR B 1 111 ? 15.797 5.848 -7.219 1 96.75 111 THR B C 1
ATOM 3338 O O . THR B 1 111 ? 15.938 6.426 -8.297 1 96.75 111 THR B O 1
ATOM 3341 N N . GLY B 1 112 ? 15.93 6.484 -6.07 1 96.5 112 GLY B N 1
ATOM 3342 C CA . GLY B 1 112 ? 16.234 7.895 -5.871 1 96.5 112 GLY B CA 1
ATOM 3343 C C . GLY B 1 112 ? 15.469 8.508 -4.715 1 96.5 112 GLY B C 1
ATOM 3344 O O . GLY B 1 112 ? 14.508 7.918 -4.215 1 96.5 112 GLY B O 1
ATOM 3345 N N . PHE B 1 113 ? 15.945 9.625 -4.254 1 97.44 113 PHE B N 1
ATOM 3346 C CA . PHE B 1 113 ? 15.18 10.352 -3.246 1 97.44 113 PHE B CA 1
ATOM 3347 C C . PHE B 1 113 ? 13.875 10.875 -3.832 1 97.44 113 PHE B C 1
ATOM 3349 O O . PHE B 1 113 ? 13.867 11.477 -4.906 1 97.44 113 PHE B O 1
ATOM 3356 N N . TRP B 1 114 ? 12.82 10.664 -3.146 1 98 114 TRP B N 1
ATOM 3357 C CA . TRP B 1 114 ? 11.484 10.805 -3.715 1 98 114 TRP B CA 1
ATOM 3358 C C . TRP B 1 114 ? 11.219 12.242 -4.148 1 98 114 TRP B C 1
ATOM 3360 O O . TRP B 1 114 ? 10.719 12.484 -5.246 1 98 114 TRP B O 1
ATOM 3370 N N . ALA B 1 115 ? 11.617 13.234 -3.314 1 97.06 115 ALA B N 1
ATOM 3371 C CA . ALA B 1 115 ? 11.367 14.641 -3.639 1 97.06 115 ALA B CA 1
ATOM 3372 C C . ALA B 1 115 ? 12.242 15.094 -4.809 1 97.06 115 ALA B C 1
ATOM 3374 O O . ALA B 1 115 ? 11.938 16.094 -5.461 1 97.06 115 ALA B O 1
ATOM 3375 N N . GLU B 1 116 ? 13.312 14.344 -5.082 1 96.31 116 GLU B N 1
ATOM 3376 C CA . GLU B 1 116 ? 14.258 14.719 -6.137 1 96.31 116 GLU B CA 1
ATOM 3377 C C . GLU B 1 116 ? 13.93 14.008 -7.445 1 96.31 116 GLU B C 1
ATOM 3379 O O . GLU B 1 116 ? 14.469 14.352 -8.5 1 96.31 116 GLU B O 1
ATOM 3384 N N . THR B 1 117 ? 13.141 13.023 -7.406 1 96.88 117 THR B N 1
ATOM 3385 C CA . THR B 1 117 ? 12.781 12.219 -8.57 1 96.88 117 THR B CA 1
ATOM 3386 C C . THR B 1 117 ? 11.477 12.719 -9.18 1 96.88 117 THR B C 1
ATOM 3388 O O . THR B 1 117 ? 10.531 13.047 -8.461 1 96.88 117 THR B O 1
ATOM 3391 N N . PRO B 1 118 ? 11.422 12.836 -10.531 1 97.56 118 PRO B N 1
ATOM 3392 C CA . PRO B 1 118 ? 10.164 13.273 -11.141 1 97.56 118 PRO B CA 1
ATOM 3393 C C . PRO B 1 118 ? 8.977 12.414 -10.719 1 97.56 118 PRO B C 1
ATOM 3395 O O . PRO B 1 118 ? 9.102 11.195 -10.609 1 97.56 118 PRO B O 1
ATOM 3398 N N . PHE B 1 119 ? 7.84 13.047 -10.523 1 98.31 119 PHE B N 1
ATOM 3399 C CA . PHE B 1 119 ? 6.656 12.352 -10.031 1 98.31 119 PHE B CA 1
ATOM 3400 C C . PHE B 1 119 ? 6.191 11.297 -11.031 1 98.31 119 PHE B C 1
ATOM 3402 O O . PHE B 1 119 ? 5.551 10.312 -10.656 1 98.31 119 PHE B O 1
ATOM 3409 N N . SER B 1 120 ? 6.535 11.5 -12.305 1 98.06 120 SER B N 1
ATOM 3410 C CA . SER B 1 120 ? 6.184 10.547 -13.344 1 98.06 120 SER B CA 1
ATOM 3411 C C . SER B 1 120 ? 6.762 9.164 -13.047 1 98.06 120 SER B C 1
ATOM 3413 O O . SER B 1 120 ? 6.199 8.148 -13.461 1 98.06 120 SER B O 1
ATOM 3415 N N . SER B 1 121 ? 7.867 9.078 -12.289 1 98.12 121 SER B N 1
ATOM 3416 C CA . SER B 1 121 ? 8.445 7.797 -11.898 1 98.12 121 SER B CA 1
ATOM 3417 C C . SER B 1 121 ? 7.516 7.039 -10.953 1 98.12 121 SER B C 1
ATOM 3419 O O . SER B 1 121 ? 7.391 5.816 -11.047 1 98.12 121 SER B O 1
ATOM 3421 N N . THR B 1 122 ? 6.93 7.777 -10.031 1 98.56 122 THR B N 1
ATOM 3422 C CA . THR B 1 122 ? 5.945 7.172 -9.141 1 98.56 122 THR B CA 1
ATOM 3423 C C . THR B 1 122 ? 4.781 6.59 -9.93 1 98.56 122 THR B C 1
ATOM 3425 O O . THR B 1 122 ? 4.348 5.465 -9.672 1 98.56 122 THR B O 1
ATOM 3428 N N . ARG B 1 123 ? 4.293 7.301 -10.891 1 98.31 123 ARG B N 1
ATOM 3429 C CA . ARG B 1 123 ? 3.182 6.844 -11.711 1 98.31 123 ARG B CA 1
ATOM 3430 C C . ARG B 1 123 ? 3.57 5.613 -12.523 1 98.31 123 ARG B C 1
ATOM 3432 O O . ARG B 1 123 ? 2.793 4.664 -12.633 1 98.31 123 ARG B O 1
ATOM 3439 N N . ARG B 1 124 ? 4.746 5.664 -13.086 1 98.12 124 ARG B N 1
ATOM 3440 C CA . ARG B 1 124 ? 5.215 4.543 -13.898 1 98.12 124 ARG B CA 1
ATOM 3441 C C . ARG B 1 124 ? 5.328 3.271 -13.062 1 98.12 124 ARG B C 1
ATOM 3443 O O . ARG B 1 124 ? 4.941 2.191 -13.508 1 98.12 124 ARG B O 1
ATOM 3450 N N . ASN B 1 125 ? 5.895 3.383 -11.875 1 98.56 125 ASN B N 1
ATOM 3451 C CA . ASN B 1 125 ? 5.98 2.23 -10.984 1 98.56 125 ASN B CA 1
ATOM 3452 C C . ASN B 1 125 ? 4.598 1.686 -10.641 1 98.56 125 ASN B C 1
ATOM 3454 O O . ASN B 1 125 ? 4.395 0.47 -10.609 1 98.56 125 ASN B O 1
ATOM 3458 N N . MET B 1 126 ? 3.645 2.559 -10.375 1 98.81 126 MET B N 1
ATOM 3459 C CA . MET B 1 126 ? 2.283 2.123 -10.078 1 98.81 126 MET B CA 1
ATOM 3460 C C . MET B 1 126 ? 1.659 1.418 -11.273 1 98.81 126 MET B C 1
ATOM 3462 O O . MET B 1 126 ? 1.015 0.379 -11.125 1 98.81 126 MET B O 1
ATOM 3466 N N . ASP B 1 127 ? 1.885 1.938 -12.469 1 98.44 127 ASP B N 1
ATOM 3467 C CA . ASP B 1 127 ? 1.325 1.38 -13.695 1 98.44 127 ASP B CA 1
ATOM 3468 C C . ASP B 1 127 ? 1.815 -0.048 -13.922 1 98.44 127 ASP B C 1
ATOM 3470 O O . ASP B 1 127 ? 1.038 -0.922 -14.312 1 98.44 127 ASP B O 1
ATOM 3474 N N . VAL B 1 128 ? 3.029 -0.235 -13.656 1 98.44 128 VAL B N 1
ATOM 3475 C CA . VAL B 1 128 ? 3.631 -1.53 -13.953 1 98.44 128 VAL B CA 1
ATOM 3476 C C . VAL B 1 128 ? 3.412 -2.484 -12.781 1 98.44 128 VAL B C 1
ATOM 3478 O O . VAL B 1 128 ? 2.811 -3.549 -12.938 1 98.44 128 VAL B O 1
ATOM 3481 N N . ASN B 1 129 ? 3.844 -2.041 -11.617 1 98.81 129 ASN B N 1
ATOM 3482 C CA . ASN B 1 129 ? 3.914 -2.949 -10.477 1 98.81 129 ASN B CA 1
ATOM 3483 C C . ASN B 1 129 ? 2.527 -3.248 -9.914 1 98.81 129 ASN B C 1
ATOM 3485 O O . ASN B 1 129 ? 2.213 -4.398 -9.602 1 98.81 129 ASN B O 1
ATOM 3489 N N . PHE B 1 130 ? 1.723 -2.219 -9.719 1 98.94 130 PHE B N 1
ATOM 3490 C CA . PHE B 1 130 ? 0.417 -2.438 -9.109 1 98.94 130 PHE B CA 1
ATOM 3491 C C . PHE B 1 130 ? -0.625 -2.777 -10.164 1 98.94 130 PHE B C 1
ATOM 3493 O O . PHE B 1 130 ? -1.195 -3.871 -10.156 1 98.94 130 PHE B O 1
ATOM 3500 N N . TYR B 1 131 ? -0.849 -1.872 -11.148 1 98.88 131 TYR B N 1
ATOM 3501 C CA . TYR B 1 131 ? -1.95 -2.041 -12.094 1 98.88 131 TYR B CA 1
ATOM 3502 C C . TYR B 1 131 ? -1.718 -3.25 -12.984 1 98.88 131 TYR B C 1
ATOM 3504 O O . TYR B 1 131 ? -2.666 -3.938 -13.375 1 98.88 131 TYR B O 1
ATOM 3512 N N . GLY B 1 132 ? -0.456 -3.482 -13.375 1 98.81 132 GLY B N 1
ATOM 3513 C CA . GLY B 1 132 ? -0.177 -4.676 -14.156 1 98.81 132 GLY B CA 1
ATOM 3514 C C . GLY B 1 132 ? -0.67 -5.949 -13.492 1 98.81 132 GLY B C 1
ATOM 3515 O O . GLY B 1 132 ? -1.385 -6.742 -14.117 1 98.81 132 GLY B O 1
ATOM 3516 N N . THR B 1 133 ? -0.36 -6.109 -12.234 1 98.94 133 THR B N 1
ATOM 3517 C CA . THR B 1 133 ? -0.756 -7.289 -11.477 1 98.94 133 THR B CA 1
ATOM 3518 C C . THR B 1 133 ? -2.234 -7.223 -11.109 1 98.94 133 THR B C 1
ATOM 3520 O O . THR B 1 133 ? -2.953 -8.219 -11.219 1 98.94 133 THR B O 1
ATOM 3523 N N . ALA B 1 134 ? -2.695 -6.082 -10.695 1 98.94 134 ALA B N 1
ATOM 3524 C CA . ALA B 1 134 ? -4.074 -5.93 -10.242 1 98.94 134 ALA B CA 1
ATOM 3525 C C . ALA B 1 134 ? -5.059 -6.211 -11.375 1 98.94 134 ALA B C 1
ATOM 3527 O O . ALA B 1 134 ? -6.062 -6.895 -11.18 1 98.94 134 ALA B O 1
ATOM 3528 N N . GLU B 1 135 ? -4.785 -5.695 -12.539 1 98.81 135 GLU B N 1
ATOM 3529 C CA . GLU B 1 135 ? -5.703 -5.883 -13.656 1 98.81 135 GLU B CA 1
ATOM 3530 C C . GLU B 1 135 ? -5.762 -7.348 -14.086 1 98.81 135 GLU B C 1
ATOM 3532 O O . GLU B 1 135 ? -6.844 -7.879 -14.352 1 98.81 135 GLU B O 1
ATOM 3537 N N . MET B 1 136 ? -4.617 -8.016 -14.141 1 98.94 136 MET B N 1
ATOM 3538 C CA . MET B 1 136 ? -4.598 -9.445 -14.438 1 98.94 136 MET B CA 1
ATOM 3539 C C . MET B 1 136 ? -5.367 -10.227 -13.375 1 98.94 136 MET B C 1
ATOM 3541 O O . MET B 1 136 ? -6.156 -11.117 -13.703 1 98.94 136 MET B O 1
ATOM 3545 N N . SER B 1 137 ? -5.125 -9.875 -12.133 1 98.94 137 SER B N 1
ATOM 3546 C CA . SER B 1 137 ? -5.816 -10.531 -11.031 1 98.94 137 SER B CA 1
ATOM 3547 C C . SER B 1 137 ? -7.328 -10.344 -11.141 1 98.94 137 SER B C 1
ATOM 3549 O O . SER B 1 137 ? -8.086 -11.289 -10.93 1 98.94 137 SER B O 1
ATOM 3551 N N . HIS B 1 138 ? -7.711 -9.141 -11.469 1 98.88 138 HIS B N 1
ATOM 3552 C CA . HIS B 1 138 ? -9.133 -8.836 -11.609 1 98.88 138 HIS B CA 1
ATOM 3553 C C . HIS B 1 138 ? -9.758 -9.656 -12.727 1 98.88 138 HIS B C 1
ATOM 3555 O O . HIS B 1 138 ? -10.812 -10.266 -12.547 1 98.88 138 HIS B O 1
ATOM 3561 N N . ALA B 1 139 ? -9.109 -9.695 -13.844 1 98.75 139 ALA B N 1
ATOM 3562 C CA . ALA B 1 139 ? -9.625 -10.391 -15.023 1 98.75 139 ALA B CA 1
ATOM 3563 C C . ALA B 1 139 ? -9.703 -11.891 -14.789 1 98.75 139 ALA B C 1
ATOM 3565 O O . ALA B 1 139 ? -10.727 -12.516 -15.078 1 98.75 139 ALA B O 1
ATOM 3566 N N . ILE B 1 140 ? -8.688 -12.484 -14.227 1 98.88 140 ILE B N 1
ATOM 3567 C CA . ILE B 1 140 ? -8.648 -13.938 -14.094 1 98.88 140 ILE B CA 1
ATOM 3568 C C . ILE B 1 140 ? -9.617 -14.375 -13 1 98.88 140 ILE B C 1
ATOM 3570 O O . ILE B 1 140 ? -10.25 -15.43 -13.109 1 98.88 140 ILE B O 1
ATOM 3574 N N . LEU B 1 141 ? -9.727 -13.586 -11.906 1 98.75 141 LEU B N 1
ATOM 3575 C CA . LEU B 1 141 ? -10.656 -13.945 -10.836 1 98.75 141 LEU B CA 1
ATOM 3576 C C . LEU B 1 141 ? -12.094 -13.867 -11.32 1 98.75 141 LEU B C 1
ATOM 3578 O O . LEU B 1 141 ? -12.93 -14.68 -10.922 1 98.75 141 LEU B O 1
ATOM 3582 N N . ARG B 1 142 ? -12.398 -12.891 -12.164 1 97.75 142 ARG B N 1
ATOM 3583 C CA . ARG B 1 142 ? -13.75 -12.805 -12.695 1 97.75 142 ARG B CA 1
ATOM 3584 C C . ARG B 1 142 ? -14.109 -14.047 -13.5 1 97.75 142 ARG B C 1
ATOM 3586 O O . ARG B 1 142 ? -15.258 -14.492 -13.5 1 97.75 142 ARG B O 1
ATOM 3593 N N . GLU B 1 143 ? -13.156 -14.609 -14.125 1 97.56 143 GLU B N 1
ATOM 3594 C CA . GLU B 1 143 ? -13.383 -15.852 -14.867 1 97.56 143 GLU B CA 1
ATOM 3595 C C . GLU B 1 143 ? -13.492 -17.047 -13.93 1 97.56 143 GLU B C 1
ATOM 3597 O O . GLU B 1 143 ? -14.438 -17.844 -14.031 1 97.56 143 GLU B O 1
ATOM 3602 N N . TRP B 1 144 ? -12.547 -17.172 -13.047 1 98.5 144 TRP B N 1
ATOM 3603 C CA . TRP B 1 144 ? -12.453 -18.328 -12.164 1 98.5 144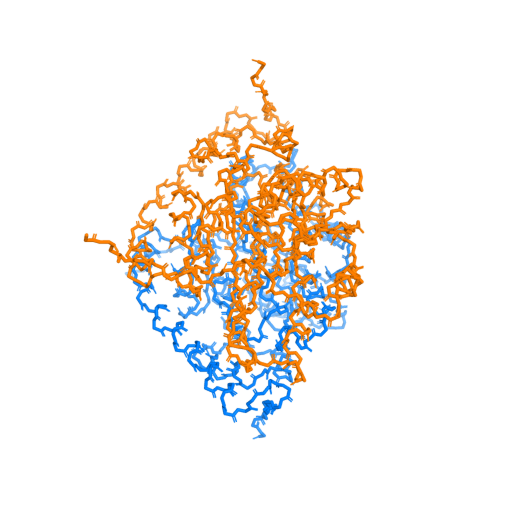 TRP B CA 1
ATOM 3604 C C . TRP B 1 144 ? -13.641 -18.391 -11.203 1 98.5 144 TRP B C 1
ATOM 3606 O O . TRP B 1 144 ? -14.055 -19.469 -10.781 1 98.5 144 TRP B O 1
ATOM 3616 N N . LEU B 1 145 ? -14.18 -17.156 -10.852 1 98.19 145 LEU B N 1
ATOM 3617 C CA . LEU B 1 145 ? -15.172 -17.062 -9.781 1 98.19 145 LEU B CA 1
ATOM 3618 C C . LEU B 1 145 ? -16.562 -16.828 -10.352 1 98.19 145 LEU B C 1
ATOM 3620 O O . LEU B 1 145 ? -17.516 -16.625 -9.602 1 98.19 145 LEU B O 1
ATOM 3624 N N . ALA B 1 146 ? -16.656 -16.859 -11.648 1 97 146 ALA B N 1
ATOM 3625 C CA . ALA B 1 146 ? -17.969 -16.656 -12.266 1 97 146 ALA B CA 1
ATOM 3626 C C . ALA B 1 146 ? -19 -17.656 -11.727 1 97 146 ALA B C 1
ATOM 3628 O O . ALA B 1 146 ? -18.641 -18.797 -11.414 1 97 146 ALA B O 1
ATOM 3629 N N . PRO B 1 147 ? -20.219 -17.219 -11.633 1 94.56 147 PRO B N 1
ATOM 3630 C CA . PRO B 1 147 ? -21.234 -18.109 -11.086 1 94.56 147 PRO B CA 1
ATOM 3631 C C . PRO B 1 147 ? -21.281 -19.453 -11.805 1 94.56 147 PRO B C 1
ATOM 3633 O O . PRO B 1 147 ? -21.547 -20.484 -11.18 1 94.56 147 PRO B O 1
ATOM 3636 N N . GLU B 1 148 ? -21.031 -19.391 -13.125 1 94.25 148 GLU B N 1
ATOM 3637 C CA . GLU B 1 148 ? -21.156 -20.609 -13.914 1 94.25 148 GLU B CA 1
ATOM 3638 C C . GLU B 1 148 ? -19.812 -21.359 -14 1 94.25 148 GLU B C 1
ATOM 3640 O O . GLU B 1 148 ? -19.734 -22.438 -14.586 1 94.25 148 GLU B O 1
ATOM 3645 N N . ALA B 1 149 ? -18.781 -20.797 -13.422 1 95.5 149 ALA B N 1
ATOM 3646 C CA . ALA B 1 149 ? -17.469 -21.453 -13.477 1 95.5 149 ALA B CA 1
ATOM 3647 C C . ALA B 1 149 ? -17.469 -22.75 -12.664 1 95.5 149 ALA B C 1
ATOM 3649 O O . ALA B 1 149 ? -18.094 -22.828 -11.609 1 95.5 149 ALA B O 1
ATOM 3650 N N . PRO B 1 150 ? -16.812 -23.703 -13.109 1 94.19 150 PRO B N 1
ATOM 3651 C CA . PRO B 1 150 ? -16.828 -25 -12.422 1 94.19 150 PRO B CA 1
ATOM 3652 C C . PRO B 1 150 ? -16.125 -24.938 -11.062 1 94.19 150 PRO B C 1
ATOM 3654 O O . PRO B 1 150 ? -15.133 -24.219 -10.906 1 94.19 150 PRO B O 1
ATOM 3657 N N . VAL B 1 151 ? -16.625 -25.703 -10.148 1 94.06 151 VAL B N 1
ATOM 3658 C CA . VAL B 1 151 ? -15.961 -25.922 -8.867 1 94.06 151 VAL B CA 1
ATOM 3659 C C . VAL B 1 151 ? -15.117 -27.188 -8.945 1 94.06 151 VAL B C 1
ATOM 3661 O O . VAL B 1 151 ? -15.648 -28.297 -9.086 1 94.06 151 VAL B O 1
ATOM 3664 N N . THR B 1 152 ? -13.898 -27.031 -8.891 1 93.56 152 THR B N 1
ATOM 3665 C CA . THR B 1 152 ? -12.992 -28.156 -9.023 1 93.56 152 THR B CA 1
ATOM 3666 C C . THR B 1 152 ? -12.352 -28.5 -7.684 1 93.56 152 THR B C 1
ATOM 3668 O O . THR B 1 152 ? -12.242 -27.641 -6.805 1 93.56 152 THR B O 1
ATOM 3671 N N . ALA B 1 153 ? -11.93 -29.75 -7.547 1 92.81 153 ALA B N 1
ATOM 3672 C CA . ALA B 1 153 ? -11.289 -30.203 -6.316 1 92.81 153 ALA B CA 1
ATOM 3673 C C . ALA B 1 153 ? -9.906 -29.578 -6.156 1 92.81 153 ALA B C 1
ATOM 3675 O O . ALA B 1 153 ? -9.539 -29.125 -5.066 1 92.81 153 ALA B O 1
ATOM 3676 N N . ASP B 1 154 ? -9.172 -29.531 -7.27 1 94.44 154 ASP B N 1
ATOM 3677 C CA . ASP B 1 154 ? -7.859 -28.891 -7.246 1 94.44 154 ASP B CA 1
ATOM 3678 C C . ASP B 1 154 ? -7.984 -27.375 -7.305 1 94.44 154 ASP B C 1
ATOM 3680 O O . ASP B 1 154 ? -8.703 -26.844 -8.156 1 94.44 154 ASP B O 1
ATOM 3684 N N . PRO B 1 155 ? -7.27 -26.781 -6.5 1 97.56 155 PRO B N 1
ATOM 3685 C CA . PRO B 1 155 ? -7.379 -25.312 -6.48 1 97.56 155 PRO B CA 1
ATOM 3686 C C . PRO B 1 155 ? -6.68 -24.656 -7.668 1 97.56 155 PRO B C 1
ATOM 3688 O O . PRO B 1 155 ? -5.645 -25.141 -8.133 1 97.56 155 PRO B O 1
ATOM 3691 N N . LYS B 1 156 ? -7.254 -23.578 -8.148 1 98.62 156 LYS B N 1
ATOM 3692 C CA . LYS B 1 156 ? -6.535 -22.641 -9 1 98.62 156 LYS B CA 1
ATOM 3693 C C . LYS B 1 156 ? -5.734 -21.641 -8.164 1 98.62 156 LYS B C 1
ATOM 3695 O O . LYS B 1 156 ? -6.102 -21.344 -7.023 1 98.62 156 LYS B O 1
ATOM 3700 N N . HIS B 1 157 ? -4.586 -21.156 -8.664 1 98.94 157 HIS B N 1
ATOM 3701 C CA . HIS B 1 157 ? -3.701 -20.312 -7.863 1 98.94 157 HIS B CA 1
ATOM 3702 C C . HIS B 1 157 ? -3.41 -19 -8.57 1 98.94 157 HIS B C 1
ATOM 3704 O O . HIS B 1 157 ? -2.967 -18.984 -9.719 1 98.94 157 HIS B O 1
ATOM 3710 N N . LEU B 1 158 ? -3.752 -17.938 -7.934 1 98.94 158 LEU B N 1
ATOM 3711 C CA . LEU B 1 158 ? -3.283 -16.609 -8.305 1 98.94 158 LEU B CA 1
ATOM 3712 C C . LEU B 1 158 ? -2.057 -16.219 -7.484 1 98.94 158 LEU B C 1
ATOM 3714 O O . LEU B 1 158 ? -2.115 -16.172 -6.254 1 98.94 158 LEU B O 1
ATOM 3718 N N . ILE B 1 159 ? -0.927 -15.977 -8.125 1 98.94 159 ILE B N 1
ATOM 3719 C CA . ILE B 1 159 ? 0.318 -15.648 -7.438 1 98.94 159 ILE B CA 1
ATOM 3720 C C . ILE B 1 159 ? 0.762 -14.234 -7.82 1 98.94 159 ILE B C 1
ATOM 3722 O O . ILE B 1 159 ? 0.984 -13.945 -9 1 98.94 159 ILE B O 1
ATOM 3726 N N . MET B 1 160 ? 0.825 -13.344 -6.848 1 98.94 160 MET B N 1
ATOM 3727 C CA . MET B 1 160 ? 1.344 -11.992 -7.023 1 98.94 160 MET B CA 1
ATOM 3728 C C . MET B 1 160 ? 2.793 -11.898 -6.559 1 98.94 160 MET B C 1
ATOM 3730 O O . MET B 1 160 ? 3.209 -12.633 -5.664 1 98.94 160 MET B O 1
ATOM 3734 N N . THR B 1 161 ? 3.543 -11.062 -7.195 1 98.88 161 THR B N 1
ATOM 3735 C CA . THR B 1 161 ? 4.906 -10.789 -6.75 1 98.88 161 THR B CA 1
ATOM 3736 C C . THR B 1 161 ? 5.039 -9.359 -6.25 1 98.88 161 THR B C 1
ATOM 3738 O O . THR B 1 161 ? 4.875 -8.406 -7.016 1 98.88 161 THR B O 1
ATOM 3741 N N . THR B 1 162 ? 5.246 -9.25 -5.027 1 98.56 162 THR B N 1
ATOM 3742 C CA . THR B 1 162 ? 5.504 -7.957 -4.402 1 98.56 162 THR B CA 1
ATOM 3743 C C . THR B 1 162 ? 6.992 -7.773 -4.129 1 98.56 162 THR B C 1
ATOM 3745 O O . THR B 1 162 ? 7.824 -7.973 -5.02 1 98.56 162 THR B O 1
ATOM 3748 N N . SER B 1 163 ? 7.402 -7.465 -2.934 1 98.38 163 SER B N 1
ATOM 3749 C CA . SER B 1 163 ? 8.766 -7.23 -2.457 1 98.38 163 SER B CA 1
ATOM 3750 C C . SER B 1 163 ? 8.82 -7.203 -0.934 1 98.38 163 SER B C 1
ATOM 3752 O O . SER B 1 163 ? 7.828 -6.867 -0.278 1 98.38 163 SER B O 1
ATOM 3754 N N . VAL B 1 164 ? 9.977 -7.551 -0.417 1 98.06 164 VAL B N 1
ATOM 3755 C CA . VAL B 1 164 ? 10.156 -7.383 1.021 1 98.06 164 VAL B CA 1
ATOM 3756 C C . VAL B 1 164 ? 10.016 -5.906 1.392 1 98.06 164 VAL B C 1
ATOM 3758 O O . VAL B 1 164 ? 9.734 -5.574 2.545 1 98.06 164 VAL B O 1
ATOM 3761 N N . ALA B 1 165 ? 10.148 -5.012 0.394 1 97.81 165 ALA B N 1
ATOM 3762 C CA . ALA B 1 165 ? 9.969 -3.576 0.603 1 97.81 165 ALA B CA 1
ATOM 3763 C C . ALA B 1 165 ? 8.539 -3.252 1.01 1 97.81 165 ALA B C 1
ATOM 3765 O O . ALA B 1 165 ? 8.258 -2.158 1.503 1 97.81 165 ALA B O 1
ATOM 3766 N N . ALA B 1 166 ? 7.59 -4.215 0.832 1 98.44 166 ALA B N 1
ATOM 3767 C CA . ALA B 1 166 ? 6.195 -4.012 1.222 1 98.44 166 ALA B CA 1
ATOM 3768 C C . ALA B 1 166 ? 6 -4.273 2.713 1 98.44 166 ALA B C 1
ATOM 3770 O O . ALA B 1 166 ? 4.938 -3.984 3.266 1 98.44 166 ALA B O 1
ATOM 3771 N N . PHE B 1 167 ? 7.059 -4.855 3.375 1 97.88 167 PHE B N 1
ATOM 3772 C CA . PHE B 1 167 ? 7.078 -5.043 4.82 1 97.88 167 PHE B CA 1
ATOM 3773 C C . PHE B 1 167 ? 7.898 -3.955 5.5 1 97.88 167 PHE B C 1
ATOM 3775 O O . PHE B 1 167 ? 7.566 -3.518 6.602 1 97.88 167 PHE B O 1
ATOM 3782 N N . PHE B 1 168 ? 8.992 -3.617 4.848 1 97.19 168 PHE B N 1
ATOM 3783 C CA . PHE B 1 168 ? 10.008 -2.719 5.383 1 97.19 168 PHE B CA 1
ATOM 3784 C C . PHE B 1 168 ? 10.688 -1.945 4.262 1 97.19 168 PHE B C 1
ATOM 3786 O O . PHE B 1 168 ? 11.633 -2.439 3.646 1 97.19 168 PHE B O 1
ATOM 3793 N N . THR B 1 169 ? 10.273 -0.746 4.066 1 97.62 169 THR B N 1
ATOM 3794 C CA . THR B 1 169 ? 10.859 0.087 3.021 1 97.62 169 THR B CA 1
ATOM 3795 C C . THR B 1 169 ? 12.016 0.92 3.58 1 97.62 169 THR B C 1
ATOM 3797 O O . THR B 1 169 ? 12.156 1.051 4.797 1 97.62 169 THR B O 1
ATOM 3800 N N . VAL B 1 170 ? 12.898 1.396 2.666 1 97.81 170 VAL B N 1
ATOM 3801 C CA . VAL B 1 170 ? 14.031 2.217 3.078 1 97.81 170 VAL B CA 1
ATOM 3802 C C . VAL B 1 170 ? 14.148 3.436 2.166 1 97.81 170 VAL B C 1
ATOM 3804 O O . VAL B 1 170 ? 13.57 3.459 1.075 1 97.81 170 VAL B O 1
ATOM 3807 N N . ALA B 1 171 ? 14.938 4.375 2.604 1 98.12 171 ALA B N 1
ATOM 3808 C CA . ALA B 1 171 ? 15.219 5.574 1.815 1 98.12 171 ALA B CA 1
ATOM 3809 C C . ALA B 1 171 ? 15.711 5.207 0.419 1 98.12 171 ALA B C 1
ATOM 3811 O O . ALA B 1 171 ? 16.531 4.297 0.262 1 98.12 171 ALA B O 1
ATOM 3812 N N . GLY B 1 172 ? 15.18 5.883 -0.553 1 97.62 172 GLY B N 1
ATOM 3813 C CA . GLY B 1 172 ? 15.594 5.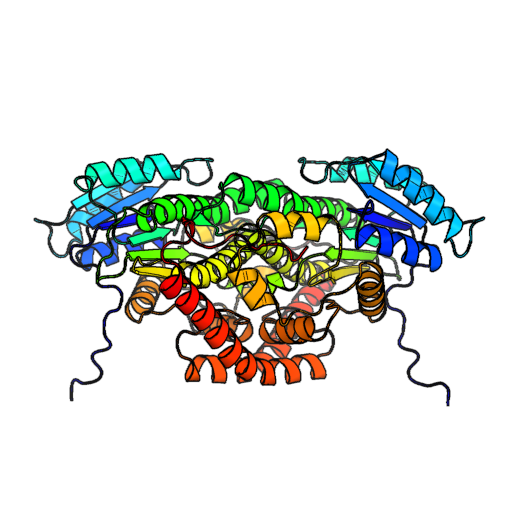652 -1.927 1 97.62 172 GLY B CA 1
ATOM 3814 C C . GLY B 1 172 ? 14.594 4.844 -2.729 1 97.62 172 GLY B C 1
ATOM 3815 O O . GLY B 1 172 ? 14.727 4.715 -3.947 1 97.62 172 GLY B O 1
ATOM 3816 N N . TYR B 1 173 ? 13.5 4.355 -2.096 1 98.38 173 TYR B N 1
ATOM 3817 C CA . TYR B 1 173 ? 12.539 3.506 -2.785 1 98.38 173 TYR B CA 1
ATOM 3818 C C . TYR B 1 173 ? 11.148 4.133 -2.775 1 98.38 173 TYR B C 1
ATOM 3820 O O . TYR B 1 173 ? 10.148 3.434 -2.898 1 98.38 173 TYR B O 1
ATOM 3828 N N . GLY B 1 174 ? 11.094 5.398 -2.674 1 98.44 174 GLY B N 1
ATOM 3829 C CA . GLY B 1 174 ? 9.836 6.117 -2.578 1 98.44 174 GLY B CA 1
ATOM 3830 C C . GLY B 1 174 ? 8.969 5.969 -3.816 1 98.44 174 GLY B C 1
ATOM 3831 O O . GLY B 1 174 ? 7.742 6.02 -3.732 1 98.44 174 GLY B O 1
ATOM 3832 N N . CYS B 1 175 ? 9.555 5.812 -4.969 1 98.19 175 CYS B N 1
ATOM 3833 C CA . CYS B 1 175 ? 8.797 5.656 -6.207 1 98.19 175 CYS B CA 1
ATOM 3834 C C . CYS B 1 175 ? 8.305 4.223 -6.371 1 98.19 175 CYS B C 1
ATOM 3836 O O . CYS B 1 175 ? 7.371 3.967 -7.133 1 98.19 175 CYS B O 1
ATOM 3838 N N . TYR B 1 176 ? 8.891 3.322 -5.656 1 98.56 176 TYR B N 1
ATOM 3839 C CA . TYR B 1 176 ? 8.719 1.887 -5.848 1 98.56 176 TYR B CA 1
ATOM 3840 C C . TYR B 1 176 ? 7.82 1.298 -4.766 1 98.56 176 TYR B C 1
ATOM 3842 O O . TYR B 1 176 ? 6.812 0.653 -5.07 1 98.56 176 TYR B O 1
ATOM 3850 N N . SER B 1 177 ? 8.102 1.584 -3.49 1 98.5 177 SER B N 1
ATOM 3851 C CA . SER B 1 177 ? 7.531 0.904 -2.332 1 98.5 177 SER B CA 1
ATOM 3852 C C . SER B 1 177 ? 6.012 1.048 -2.301 1 98.5 177 SER B C 1
ATOM 3854 O O . SER B 1 177 ? 5.301 0.085 -2.014 1 98.5 177 SER B O 1
ATOM 3856 N N . PRO B 1 178 ? 5.477 2.215 -2.664 1 98.88 178 PRO B N 1
ATOM 3857 C CA . PRO B 1 178 ? 4.02 2.352 -2.594 1 98.88 178 PRO B CA 1
ATOM 3858 C C . PRO B 1 178 ? 3.289 1.324 -3.455 1 98.88 178 PRO B C 1
ATOM 3860 O O . PRO B 1 178 ? 2.277 0.763 -3.029 1 98.88 178 PRO B O 1
ATOM 3863 N N . SER B 1 179 ? 3.787 1.053 -4.648 1 98.94 179 SER B N 1
ATOM 3864 C CA . SER B 1 179 ? 3.127 0.112 -5.551 1 98.94 179 SER B CA 1
ATOM 3865 C C . SER B 1 179 ? 3.125 -1.299 -4.969 1 98.94 179 SER B C 1
ATOM 3867 O O . SER B 1 179 ? 2.158 -2.043 -5.141 1 98.94 179 SER B O 1
ATOM 3869 N N . LYS B 1 180 ? 4.199 -1.652 -4.273 1 98.88 180 LYS B N 1
ATOM 3870 C CA . LYS B 1 180 ? 4.316 -2.99 -3.701 1 98.88 180 LYS B CA 1
ATOM 3871 C C . LYS B 1 180 ? 3.492 -3.113 -2.422 1 98.88 180 LYS B C 1
ATOM 3873 O O . LYS B 1 180 ? 2.922 -4.172 -2.145 1 98.88 180 LYS B O 1
ATOM 3878 N N . TYR B 1 181 ? 3.373 -2.021 -1.637 1 98.88 181 TYR B N 1
ATOM 3879 C CA . TYR B 1 181 ? 2.451 -1.981 -0.507 1 98.88 181 TYR B CA 1
ATOM 3880 C C . TYR B 1 181 ? 1.012 -2.166 -0.972 1 98.88 181 TYR B C 1
ATOM 3882 O O . TYR B 1 181 ? 0.241 -2.9 -0.35 1 98.88 181 TYR B O 1
ATOM 3890 N N . ALA B 1 182 ? 0.685 -1.476 -2.02 1 98.94 182 ALA B N 1
ATOM 3891 C CA . ALA B 1 182 ? -0.673 -1.559 -2.551 1 98.94 182 ALA B CA 1
ATOM 3892 C C . ALA B 1 182 ? -1.042 -3 -2.891 1 98.94 182 ALA B C 1
ATOM 3894 O O . ALA B 1 182 ? -2.146 -3.453 -2.582 1 98.94 182 ALA B O 1
ATOM 3895 N N . LEU B 1 183 ? -0.128 -3.729 -3.475 1 98.88 183 LEU B N 1
ATOM 3896 C CA . LEU B 1 183 ? -0.38 -5.113 -3.857 1 98.88 183 LEU B CA 1
ATOM 3897 C C . LEU B 1 183 ? -0.6 -5.984 -2.625 1 98.88 183 LEU B C 1
ATOM 3899 O O . LEU B 1 183 ? -1.443 -6.887 -2.639 1 98.88 183 LEU B O 1
ATOM 3903 N N . ARG B 1 184 ? 0.183 -5.734 -1.644 1 98.62 184 ARG B N 1
ATOM 3904 C CA . ARG B 1 184 ? 0.027 -6.508 -0.415 1 98.62 184 ARG B CA 1
ATOM 3905 C C . ARG B 1 184 ? -1.368 -6.324 0.173 1 98.62 184 ARG B C 1
ATOM 3907 O O . ARG B 1 184 ? -2.018 -7.297 0.557 1 98.62 184 ARG B O 1
ATOM 3914 N N . GLY B 1 185 ? -1.797 -5.059 0.259 1 98.62 185 GLY B N 1
ATOM 3915 C CA . GLY B 1 185 ? -3.137 -4.785 0.757 1 98.62 185 GLY B CA 1
ATOM 3916 C C . GLY B 1 185 ? -4.227 -5.445 -0.069 1 98.62 185 GLY B C 1
ATOM 3917 O O . GLY B 1 185 ? -5.195 -5.969 0.48 1 98.62 185 GLY B O 1
ATOM 3918 N N . LEU B 1 186 ? -4.047 -5.426 -1.378 1 98.94 186 LEU B N 1
ATOM 3919 C CA . LEU B 1 186 ? -5.008 -6.066 -2.27 1 98.94 186 LEU B CA 1
ATOM 3920 C C . LEU B 1 186 ? -5.074 -7.566 -2.014 1 98.94 186 LEU B C 1
ATOM 3922 O O . LEU B 1 186 ? -6.16 -8.133 -1.904 1 98.94 186 LEU B O 1
ATOM 3926 N N . ALA B 1 187 ? -3.914 -8.172 -1.876 1 98.88 187 ALA B N 1
ATOM 3927 C CA . ALA B 1 187 ? -3.844 -9.617 -1.672 1 98.88 187 ALA B CA 1
ATOM 3928 C C . ALA B 1 187 ? -4.555 -10.023 -0.384 1 98.88 187 ALA B C 1
ATOM 3930 O O . ALA B 1 187 ? -5.289 -11.016 -0.359 1 98.88 187 ALA B O 1
ATOM 3931 N N . ASP B 1 188 ? -4.336 -9.273 0.651 1 98.81 188 ASP B N 1
ATOM 3932 C CA . ASP B 1 188 ? -4.969 -9.578 1.93 1 98.81 188 ASP B CA 1
ATOM 3933 C C . ASP B 1 188 ? -6.492 -9.516 1.819 1 98.81 188 ASP B C 1
ATOM 3935 O O . ASP B 1 188 ? -7.199 -10.344 2.398 1 98.81 188 ASP B O 1
ATOM 3939 N N . THR B 1 189 ? -6.98 -8.531 1.104 1 98.75 189 THR B N 1
ATOM 3940 C CA . THR B 1 189 ? -8.422 -8.414 0.923 1 98.75 189 THR B CA 1
ATOM 3941 C C . THR B 1 189 ? -8.961 -9.594 0.114 1 98.75 189 THR B C 1
ATOM 3943 O O . THR B 1 189 ? -9.969 -10.203 0.491 1 98.75 189 THR B O 1
ATOM 3946 N N . ILE B 1 190 ? -8.258 -9.914 -0.945 1 98.81 190 ILE B N 1
ATOM 3947 C CA . ILE B 1 190 ? -8.672 -11 -1.83 1 98.81 190 ILE B CA 1
ATOM 3948 C C . ILE B 1 190 ? -8.672 -12.32 -1.065 1 98.81 190 ILE B C 1
ATOM 3950 O O . ILE B 1 190 ? -9.555 -13.156 -1.257 1 98.81 190 ILE B O 1
ATOM 3954 N N . SER B 1 191 ? -7.691 -12.523 -0.215 1 98.75 191 SER B N 1
ATOM 3955 C CA . SER B 1 191 ? -7.582 -13.773 0.536 1 98.75 191 SER B CA 1
ATOM 3956 C C . SER B 1 191 ? -8.836 -14.023 1.367 1 98.75 191 SER B C 1
ATOM 3958 O O . SER B 1 191 ? -9.25 -15.172 1.533 1 98.75 191 SER B O 1
ATOM 3960 N N . GLN B 1 192 ? -9.406 -12.977 1.895 1 98.62 192 GLN B N 1
ATOM 3961 C CA . GLN B 1 192 ? -10.656 -13.094 2.641 1 98.62 192 GLN B CA 1
ATOM 3962 C C . GLN B 1 192 ? -11.844 -13.312 1.702 1 98.62 192 GLN B C 1
ATOM 3964 O O . GLN B 1 192 ? -12.68 -14.18 1.944 1 98.62 192 GLN B O 1
ATOM 3969 N N . GLU B 1 193 ? -11.883 -12.547 0.646 1 98.56 193 GLU B N 1
ATOM 3970 C CA . GLU B 1 193 ? -13.039 -12.578 -0.252 1 98.56 193 GLU B CA 1
ATOM 3971 C C . GLU B 1 193 ? -13.164 -13.938 -0.939 1 98.56 193 GLU B C 1
ATOM 3973 O O . GLU B 1 193 ? -14.273 -14.398 -1.219 1 98.56 193 GLU B O 1
ATOM 3978 N N . LEU B 1 194 ? -12.062 -14.578 -1.193 1 98.5 194 LEU B N 1
ATOM 3979 C CA . LEU B 1 194 ? -12.086 -15.875 -1.865 1 98.5 194 LEU B CA 1
ATOM 3980 C C . LEU B 1 194 ? -12.844 -16.906 -1.032 1 98.5 194 LEU B C 1
ATOM 3982 O O . LEU B 1 194 ? -13.391 -17.859 -1.574 1 98.5 194 LEU B O 1
ATOM 3986 N N . GLU B 1 195 ? -12.93 -16.688 0.285 1 97.94 195 GLU B N 1
ATOM 3987 C CA . GLU B 1 195 ? -13.648 -17.609 1.168 1 97.94 195 GLU B CA 1
ATOM 3988 C C . GLU B 1 195 ? -15.156 -17.531 0.93 1 97.94 195 GLU B C 1
ATOM 3990 O O . GLU B 1 195 ? -15.898 -18.406 1.373 1 97.94 195 GLU B O 1
ATOM 3995 N N . LEU B 1 196 ? -15.555 -16.5 0.233 1 97.62 196 LEU B N 1
ATOM 3996 C CA . LEU B 1 196 ? -16.969 -1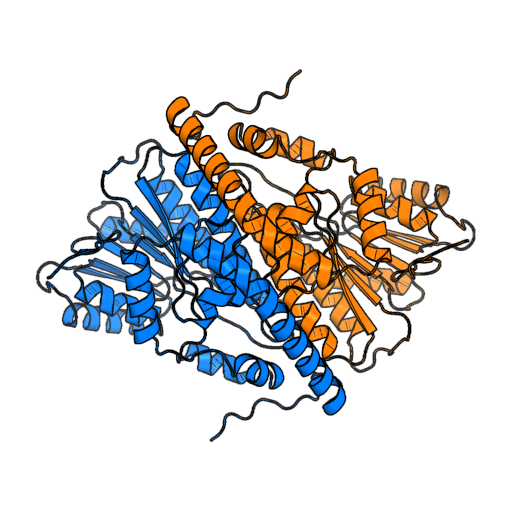6.266 0.026 1 97.62 196 LEU B CA 1
ATOM 3997 C C . LEU B 1 196 ? -17.484 -17.016 -1.198 1 97.62 196 LEU B C 1
ATOM 3999 O O . LEU B 1 196 ? -18.688 -17.172 -1.378 1 97.62 196 LEU B O 1
ATOM 4003 N N . TYR B 1 197 ? -16.609 -17.438 -2.062 1 97.75 197 TYR B N 1
ATOM 4004 C CA . TYR B 1 197 ? -16.984 -18.062 -3.318 1 97.75 197 TYR B CA 1
ATOM 4005 C C . TYR B 1 197 ? -16.938 -19.594 -3.188 1 97.75 197 TYR B C 1
ATOM 4007 O O . TYR B 1 197 ? -16.141 -20.141 -2.434 1 97.75 197 TYR B O 1
ATOM 4015 N N . PRO B 1 198 ? -17.766 -20.281 -3.945 1 96 198 PRO B N 1
ATOM 4016 C CA . PRO B 1 198 ? -17.75 -21.734 -3.881 1 96 198 PRO B CA 1
ATOM 4017 C C . PRO B 1 198 ? -16.516 -22.344 -4.555 1 96 198 PRO B C 1
ATOM 4019 O O . PRO B 1 198 ? -16.125 -23.469 -4.246 1 96 198 PRO B O 1
ATOM 4022 N N . GLN B 1 199 ? -15.977 -21.656 -5.504 1 97.19 199 GLN B N 1
ATOM 4023 C CA . GLN B 1 199 ? -14.828 -22.156 -6.254 1 97.19 199 GLN B CA 1
ATOM 4024 C C . GLN B 1 199 ? -13.602 -22.266 -5.359 1 97.19 199 GLN B C 1
ATOM 4026 O O . GLN B 1 199 ? -13.477 -21.547 -4.367 1 97.19 199 GLN B O 1
ATOM 4031 N N . ASN B 1 200 ? -12.711 -23.172 -5.727 1 97.5 200 ASN B N 1
ATOM 4032 C CA . ASN B 1 200 ? -11.453 -23.391 -5.023 1 97.5 200 ASN B CA 1
ATOM 4033 C C . ASN B 1 200 ? -10.305 -22.625 -5.66 1 97.5 200 ASN B C 1
ATOM 4035 O O . ASN B 1 200 ? -9.594 -23.141 -6.52 1 97.5 200 ASN B O 1
ATOM 4039 N N . VAL B 1 201 ? -10.164 -21.406 -5.258 1 98.62 201 VAL B N 1
ATOM 4040 C CA . VAL B 1 201 ? -9.125 -20.516 -5.758 1 98.62 201 VAL B CA 1
ATOM 4041 C C . VAL B 1 201 ? -8.281 -20.016 -4.59 1 98.62 201 VAL B C 1
ATOM 4043 O O . VAL B 1 201 ? -8.812 -19.641 -3.543 1 98.62 201 VAL B O 1
ATOM 4046 N N . LYS B 1 202 ? -6.973 -20.047 -4.691 1 98.62 202 LYS B N 1
ATOM 4047 C CA . LYS B 1 202 ? -6.043 -19.547 -3.686 1 98.62 202 LYS B CA 1
ATOM 4048 C C . LYS B 1 202 ? -5.223 -18.375 -4.223 1 98.62 202 LYS B C 1
ATOM 4050 O O . LYS B 1 202 ? -4.934 -18.312 -5.418 1 98.62 202 LYS B O 1
ATOM 4055 N N . VAL B 1 203 ? -4.902 -17.5 -3.322 1 98.88 203 VAL B N 1
ATOM 4056 C CA . VAL B 1 203 ? -4.012 -16.391 -3.646 1 98.88 203 VAL B CA 1
ATOM 4057 C C . VAL B 1 203 ? -2.732 -16.5 -2.814 1 98.88 203 VAL B C 1
ATOM 4059 O O . VAL B 1 203 ? -2.779 -16.875 -1.641 1 98.88 203 VAL B O 1
ATOM 4062 N N . HIS B 1 204 ? -1.594 -16.281 -3.453 1 98.94 204 HIS B N 1
ATOM 4063 C CA . HIS B 1 204 ? -0.28 -16.234 -2.822 1 98.94 204 HIS B CA 1
ATOM 4064 C C . HIS B 1 204 ? 0.479 -14.977 -3.215 1 98.94 204 HIS B C 1
ATOM 4066 O O . HIS B 1 204 ? 0.205 -14.383 -4.262 1 98.94 204 HIS B O 1
ATOM 4072 N N . VAL B 1 205 ? 1.379 -14.617 -2.354 1 98.94 205 VAL B N 1
ATOM 4073 C CA . VAL B 1 205 ? 2.219 -13.461 -2.639 1 98.94 205 VAL B CA 1
ATOM 4074 C C . VAL B 1 205 ? 3.686 -13.812 -2.41 1 98.94 205 VAL B C 1
ATOM 4076 O O . VAL B 1 205 ? 4.051 -14.312 -1.343 1 98.94 205 VAL B O 1
ATOM 4079 N N . VAL B 1 206 ? 4.504 -13.594 -3.373 1 98.94 206 VAL B N 1
ATOM 4080 C CA . VAL B 1 206 ? 5.945 -13.797 -3.262 1 98.94 206 VAL B CA 1
ATOM 4081 C C . VAL B 1 206 ? 6.629 -12.461 -2.955 1 98.94 206 VAL B C 1
ATOM 4083 O O . VAL B 1 206 ? 6.332 -11.445 -3.586 1 98.94 206 VAL B O 1
ATOM 4086 N N . PHE B 1 207 ? 7.547 -12.508 -1.981 1 98.75 207 PHE B N 1
ATOM 4087 C CA . PHE B 1 207 ? 8.234 -11.297 -1.54 1 98.75 207 PHE B CA 1
ATOM 4088 C C . PHE B 1 207 ? 9.742 -11.438 -1.736 1 98.75 207 PHE B C 1
ATOM 4090 O O . PHE B 1 207 ? 10.477 -11.703 -0.783 1 98.75 207 PHE B O 1
ATOM 4097 N N . PRO B 1 208 ? 10.25 -11.117 -2.924 1 98.19 208 PRO B N 1
ATOM 4098 C CA . PRO B 1 208 ? 11.695 -11.141 -3.137 1 98.19 208 PRO B CA 1
ATOM 4099 C C . PRO B 1 208 ? 12.406 -9.953 -2.492 1 98.19 208 PRO B C 1
ATOM 4101 O O . PRO B 1 208 ? 11.773 -8.953 -2.168 1 98.19 208 PRO B O 1
ATOM 4104 N N . GLY B 1 209 ? 13.711 -10.203 -2.244 1 96.38 209 GLY B N 1
ATOM 4105 C CA . GLY B 1 209 ? 14.641 -9.125 -1.935 1 96.38 209 GLY B CA 1
ATOM 4106 C C . GLY B 1 209 ? 15.523 -8.734 -3.107 1 96.38 209 GLY B C 1
ATOM 4107 O O . GLY B 1 209 ? 15.031 -8.547 -4.223 1 96.38 209 GLY B O 1
ATOM 4108 N N . THR B 1 210 ? 16.734 -8.602 -2.9 1 95.31 210 THR B N 1
ATOM 4109 C CA . THR B 1 210 ? 17.672 -8.234 -3.963 1 95.31 210 THR B CA 1
ATOM 4110 C C . THR B 1 210 ? 17.969 -9.43 -4.855 1 95.31 210 THR B C 1
ATOM 4112 O O . THR B 1 210 ? 18.344 -10.5 -4.363 1 95.31 210 THR B O 1
ATOM 4115 N N . ILE B 1 211 ? 17.734 -9.266 -6.094 1 96.5 211 ILE B N 1
ATOM 4116 C CA . ILE B 1 211 ? 18.016 -10.281 -7.105 1 96.5 211 ILE B CA 1
ATOM 4117 C C . ILE B 1 211 ? 19.078 -9.766 -8.07 1 96.5 211 ILE B C 1
ATOM 4119 O O . ILE B 1 211 ? 18.984 -8.648 -8.57 1 96.5 211 ILE B O 1
ATOM 4123 N N . THR B 1 212 ? 20.125 -10.562 -8.328 1 95.56 212 THR B N 1
ATOM 4124 C CA . THR B 1 212 ? 21.109 -10.195 -9.344 1 95.56 212 THR B CA 1
ATOM 4125 C C . THR B 1 212 ? 20.516 -10.32 -10.742 1 95.56 212 THR B C 1
ATOM 4127 O O . THR B 1 212 ? 20.5 -11.406 -11.328 1 95.56 212 THR B O 1
ATOM 4130 N N . SER B 1 213 ? 20 -9.227 -11.289 1 93.12 213 SER B N 1
ATOM 4131 C CA . SER B 1 213 ? 19.266 -9.18 -12.547 1 93.12 213 SER B CA 1
ATOM 4132 C C . SER B 1 213 ? 19.562 -7.895 -13.32 1 93.12 213 SER B C 1
ATOM 4134 O O . SER B 1 213 ? 20.141 -6.957 -12.773 1 93.12 213 SER B O 1
ATOM 4136 N N . PRO B 1 214 ? 19.25 -7.91 -14.641 1 89.94 214 PRO B N 1
ATOM 4137 C CA . PRO B 1 214 ? 19.359 -6.656 -15.383 1 89.94 214 PRO B CA 1
ATOM 4138 C C . PRO B 1 214 ? 18.594 -5.508 -14.734 1 89.94 214 PRO B C 1
ATOM 4140 O O . PRO B 1 214 ? 19.031 -4.352 -14.805 1 89.94 214 PRO B O 1
ATOM 4143 N N . GLY B 1 215 ? 17.516 -5.855 -14.102 1 90.62 215 GLY B N 1
ATOM 4144 C CA . GLY B 1 215 ? 16.766 -4.848 -13.367 1 90.62 215 GLY B CA 1
ATOM 4145 C C . GLY B 1 215 ? 17.578 -4.203 -12.25 1 90.62 215 GLY B C 1
ATOM 4146 O O . GLY B 1 215 ? 17.531 -2.984 -12.07 1 90.62 215 GLY B O 1
ATOM 4147 N N . LEU B 1 216 ? 18.297 -4.988 -11.531 1 93 216 LEU B N 1
ATOM 4148 C CA . LEU B 1 216 ? 19.141 -4.469 -10.461 1 93 216 LEU B CA 1
ATOM 4149 C C . LEU B 1 216 ? 20.203 -3.543 -11.016 1 93 216 LEU B C 1
ATOM 4151 O O . LEU B 1 216 ? 20.531 -2.523 -10.398 1 93 216 LEU B O 1
ATOM 4155 N N . GLU B 1 217 ? 20.766 -3.953 -12.133 1 92.56 217 GLU B N 1
ATOM 4156 C CA . GLU B 1 217 ? 21.781 -3.129 -12.758 1 92.56 217 GLU B CA 1
ATOM 4157 C C . GLU B 1 217 ? 21.25 -1.74 -13.094 1 92.56 217 GLU B C 1
ATOM 4159 O O . GLU B 1 217 ? 21.922 -0.735 -12.859 1 92.56 217 GLU B O 1
ATOM 4164 N N . ARG B 1 218 ? 20.078 -1.739 -13.648 1 92.19 218 ARG B N 1
ATOM 4165 C CA . ARG B 1 218 ? 19.453 -0.468 -13.984 1 92.19 218 ARG B CA 1
ATOM 4166 C C . ARG B 1 218 ? 19.172 0.35 -12.727 1 92.19 218 ARG B C 1
ATOM 4168 O O . ARG B 1 218 ? 19.391 1.562 -12.703 1 92.19 218 ARG B O 1
ATOM 4175 N N . GLU B 1 219 ? 18.703 -0.292 -11.664 1 93.5 219 GLU B N 1
ATOM 4176 C CA . GLU B 1 219 ? 18.422 0.368 -10.391 1 93.5 219 GLU B CA 1
ATOM 4177 C C . GLU B 1 219 ? 19.672 1.009 -9.812 1 93.5 219 GLU B C 1
ATOM 4179 O O . GLU B 1 219 ? 19.625 2.119 -9.281 1 93.5 219 GLU B O 1
ATOM 4184 N N . ASN B 1 220 ? 20.734 0.276 -9.914 1 93.25 220 ASN B N 1
ATOM 4185 C CA . ASN B 1 220 ? 21.984 0.698 -9.281 1 93.25 220 ASN B CA 1
ATOM 4186 C C . ASN B 1 220 ? 22.547 1.957 -9.938 1 93.25 220 ASN B C 1
ATOM 4188 O O . ASN B 1 220 ? 23.406 2.631 -9.367 1 93.25 220 ASN B O 1
ATOM 4192 N N . GLU B 1 221 ? 22.062 2.25 -11.172 1 91.62 221 GLU B N 1
ATOM 4193 C CA . GLU B 1 221 ? 22.5 3.459 -11.859 1 91.62 221 GLU B CA 1
ATOM 4194 C C . GLU B 1 221 ? 22.031 4.715 -11.125 1 91.62 221 GLU B C 1
ATOM 4196 O O . GLU B 1 221 ? 22.688 5.754 -11.18 1 91.62 221 GLU B O 1
ATOM 4201 N N . THR B 1 222 ? 20.938 4.641 -10.438 1 92.38 222 THR B N 1
ATOM 4202 C CA . THR B 1 222 ? 20.344 5.824 -9.82 1 92.38 222 THR B CA 1
ATOM 4203 C C . THR B 1 222 ? 20.219 5.641 -8.312 1 92.38 222 THR B C 1
ATOM 4205 O O . THR B 1 222 ? 19.828 6.566 -7.602 1 92.38 222 THR B O 1
ATOM 4208 N N . LYS B 1 223 ? 20.609 4.535 -7.797 1 95.38 223 LYS B N 1
ATOM 4209 C CA . LYS B 1 223 ? 20.453 4.234 -6.375 1 95.38 223 LYS B CA 1
ATOM 4210 C C . LYS B 1 223 ? 21.359 5.105 -5.523 1 95.38 223 LYS B C 1
ATOM 4212 O O . LYS B 1 223 ? 22.578 5.133 -5.742 1 95.38 223 LYS B O 1
ATOM 4217 N N . PRO B 1 224 ? 20.766 5.785 -4.516 1 95.62 224 PRO B N 1
ATOM 4218 C CA . PRO B 1 224 ? 21.609 6.633 -3.662 1 95.62 224 PRO B CA 1
ATOM 4219 C C . PRO B 1 224 ? 22.625 5.832 -2.848 1 95.62 224 PRO B C 1
ATOM 4221 O O . PRO B 1 224 ? 22.344 4.688 -2.469 1 95.62 224 PRO B O 1
ATOM 4224 N N . ALA B 1 225 ? 23.719 6.449 -2.498 1 94.75 225 ALA B N 1
ATOM 4225 C CA . ALA B 1 225 ? 24.781 5.805 -1.723 1 94.75 225 ALA B CA 1
ATOM 4226 C C . ALA B 1 225 ? 24.25 5.336 -0.367 1 94.75 225 ALA B C 1
ATOM 4228 O O . ALA B 1 225 ? 24.625 4.258 0.107 1 94.75 225 ALA B O 1
ATOM 4229 N N . VAL B 1 226 ? 23.453 6.148 0.262 1 95.81 226 VAL B N 1
ATOM 4230 C CA . VAL B 1 226 ? 22.922 5.801 1.575 1 95.81 226 VAL B CA 1
ATOM 4231 C C . VAL B 1 226 ? 22.078 4.535 1.471 1 95.81 226 VAL B C 1
ATOM 4233 O O . VAL B 1 226 ? 22.062 3.713 2.391 1 95.81 226 VAL B O 1
ATOM 4236 N N . THR B 1 227 ? 21.328 4.402 0.366 1 96.5 227 THR B N 1
ATOM 4237 C CA . THR B 1 227 ? 20.5 3.217 0.142 1 96.5 227 THR B CA 1
ATOM 4238 C C . THR B 1 227 ? 21.375 1.97 0.034 1 96.5 227 THR B C 1
ATOM 4240 O O . THR B 1 227 ? 21.047 0.925 0.6 1 96.5 227 THR B O 1
ATOM 4243 N N . HIS B 1 228 ? 22.484 2.074 -0.718 1 95.25 228 HIS B N 1
ATOM 4244 C CA . HIS B 1 228 ? 23.438 0.97 -0.791 1 95.25 228 HIS B CA 1
ATOM 4245 C C . HIS B 1 228 ? 23.906 0.562 0.598 1 95.25 228 HIS B C 1
ATOM 4247 O O . HIS B 1 228 ? 24 -0.629 0.904 1 95.25 228 HIS B O 1
ATOM 4253 N N . LYS B 1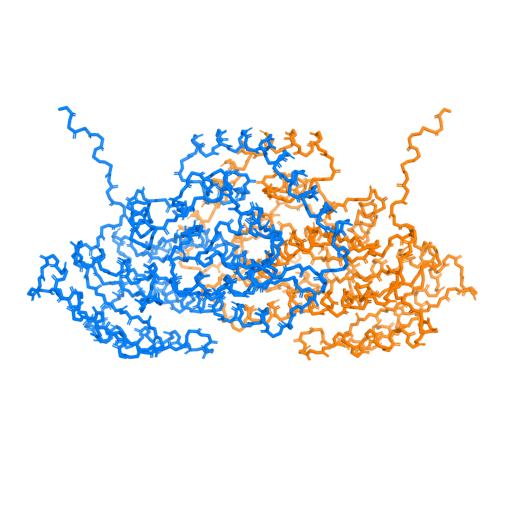 229 ? 24.188 1.558 1.391 1 94.75 229 LYS B N 1
ATOM 4254 C CA . LYS B 1 229 ? 24.703 1.301 2.736 1 94.75 229 LYS B CA 1
ATOM 4255 C C . LYS B 1 229 ? 23.656 0.58 3.586 1 94.75 229 LYS B C 1
ATOM 4257 O O . LYS B 1 229 ? 23.969 -0.396 4.27 1 94.75 229 LYS B O 1
ATOM 4262 N N . ILE B 1 230 ? 22.422 1.039 3.527 1 95.56 230 ILE B N 1
ATOM 4263 C CA . ILE B 1 230 ? 21.344 0.481 4.324 1 95.56 230 ILE B CA 1
ATOM 4264 C C . ILE B 1 230 ? 21.062 -0.958 3.891 1 95.56 230 ILE B C 1
ATOM 4266 O O . ILE B 1 230 ? 20.75 -1.814 4.723 1 95.56 230 ILE B O 1
ATOM 4270 N N . GLU B 1 231 ? 21.188 -1.249 2.604 1 93.38 231 GLU B N 1
ATOM 4271 C CA . GLU B 1 231 ? 20.812 -2.545 2.043 1 93.38 231 GLU B CA 1
ATOM 4272 C C . GLU B 1 231 ? 21.969 -3.545 2.16 1 93.38 231 GLU B C 1
ATOM 4274 O O . GLU B 1 231 ? 21.859 -4.676 1.685 1 93.38 231 GLU B O 1
ATOM 4279 N N . GLU B 1 232 ? 23.016 -3.129 2.742 1 90.12 232 GLU B N 1
ATOM 4280 C CA . GLU B 1 232 ? 24.203 -3.982 2.814 1 90.12 232 GLU B CA 1
ATOM 4281 C C . GLU B 1 232 ? 23.875 -5.316 3.482 1 90.12 232 GLU B C 1
ATOM 4283 O O . GLU B 1 232 ? 24.484 -6.336 3.164 1 90.12 232 GLU B O 1
ATOM 4288 N N . LEU B 1 233 ? 22.859 -5.301 4.309 1 85.5 233 LEU B N 1
ATOM 4289 C CA . LEU B 1 233 ? 22.547 -6.516 5.047 1 85.5 233 LEU B CA 1
ATOM 4290 C C . LEU B 1 233 ? 21.594 -7.402 4.242 1 85.5 233 LEU B C 1
ATOM 4292 O O . LEU B 1 233 ? 21.359 -8.562 4.602 1 85.5 233 LEU B O 1
ATOM 4296 N N . ASP B 1 234 ? 21.078 -6.918 3.162 1 89.38 234 ASP B N 1
ATOM 4297 C CA . ASP B 1 234 ? 20.156 -7.715 2.361 1 89.38 234 ASP B CA 1
ATOM 4298 C C . ASP B 1 234 ? 20.891 -8.836 1.635 1 89.38 234 ASP B C 1
ATOM 4300 O O . ASP B 1 234 ? 21.844 -8.586 0.896 1 89.38 234 ASP B O 1
ATOM 4304 N N . PRO B 1 235 ? 20.422 -10.086 1.828 1 90 235 PRO B N 1
ATOM 4305 C CA . PRO B 1 235 ? 21 -11.156 1.019 1 90 235 PRO B CA 1
ATOM 4306 C C . PRO B 1 235 ? 20.781 -10.953 -0.478 1 90 235 PRO B C 1
ATOM 4308 O O . PRO B 1 235 ? 19.672 -10.625 -0.904 1 90 235 PRO B O 1
ATOM 4311 N N . VAL B 1 236 ? 21.812 -11.125 -1.207 1 92.69 236 VAL B N 1
ATOM 4312 C CA . VAL B 1 236 ? 21.703 -11.039 -2.66 1 92.69 236 VAL B CA 1
ATOM 4313 C C . VAL B 1 236 ? 21.562 -12.445 -3.248 1 92.69 236 VAL B C 1
ATOM 4315 O O . VAL B 1 236 ? 22.359 -13.336 -2.945 1 92.69 236 VAL B O 1
ATOM 4318 N N . GLN B 1 237 ? 20.484 -12.625 -4.039 1 97.06 237 GLN B N 1
ATOM 4319 C CA . GLN B 1 237 ? 20.203 -13.938 -4.613 1 97.06 237 GLN B CA 1
ATOM 4320 C C . GLN B 1 237 ? 20.156 -13.875 -6.137 1 97.06 237 GLN B C 1
ATOM 4322 O O . GLN B 1 237 ? 19.812 -12.844 -6.711 1 97.06 237 GLN B O 1
ATOM 4327 N N . SER B 1 238 ? 20.531 -14.984 -6.762 1 97.88 238 SER B N 1
ATOM 4328 C CA . SER B 1 238 ? 20.344 -15.102 -8.203 1 97.88 238 SER B CA 1
ATOM 4329 C C . SER B 1 238 ? 18.891 -15.312 -8.562 1 97.88 238 SER B C 1
ATOM 4331 O O . SER B 1 238 ? 18.094 -15.734 -7.723 1 97.88 238 SER B O 1
ATOM 4333 N N . PRO B 1 239 ? 18.562 -15.016 -9.797 1 98.06 239 PRO B N 1
ATOM 4334 C CA . PRO B 1 239 ? 17.203 -15.305 -10.25 1 98.06 239 PRO B CA 1
ATOM 4335 C C . PRO B 1 239 ? 16.797 -16.766 -10.031 1 98.06 239 PRO B C 1
ATOM 4337 O O . PRO B 1 239 ? 15.68 -17.047 -9.617 1 98.06 239 PRO B O 1
ATOM 4340 N N . GLU B 1 240 ? 17.719 -17.672 -10.242 1 98.31 240 GLU B N 1
ATOM 4341 C CA . GLU B 1 240 ? 17.453 -19.109 -10.086 1 98.31 240 GLU B CA 1
ATOM 4342 C C . GLU B 1 240 ? 17.156 -19.453 -8.633 1 98.31 240 GLU B C 1
ATOM 4344 O O . GLU B 1 240 ? 16.234 -20.234 -8.352 1 98.31 240 GLU B O 1
ATOM 4349 N N . GLN B 1 241 ? 17.922 -18.859 -7.754 1 98.38 241 GLN B N 1
ATOM 4350 C CA . GLN B 1 241 ? 17.719 -19.109 -6.328 1 98.38 241 GLN B CA 1
ATOM 4351 C C . GLN B 1 241 ? 16.375 -18.594 -5.859 1 98.38 241 GLN B C 1
ATOM 4353 O O . GLN B 1 241 ? 15.656 -19.266 -5.129 1 98.38 241 GLN B O 1
ATOM 4358 N N . VAL B 1 242 ? 16.031 -17.375 -6.238 1 98.62 242 VAL B N 1
ATOM 4359 C CA . VAL B 1 242 ? 14.773 -16.766 -5.844 1 98.62 242 VAL B CA 1
ATOM 4360 C C . VAL B 1 242 ? 13.609 -17.578 -6.387 1 98.62 242 VAL B C 1
ATOM 4362 O O . VAL B 1 242 ? 12.641 -17.844 -5.672 1 98.62 242 VAL B O 1
ATOM 4365 N N . ALA B 1 243 ? 13.695 -18 -7.672 1 98.81 243 ALA B N 1
ATOM 4366 C CA . ALA B 1 243 ? 12.648 -18.812 -8.289 1 98.81 243 ALA B CA 1
ATOM 4367 C C . ALA B 1 243 ? 12.453 -20.125 -7.531 1 98.81 243 ALA B C 1
ATOM 4369 O O . ALA B 1 243 ? 11.32 -20.516 -7.234 1 98.81 243 ALA B O 1
ATOM 4370 N N . ARG B 1 244 ? 13.539 -20.781 -7.219 1 98.75 244 ARG B N 1
ATOM 4371 C CA . ARG B 1 244 ? 13.492 -22.062 -6.523 1 98.75 244 ARG B CA 1
ATOM 4372 C C . ARG B 1 244 ? 12.828 -21.922 -5.156 1 98.75 244 ARG B C 1
ATOM 4374 O O . ARG B 1 244 ? 11.969 -22.719 -4.793 1 98.75 244 ARG B O 1
ATOM 4381 N N . GLU B 1 245 ? 13.242 -20.891 -4.418 1 98.75 245 GLU B N 1
ATOM 4382 C CA . GLU B 1 245 ? 12.688 -20.688 -3.084 1 98.75 245 GLU B CA 1
ATOM 4383 C C . GLU B 1 245 ? 11.219 -20.281 -3.156 1 98.75 245 GLU B C 1
ATOM 4385 O O . GLU B 1 245 ? 10.422 -20.672 -2.297 1 98.75 245 GLU B O 1
ATOM 4390 N N . ALA B 1 246 ? 10.883 -19.484 -4.133 1 98.88 246 ALA B N 1
ATOM 4391 C CA . ALA B 1 246 ? 9.484 -19.109 -4.32 1 98.88 246 ALA B CA 1
ATOM 4392 C C . ALA B 1 246 ? 8.617 -20.328 -4.609 1 98.88 246 ALA B C 1
ATOM 4394 O O . ALA B 1 246 ? 7.57 -20.516 -3.988 1 98.88 246 ALA B O 1
ATOM 4395 N N . ILE B 1 247 ? 9.047 -21.188 -5.551 1 98.94 247 ILE B N 1
ATOM 4396 C CA . ILE B 1 247 ? 8.297 -22.375 -5.922 1 98.94 247 ILE B CA 1
ATOM 4397 C C . ILE B 1 247 ? 8.172 -23.312 -4.715 1 98.94 247 ILE B C 1
ATOM 4399 O O . ILE B 1 247 ? 7.094 -23.844 -4.449 1 98.94 247 ILE B O 1
ATOM 4403 N N . LYS B 1 248 ? 9.227 -23.438 -3.93 1 98.69 248 LYS B N 1
ATOM 4404 C CA . LYS B 1 248 ? 9.18 -24.266 -2.727 1 98.69 248 LYS B CA 1
ATOM 4405 C C . LYS B 1 248 ? 8.125 -23.766 -1.748 1 98.69 248 LYS B C 1
ATOM 4407 O O . LYS B 1 248 ? 7.383 -24.547 -1.162 1 98.69 248 LYS B O 1
ATOM 4412 N N . GLY B 1 249 ? 8.141 -22.438 -1.514 1 98.69 249 GLY B N 1
ATOM 4413 C CA . GLY B 1 249 ? 7.141 -21.859 -0.633 1 98.69 249 GLY B CA 1
ATOM 4414 C C . GLY B 1 249 ? 5.723 -22.078 -1.12 1 98.69 249 GLY B C 1
ATOM 4415 O O . GLY B 1 249 ? 4.82 -22.344 -0.324 1 98.69 249 GLY B O 1
ATOM 4416 N N . LEU B 1 250 ? 5.527 -21.938 -2.406 1 98.81 250 LEU B N 1
ATOM 4417 C CA . LEU B 1 250 ? 4.211 -22.156 -3 1 98.81 250 LEU B CA 1
ATOM 4418 C C . LEU B 1 250 ? 3.787 -23.609 -2.861 1 98.81 250 LEU B C 1
ATOM 4420 O O . LEU B 1 250 ? 2.627 -23.906 -2.557 1 98.81 250 LEU B O 1
ATOM 4424 N N . GLU B 1 251 ? 4.711 -24.531 -3.076 1 98.62 251 GLU B N 1
ATOM 4425 C CA . GLU B 1 251 ? 4.438 -25.969 -2.934 1 98.62 251 GLU B CA 1
ATOM 4426 C C . GLU B 1 251 ? 4.109 -26.312 -1.485 1 98.62 251 GLU B C 1
ATOM 4428 O O . GLU B 1 251 ? 3.361 -27.266 -1.228 1 98.62 251 GLU B O 1
ATOM 4433 N N . ARG B 1 252 ? 4.617 -25.562 -0.507 1 97.94 252 ARG B N 1
ATOM 4434 C CA . ARG B 1 252 ? 4.289 -25.75 0.901 1 97.94 252 ARG B CA 1
ATOM 4435 C C . ARG B 1 252 ? 2.902 -25.219 1.224 1 97.94 252 ARG B C 1
ATOM 4437 O O . ARG B 1 252 ? 2.355 -25.484 2.293 1 97.94 252 ARG B O 1
ATOM 4444 N N . GLY B 1 253 ? 2.363 -24.438 0.324 1 98.06 253 GLY B N 1
ATOM 4445 C CA . GLY B 1 253 ? 1.04 -23.859 0.525 1 98.06 253 GLY B CA 1
ATOM 4446 C C . GLY B 1 253 ? 1.069 -22.516 1.23 1 98.06 253 GLY B C 1
ATOM 4447 O O . GLY B 1 253 ? 0.044 -22.047 1.731 1 98.06 253 GLY B O 1
ATOM 4448 N N . ASP B 1 254 ? 2.193 -21.859 1.239 1 98.69 254 ASP B N 1
ATOM 4449 C CA . ASP B 1 254 ? 2.348 -20.578 1.945 1 98.69 254 ASP B CA 1
ATOM 4450 C C . ASP B 1 254 ? 1.536 -19.484 1.272 1 98.69 254 ASP B C 1
ATOM 4452 O O . ASP B 1 254 ? 1.449 -19.422 0.044 1 98.69 254 ASP B O 1
ATOM 4456 N N . TYR B 1 255 ? 0.971 -18.594 2.084 1 98.69 255 TYR B N 1
ATOM 4457 C CA . TYR B 1 255 ? 0.309 -17.406 1.586 1 98.69 255 TYR B CA 1
ATOM 4458 C C . TYR B 1 255 ? 1.325 -16.312 1.241 1 98.69 255 TYR B C 1
ATOM 4460 O O . TYR B 1 255 ? 1.44 -15.914 0.083 1 98.69 255 TYR B O 1
ATOM 4468 N N . PHE B 1 256 ? 1.979 -15.859 2.242 1 98.88 256 PHE B N 1
ATOM 4469 C CA . PHE B 1 256 ? 3.127 -14.977 2.057 1 98.88 256 PHE B CA 1
ATOM 4470 C C . PHE B 1 256 ? 4.414 -15.789 1.927 1 98.88 256 PHE B C 1
ATOM 4472 O O . PHE B 1 256 ? 4.875 -16.391 2.898 1 98.88 256 PHE B O 1
ATOM 4479 N N . VAL B 1 257 ? 5.078 -15.727 0.752 1 98.88 257 VAL B N 1
ATOM 4480 C CA . VAL B 1 257 ? 6.281 -16.5 0.455 1 98.88 257 VAL B CA 1
ATOM 4481 C C . VAL B 1 257 ? 7.504 -15.586 0.488 1 98.88 257 VAL B C 1
ATOM 4483 O O . VAL B 1 257 ? 7.664 -14.719 -0.375 1 98.88 257 VAL B O 1
ATOM 4486 N N . THR B 1 258 ? 8.297 -15.734 1.432 1 98.5 258 THR B N 1
ATOM 4487 C CA . THR B 1 258 ? 9.586 -15.062 1.473 1 98.5 258 THR B CA 1
ATOM 4488 C C . THR B 1 258 ? 10.703 -15.992 1.017 1 98.5 258 THR B C 1
ATOM 4490 O O . THR B 1 258 ? 10.609 -17.219 1.175 1 98.5 258 THR B O 1
ATOM 4493 N N . VAL B 1 259 ? 11.766 -15.406 0.497 1 98.19 259 VAL B N 1
ATOM 4494 C CA . VAL B 1 259 ? 12.727 -16.25 -0.212 1 98.19 259 VAL B CA 1
ATOM 4495 C C . VAL B 1 259 ? 14.086 -16.188 0.481 1 98.19 259 VAL B C 1
ATOM 4497 O O . VAL B 1 259 ? 15.039 -16.828 0.053 1 98.19 259 VAL B O 1
ATOM 4500 N N . ALA B 1 260 ? 14.258 -15.383 1.485 1 97.06 260 ALA B N 1
ATOM 4501 C CA . ALA B 1 260 ? 15.469 -15.281 2.299 1 97.06 260 ALA B CA 1
ATOM 4502 C C . ALA B 1 260 ? 15.125 -14.984 3.756 1 97.06 260 ALA B C 1
ATOM 4504 O O . ALA B 1 260 ? 14.016 -14.547 4.062 1 97.06 260 ALA B O 1
ATOM 4505 N N . TRP B 1 261 ? 16.078 -15.188 4.652 1 95.75 261 TRP B N 1
ATOM 4506 C CA . TRP B 1 261 ? 15.844 -15.102 6.09 1 95.75 261 TRP B CA 1
ATOM 4507 C C . TRP B 1 261 ? 15.43 -13.688 6.484 1 95.75 261 TRP B C 1
ATOM 4509 O O . TRP B 1 261 ? 14.547 -13.508 7.332 1 95.75 261 TRP B O 1
ATOM 4519 N N . LEU B 1 262 ? 16.078 -12.719 5.93 1 96.44 262 LEU B N 1
ATOM 4520 C CA . LEU B 1 262 ? 15.758 -11.336 6.301 1 96.44 262 LEU B CA 1
ATOM 4521 C C . LEU B 1 262 ? 14.328 -10.984 5.922 1 96.44 262 LEU B C 1
ATOM 4523 O O . LEU B 1 262 ? 13.641 -10.281 6.66 1 96.44 262 LEU B O 1
ATOM 4527 N N . GLY B 1 263 ? 13.875 -11.484 4.73 1 97.5 263 GLY B N 1
ATOM 4528 C CA . GLY B 1 263 ? 12.492 -11.273 4.336 1 97.5 263 GLY B CA 1
ATOM 4529 C C . GLY B 1 263 ? 11.492 -11.891 5.309 1 97.5 263 GLY B C 1
ATOM 4530 O O . GLY B 1 263 ? 10.438 -11.312 5.562 1 97.5 263 GLY B O 1
ATOM 4531 N N . THR B 1 264 ? 11.859 -13.031 5.855 1 97.88 264 THR B N 1
ATOM 4532 C CA . THR B 1 264 ? 11 -13.695 6.832 1 97.88 264 THR B CA 1
ATOM 4533 C C . THR B 1 264 ? 10.906 -12.867 8.109 1 97.88 264 THR B C 1
ATOM 4535 O O . THR B 1 264 ? 9.82 -12.719 8.68 1 97.88 264 THR B O 1
ATOM 4538 N N . LEU B 1 265 ? 12.016 -12.32 8.531 1 97.12 265 LEU B N 1
ATOM 4539 C CA . LEU B 1 265 ? 12 -11.453 9.703 1 97.12 265 LEU B CA 1
ATOM 4540 C C . LEU B 1 265 ? 11.141 -10.219 9.453 1 97.12 265 LEU B C 1
ATOM 4542 O O . LEU B 1 265 ? 10.383 -9.797 10.328 1 97.12 265 LEU B O 1
ATOM 4546 N N . MET B 1 266 ? 11.32 -9.656 8.273 1 97.81 266 MET B N 1
ATOM 4547 C CA . MET B 1 266 ? 10.531 -8.484 7.926 1 97.81 266 MET B CA 1
ATOM 4548 C C . MET B 1 266 ? 9.039 -8.812 7.895 1 97.81 266 MET B C 1
ATOM 4550 O O . MET B 1 266 ? 8.219 -8.039 8.383 1 97.81 266 MET B O 1
ATOM 4554 N N . ARG B 1 267 ? 8.742 -9.953 7.293 1 98.25 267 ARG B N 1
ATOM 4555 C CA . ARG B 1 267 ? 7.355 -10.414 7.246 1 98.25 267 ARG B CA 1
ATOM 4556 C C . ARG B 1 267 ? 6.777 -10.555 8.648 1 98.25 267 ARG B C 1
ATOM 4558 O O . ARG B 1 267 ? 5.672 -10.078 8.922 1 98.25 267 ARG B O 1
ATOM 4565 N N . TRP B 1 268 ? 7.5 -11.133 9.578 1 97.75 268 TRP B N 1
ATOM 4566 C CA . TRP B 1 268 ? 7.047 -11.344 10.953 1 97.75 268 TRP B CA 1
ATOM 4567 C C . TRP B 1 268 ? 6.734 -10.023 11.633 1 97.75 268 TRP B C 1
ATOM 4569 O O . TRP B 1 268 ? 5.828 -9.945 12.469 1 97.75 268 TRP B O 1
ATOM 4579 N N . GLY B 1 269 ? 7.434 -9.016 11.312 1 96.88 269 GLY B N 1
ATOM 4580 C CA . GLY B 1 269 ? 7.254 -7.727 11.961 1 96.88 269 GLY B CA 1
ATOM 4581 C C . GLY B 1 269 ? 6.09 -6.934 11.398 1 96.88 269 GLY B C 1
ATOM 4582 O O . GLY B 1 269 ? 5.73 -5.883 11.938 1 96.88 269 GLY B O 1
ATOM 4583 N N . ALA B 1 270 ? 5.488 -7.484 10.328 1 96.94 270 ALA B N 1
ATOM 4584 C CA . ALA B 1 270 ? 4.477 -6.695 9.633 1 96.94 270 ALA B CA 1
ATOM 4585 C C . ALA B 1 270 ? 3.258 -7.547 9.289 1 96.94 270 ALA B C 1
ATOM 4587 O O . ALA B 1 270 ? 2.561 -7.277 8.312 1 96.94 270 ALA B O 1
ATOM 4588 N N . LEU B 1 271 ? 2.934 -8.555 9.953 1 96.31 271 LEU B N 1
ATOM 4589 C CA . LEU B 1 271 ? 1.87 -9.492 9.609 1 96.31 271 LEU B CA 1
ATOM 4590 C C . LEU B 1 271 ? 0.509 -8.812 9.641 1 96.31 271 LEU B C 1
ATOM 4592 O O . LEU B 1 271 ? -0.301 -8.992 8.727 1 96.31 271 LEU B O 1
ATOM 4596 N N . GLY B 1 272 ? 0.312 -7.988 10.781 1 93.12 272 GLY B N 1
ATOM 4597 C CA . GLY B 1 272 ? -1.006 -7.387 10.914 1 93.12 272 GLY B CA 1
ATOM 4598 C C . GLY B 1 272 ? -2.135 -8.391 10.773 1 93.12 272 GLY B C 1
ATOM 4599 O O . GLY B 1 272 ? -2.137 -9.43 11.445 1 93.12 272 GLY B O 1
ATOM 4600 N N . GLY B 1 273 ? -3.051 -8.125 9.82 1 93.69 273 GLY B N 1
ATOM 4601 C CA . GLY B 1 273 ? -4.195 -8.992 9.602 1 93.69 273 GLY B CA 1
ATOM 4602 C C . GLY B 1 273 ? -3.965 -10.016 8.508 1 93.69 273 GLY B C 1
ATOM 4603 O O . GLY B 1 273 ? -4.902 -10.688 8.07 1 93.69 273 GLY B O 1
ATOM 4604 N N . SER B 1 274 ? -2.719 -10.164 8.078 1 97.44 274 SER B N 1
ATOM 4605 C CA . SER B 1 274 ? -2.416 -11.102 7 1 97.44 274 SER B CA 1
ATOM 4606 C C . SER B 1 274 ? -2.504 -12.547 7.48 1 97.44 274 SER B C 1
ATOM 4608 O O . SER B 1 274 ? -2.283 -12.828 8.656 1 97.44 274 SER B O 1
ATOM 4610 N N . LEU B 1 275 ? -2.793 -13.453 6.547 1 97.38 275 LEU B N 1
ATOM 4611 C CA . LEU B 1 275 ? -2.775 -14.875 6.863 1 97.38 275 LEU B CA 1
ATOM 4612 C C . LEU B 1 275 ? -1.366 -15.336 7.223 1 97.38 275 LEU B C 1
ATOM 4614 O O . LEU B 1 275 ? -0.392 -14.914 6.594 1 97.38 275 LEU B O 1
ATOM 4618 N N . ARG B 1 276 ? -1.34 -16.125 8.203 1 97.25 276 ARG B N 1
ATOM 4619 C CA . ARG B 1 276 ? -0.077 -16.75 8.594 1 97.25 276 ARG B CA 1
ATOM 4620 C C . ARG B 1 276 ? 0.154 -18.047 7.828 1 97.25 276 ARG B C 1
ATOM 4622 O O . ARG B 1 276 ? -0.796 -18.766 7.523 1 97.25 276 ARG B O 1
ATOM 4629 N N . ASN B 1 277 ? 1.397 -18.281 7.523 1 97.38 277 ASN B N 1
ATOM 4630 C CA . ASN B 1 277 ? 1.74 -19.562 6.914 1 97.38 277 ASN B CA 1
ATOM 4631 C C . ASN B 1 277 ? 1.675 -20.703 7.93 1 97.38 277 ASN B C 1
ATOM 4633 O O . ASN B 1 277 ? 1.104 -21.766 7.648 1 97.38 277 ASN B O 1
ATOM 4637 N N . ASN B 1 278 ? 2.287 -20.531 9.016 1 95.69 278 ASN B N 1
ATOM 4638 C CA . ASN B 1 278 ? 2.248 -21.391 10.195 1 95.69 278 ASN B CA 1
ATOM 4639 C C . ASN B 1 278 ? 1.923 -20.594 11.453 1 95.69 278 ASN B C 1
ATOM 4641 O O . ASN B 1 278 ? 2.711 -19.75 11.875 1 95.69 278 ASN B O 1
ATOM 4645 N N . TRP B 1 279 ? 0.854 -20.953 12.102 1 94.44 279 TRP B N 1
ATOM 4646 C CA . TRP B 1 279 ? 0.349 -20.109 13.188 1 94.44 279 TRP B CA 1
ATOM 4647 C C . TRP B 1 279 ? 1.338 -20.062 14.344 1 94.44 279 TRP B C 1
ATOM 4649 O O . TRP B 1 279 ? 1.492 -19.031 14.992 1 94.44 279 TRP B O 1
ATOM 4659 N N . VAL B 1 280 ? 2.055 -21.141 14.609 1 95.38 280 VAL B N 1
ATOM 4660 C CA . VAL B 1 280 ? 2.98 -21.203 15.734 1 95.38 280 VAL B CA 1
ATOM 4661 C C . VAL B 1 280 ? 4.254 -20.422 15.398 1 95.38 280 VAL B C 1
ATOM 4663 O O . VAL B 1 280 ? 4.641 -19.516 16.125 1 95.38 280 VAL B O 1
ATOM 4666 N N . VAL B 1 281 ? 4.863 -20.75 14.25 1 96.44 281 VAL B N 1
ATOM 4667 C CA . VAL B 1 281 ? 6.145 -20.172 13.859 1 96.44 281 VAL B CA 1
ATOM 4668 C C . VAL B 1 281 ? 5.984 -18.672 13.633 1 96.44 281 VAL B C 1
ATOM 4670 O O . VAL B 1 281 ? 6.789 -17.875 14.125 1 96.44 281 VAL B O 1
ATOM 4673 N N . ASP B 1 282 ? 4.926 -18.312 12.914 1 97.19 282 ASP B N 1
ATOM 4674 C CA . ASP B 1 282 ? 4.727 -16.906 12.57 1 97.19 282 ASP B CA 1
ATOM 4675 C C . ASP B 1 282 ? 4.375 -16.078 13.805 1 97.19 282 ASP B C 1
ATOM 4677 O O . ASP B 1 282 ? 4.785 -14.93 13.922 1 97.19 282 ASP B O 1
ATOM 4681 N N . THR B 1 283 ? 3.59 -16.656 14.773 1 96.25 283 THR B N 1
ATOM 4682 C CA . THR B 1 283 ? 3.258 -15.938 15.992 1 96.25 283 THR B CA 1
ATOM 4683 C C . THR B 1 283 ? 4.5 -15.742 16.859 1 96.25 283 THR B C 1
ATOM 4685 O O . THR B 1 283 ? 4.742 -14.648 17.375 1 96.25 283 THR B O 1
ATOM 4688 N N . LEU B 1 284 ? 5.301 -16.766 17.031 1 95.81 284 LEU B N 1
ATOM 4689 C CA . LEU B 1 284 ? 6.523 -16.656 17.828 1 95.81 284 LEU B CA 1
ATOM 4690 C C . LEU B 1 284 ? 7.504 -15.68 17.172 1 95.81 284 LEU B C 1
ATOM 4692 O O . LEU B 1 284 ? 8.172 -14.914 17.875 1 95.81 284 LEU B O 1
ATOM 4696 N N . GLY B 1 285 ? 7.617 -15.773 15.805 1 96.19 285 GLY B N 1
ATOM 4697 C CA . GLY B 1 285 ? 8.445 -14.805 15.094 1 96.19 285 GLY B CA 1
ATOM 4698 C C . GLY B 1 285 ? 8.016 -13.367 15.312 1 96.19 285 GLY B C 1
ATOM 4699 O O . GLY B 1 285 ? 8.852 -12.484 15.492 1 96.19 285 GLY B O 1
ATOM 4700 N N . ALA B 1 286 ? 6.699 -13.172 15.312 1 96.06 286 ALA B N 1
ATOM 4701 C CA . ALA B 1 286 ? 6.137 -11.836 15.484 1 96.06 286 ALA B CA 1
ATOM 4702 C C . ALA B 1 286 ? 6.41 -11.305 16.891 1 96.06 286 ALA B C 1
ATOM 4704 O O . ALA B 1 286 ? 6.395 -10.094 17.109 1 96.06 286 ALA B O 1
ATOM 4705 N N . LEU B 1 287 ? 6.719 -12.195 17.859 1 94.44 287 LEU B N 1
ATOM 4706 C CA . LEU B 1 287 ? 7.004 -11.781 19.234 1 94.44 287 LEU B CA 1
ATOM 4707 C C . LEU B 1 287 ? 8.461 -11.359 19.375 1 94.44 287 LEU B C 1
ATOM 4709 O O . LEU B 1 287 ? 8.805 -10.633 20.312 1 94.44 287 LEU B O 1
ATOM 4713 N N . ILE B 1 288 ? 9.312 -11.664 18.438 1 94.25 288 ILE B N 1
ATOM 4714 C CA . ILE B 1 288 ? 10.75 -11.422 18.562 1 94.25 288 ILE B CA 1
ATOM 4715 C C . ILE B 1 288 ? 11.125 -10.172 17.766 1 94.25 288 ILE B C 1
ATOM 4717 O O . ILE B 1 288 ? 11.961 -9.383 18.203 1 94.25 288 ILE B O 1
ATOM 4721 N N . THR B 1 289 ? 10.484 -9.977 16.672 1 95.12 289 THR B N 1
ATOM 4722 C CA . THR B 1 289 ? 10.938 -9.023 15.664 1 95.12 289 THR B CA 1
ATOM 4723 C C . THR B 1 289 ? 10.758 -7.59 16.156 1 95.12 289 THR B C 1
ATOM 4725 O O . THR B 1 289 ? 11.484 -6.688 15.727 1 95.12 289 THR B O 1
ATOM 4728 N N . PRO B 1 290 ? 9.766 -7.344 17.078 1 94 290 PRO B N 1
ATOM 4729 C CA . PRO B 1 290 ? 9.656 -5.953 17.516 1 94 290 PRO B CA 1
ATOM 4730 C C . PRO B 1 290 ? 10.938 -5.441 18.172 1 94 290 PRO B C 1
ATOM 4732 O O . PRO B 1 290 ? 11.289 -4.27 18.016 1 94 290 PRO B O 1
ATOM 4735 N N . TRP B 1 291 ? 11.672 -6.266 18.844 1 93.44 291 TRP B N 1
ATOM 4736 C CA . TRP B 1 291 ? 12.93 -5.871 19.469 1 93.44 291 TRP B CA 1
ATOM 4737 C C . TRP B 1 291 ? 14.016 -5.645 18.422 1 93.44 291 TRP B C 1
ATOM 4739 O O . TRP B 1 291 ? 14.781 -4.688 18.516 1 93.44 291 TRP B O 1
ATOM 4749 N N . VAL B 1 292 ? 14.047 -6.477 17.469 1 93.5 292 VAL B N 1
ATOM 4750 C CA . VAL B 1 292 ? 15.039 -6.379 16.406 1 93.5 292 VAL B CA 1
ATOM 4751 C C . VAL B 1 292 ? 14.828 -5.086 15.617 1 93.5 292 VAL B C 1
ATOM 4753 O O . VAL B 1 292 ? 15.781 -4.352 15.352 1 93.5 292 VAL B O 1
ATOM 4756 N N . TRP B 1 293 ? 13.555 -4.801 15.312 1 94.06 293 TRP B N 1
ATOM 4757 C CA . TRP B 1 293 ? 13.25 -3.674 14.438 1 94.06 293 TRP B CA 1
ATOM 4758 C C . TRP B 1 293 ? 13.445 -2.35 15.164 1 94.06 293 TRP B C 1
ATOM 4760 O O . TRP B 1 293 ? 13.75 -1.329 14.539 1 94.06 293 TRP B O 1
ATOM 4770 N N . LEU B 1 294 ? 13.352 -2.398 16.5 1 92.06 294 LEU B N 1
ATOM 4771 C CA . LEU B 1 294 ? 13.656 -1.195 17.266 1 92.06 294 LEU B CA 1
ATOM 4772 C C . LEU B 1 294 ? 15.086 -0.726 17 1 92.06 294 LEU B C 1
ATOM 4774 O O . LEU B 1 294 ? 15.312 0.459 16.75 1 92.06 294 LEU B O 1
ATOM 4778 N N . PHE B 1 295 ? 15.977 -1.627 16.969 1 93.88 295 PHE B N 1
ATOM 4779 C CA . PHE B 1 295 ? 17.391 -1.296 16.766 1 93.88 295 PHE B CA 1
ATOM 4780 C C . PHE B 1 295 ? 17.656 -0.989 15.297 1 93.88 295 PHE B C 1
ATOM 4782 O O . PHE B 1 295 ? 18.391 -0.046 14.977 1 93.88 295 PHE B O 1
ATOM 4789 N N . VAL B 1 296 ? 17.094 -1.776 14.406 1 95.44 296 VAL B N 1
ATOM 4790 C CA . VAL B 1 296 ? 17.375 -1.641 12.984 1 95.44 296 VAL B CA 1
ATOM 4791 C C . VAL B 1 296 ? 16.844 -0.298 12.477 1 95.44 296 VAL B C 1
ATOM 4793 O O . VAL B 1 296 ? 17.531 0.398 11.727 1 95.44 296 VAL B O 1
ATOM 4796 N N . VAL B 1 297 ? 15.641 0.072 12.883 1 96.5 297 VAL B N 1
ATOM 4797 C CA . VAL B 1 297 ? 15.047 1.336 12.453 1 96.5 297 VAL B CA 1
ATOM 4798 C C . VAL B 1 297 ? 15.875 2.502 12.984 1 96.5 297 VAL B C 1
ATOM 4800 O O . VAL B 1 297 ? 16.141 3.463 12.258 1 96.5 297 VAL B O 1
ATOM 4803 N N . SER B 1 298 ? 16.328 2.398 14.227 1 96.19 298 SER B N 1
ATOM 4804 C CA . SER B 1 298 ? 17.188 3.432 14.797 1 96.19 298 SER B CA 1
ATOM 4805 C C . SER B 1 298 ? 18.484 3.561 14.008 1 96.19 298 SER B C 1
ATOM 4807 O O . SER B 1 298 ? 18.969 4.672 13.766 1 96.19 298 SER B O 1
ATOM 4809 N N . ASP B 1 299 ? 19.031 2.432 13.688 1 96.94 299 ASP B N 1
ATOM 4810 C CA . ASP B 1 299 ? 20.266 2.418 12.914 1 96.94 299 ASP B CA 1
ATOM 4811 C C . ASP B 1 299 ? 20.078 3.055 11.539 1 96.94 299 ASP B C 1
ATOM 4813 O O . ASP B 1 299 ? 20.922 3.807 11.07 1 96.94 299 ASP B O 1
ATOM 4817 N N . ILE B 1 300 ? 19.016 2.746 10.867 1 97.69 300 ILE B N 1
ATOM 4818 C CA . ILE B 1 300 ? 18.719 3.281 9.539 1 97.69 300 ILE B CA 1
ATOM 4819 C C . ILE B 1 300 ? 18.516 4.793 9.625 1 97.69 300 ILE B C 1
ATOM 4821 O O . ILE B 1 300 ? 19.094 5.547 8.828 1 97.69 300 ILE B O 1
ATOM 4825 N N . MET B 1 301 ? 17.719 5.227 10.633 1 97.69 301 MET B N 1
ATOM 4826 C CA . MET B 1 301 ? 17.516 6.66 10.828 1 97.69 301 MET B CA 1
ATOM 4827 C C . MET B 1 301 ? 18.844 7.367 11.109 1 97.69 301 MET B C 1
ATOM 4829 O O . MET B 1 301 ? 19.094 8.445 10.578 1 97.69 301 MET B O 1
ATOM 4833 N N . GLY B 1 302 ? 19.641 6.711 11.945 1 97.81 302 GLY B N 1
ATOM 4834 C CA . GLY B 1 302 ? 20.953 7.258 12.242 1 97.81 302 GLY B CA 1
ATOM 4835 C C . GLY B 1 302 ? 21.844 7.359 11.023 1 97.81 302 GLY B C 1
ATOM 4836 O O . GLY B 1 302 ? 22.562 8.344 10.852 1 97.81 302 GLY B O 1
ATOM 4837 N N . THR B 1 303 ? 21.828 6.34 10.203 1 97.38 303 THR B N 1
ATOM 4838 C CA . THR B 1 303 ? 22.609 6.332 8.977 1 97.38 303 THR B CA 1
ATOM 4839 C C . THR B 1 303 ? 22.188 7.48 8.062 1 97.38 303 THR B C 1
ATOM 4841 O O . THR B 1 303 ? 23.047 8.172 7.5 1 97.38 303 THR B O 1
ATOM 4844 N N . CYS B 1 304 ? 20.906 7.707 7.906 1 97.81 304 CYS B N 1
ATOM 4845 C CA . CYS B 1 304 ? 20.406 8.812 7.102 1 97.81 304 CYS B CA 1
ATOM 4846 C C . CYS B 1 304 ? 20.875 10.148 7.664 1 97.81 304 CYS B C 1
ATOM 4848 O O . CYS B 1 304 ? 21.375 11 6.926 1 97.81 304 CYS B O 1
ATOM 4850 N N . ARG B 1 305 ? 20.766 10.32 8.945 1 97.5 305 ARG B N 1
ATOM 4851 C CA . ARG B 1 305 ? 21.188 11.562 9.586 1 97.5 305 ARG B CA 1
ATOM 4852 C C . ARG B 1 305 ? 22.672 11.805 9.367 1 97.5 305 ARG B C 1
ATOM 4854 O O . ARG B 1 305 ? 23.094 12.938 9.117 1 97.5 305 ARG B O 1
ATOM 4861 N N . LYS B 1 306 ? 23.469 10.75 9.516 1 96.69 306 LYS B N 1
ATOM 4862 C CA . LYS B 1 306 ? 24.922 10.867 9.336 1 96.69 306 LYS B CA 1
ATOM 4863 C C . LYS B 1 306 ? 25.25 11.289 7.906 1 96.69 306 LYS B C 1
ATOM 4865 O O . LYS B 1 306 ? 26.156 12.109 7.691 1 96.69 306 LYS B O 1
ATOM 4870 N N . PHE B 1 307 ? 24.578 10.727 6.957 1 95.5 307 PHE B N 1
ATOM 4871 C CA . PHE B 1 307 ? 24.797 11.109 5.566 1 95.5 307 PHE B CA 1
ATOM 4872 C C . PHE B 1 307 ? 24.406 12.57 5.34 1 95.5 307 PHE B C 1
ATOM 4874 O O . PHE B 1 307 ? 25.125 13.305 4.664 1 95.5 307 PHE B O 1
ATOM 4881 N N . GLY B 1 308 ? 23.266 12.938 5.863 1 95.19 308 GLY B N 1
ATOM 4882 C CA . GLY B 1 308 ? 22.844 14.328 5.754 1 95.19 308 GLY B CA 1
ATOM 4883 C C . GLY B 1 308 ? 23.844 15.305 6.348 1 95.19 308 GLY B C 1
ATOM 4884 O O . GLY B 1 308 ? 24.109 16.359 5.766 1 95.19 308 GLY B O 1
ATOM 4885 N N . LYS B 1 309 ? 24.344 14.961 7.461 1 95.62 309 LYS B N 1
ATOM 4886 C CA . LYS B 1 309 ? 25.328 15.812 8.125 1 95.62 309 LYS B CA 1
ATOM 4887 C C . LYS B 1 309 ? 26.641 15.875 7.34 1 95.62 309 LYS B C 1
ATOM 4889 O O . LYS B 1 309 ? 27.25 16.938 7.215 1 95.62 309 LYS B O 1
ATOM 4894 N N . LYS B 1 310 ? 27.031 14.766 6.855 1 94.69 310 LYS B N 1
ATOM 4895 C CA . LYS B 1 310 ? 28.312 14.648 6.18 1 94.69 310 LYS B CA 1
ATOM 4896 C C . LYS B 1 310 ? 28.281 15.336 4.816 1 94.69 310 LYS B C 1
ATOM 4898 O O . LYS B 1 310 ? 29.234 16.031 4.438 1 94.69 310 LYS B O 1
ATOM 4903 N N . TYR B 1 311 ? 27.172 15.164 4.051 1 93.38 311 TYR B N 1
ATOM 4904 C CA . TYR B 1 311 ? 27.188 15.578 2.654 1 93.38 311 TYR B CA 1
ATOM 4905 C C . TYR B 1 311 ? 26.25 16.766 2.422 1 93.38 311 TYR B C 1
ATOM 4907 O O . TYR B 1 311 ? 26.219 17.328 1.325 1 93.38 311 TYR B O 1
ATOM 4915 N N . GLY B 1 312 ? 25.469 17.125 3.396 1 91.75 312 GLY B N 1
ATOM 4916 C CA . GLY B 1 312 ? 24.5 18.203 3.219 1 91.75 312 GLY B CA 1
ATOM 4917 C C . GLY B 1 312 ? 23.297 17.781 2.4 1 91.75 312 GLY B C 1
ATOM 4918 O O . GLY B 1 312 ? 22.797 16.672 2.539 1 91.75 312 GLY B O 1
ATOM 4919 N N . HIS B 1 313 ? 22.828 18.703 1.569 1 93.88 313 HIS B N 1
ATOM 4920 C CA . HIS B 1 313 ? 21.641 18.453 0.763 1 93.88 313 HIS B CA 1
ATOM 4921 C C . HIS B 1 313 ? 21.859 17.281 -0.181 1 93.88 313 HIS B C 1
ATOM 4923 O O . HIS B 1 313 ? 22.922 17.156 -0.791 1 93.88 313 HIS B O 1
ATOM 4929 N N . PRO B 1 314 ? 20.828 16.406 -0.327 1 91.81 314 PRO B N 1
ATOM 4930 C CA . PRO B 1 314 ? 20.953 15.188 -1.132 1 91.81 314 PRO B CA 1
ATOM 4931 C C . PRO B 1 314 ? 21.438 15.461 -2.553 1 91.81 314 PRO B C 1
ATOM 4933 O O . PRO B 1 314 ? 22.031 14.586 -3.189 1 91.81 314 PRO B O 1
ATOM 4936 N N . ARG B 1 315 ? 21.234 16.625 -3.07 1 85.31 315 ARG B N 1
ATOM 4937 C CA . ARG B 1 315 ? 21.719 16.969 -4.406 1 85.31 315 ARG B CA 1
ATOM 4938 C C . ARG B 1 315 ? 23.234 16.891 -4.469 1 85.31 315 ARG B C 1
ATOM 4940 O O . ARG B 1 315 ? 23.812 16.734 -5.551 1 85.31 315 ARG B O 1
ATOM 4947 N N . ASN B 1 316 ? 23.828 16.922 -3.312 1 84.5 316 ASN B N 1
ATOM 4948 C CA . ASN B 1 316 ? 25.281 16.938 -3.232 1 84.5 316 ASN B CA 1
ATOM 4949 C C . ASN B 1 316 ? 25.828 15.562 -2.883 1 84.5 316 ASN B C 1
ATOM 4951 O O . ASN B 1 316 ? 27.047 15.375 -2.793 1 84.5 316 ASN B O 1
ATOM 4955 N N . HIS B 1 317 ? 24.969 14.695 -2.65 1 85.75 317 HIS B N 1
ATOM 4956 C CA . HIS B 1 317 ? 25.438 13.375 -2.234 1 85.75 317 HIS B CA 1
ATOM 4957 C C . HIS B 1 317 ? 26.172 12.664 -3.367 1 85.75 317 HIS B C 1
ATOM 4959 O O . HIS B 1 317 ? 25.828 12.836 -4.539 1 85.75 317 HIS B O 1
ATOM 4965 N N . PRO B 1 318 ? 27.141 11.945 -3.008 1 78.19 318 PRO B N 1
ATOM 4966 C CA . PRO B 1 318 ? 27.859 11.203 -4.051 1 78.19 318 PRO B CA 1
ATOM 4967 C C . PRO B 1 318 ? 26.984 10.148 -4.727 1 78.19 318 PRO B C 1
ATOM 4969 O O . PRO B 1 318 ? 26.078 9.586 -4.094 1 78.19 318 PRO B O 1
ATOM 4972 N N . LYS B 1 319 ? 27.234 10.125 -6.008 1 72 319 LYS B N 1
ATOM 4973 C CA . LYS B 1 319 ? 26.578 9.039 -6.738 1 72 319 LYS B CA 1
ATOM 4974 C C . LYS B 1 319 ? 27.297 7.711 -6.516 1 72 319 LYS B C 1
ATOM 4976 O O . LYS B 1 319 ? 28.516 7.688 -6.301 1 72 319 LYS B O 1
ATOM 4981 N N . HIS B 1 320 ? 26.516 6.676 -6.211 1 65.62 320 HIS B N 1
ATOM 4982 C CA . HIS B 1 320 ? 27.141 5.379 -6 1 65.62 320 HIS B CA 1
ATOM 4983 C C . HIS B 1 320 ? 28.094 5.035 -7.145 1 65.62 320 HIS B C 1
ATOM 4985 O O . HIS B 1 320 ? 27.719 5.148 -8.312 1 65.62 320 HIS B O 1
ATOM 4991 N N . GLN B 1 321 ? 29.375 5.027 -6.91 1 55.34 321 GLN B N 1
ATOM 4992 C CA . GLN B 1 321 ? 30.359 4.551 -7.879 1 55.34 321 GLN B CA 1
ATOM 4993 C C . GLN B 1 321 ? 30.438 3.027 -7.871 1 55.34 321 GLN B C 1
ATOM 4995 O O . GLN B 1 321 ? 30.656 2.418 -6.82 1 55.34 321 GLN B O 1
ATOM 5000 N N . ALA B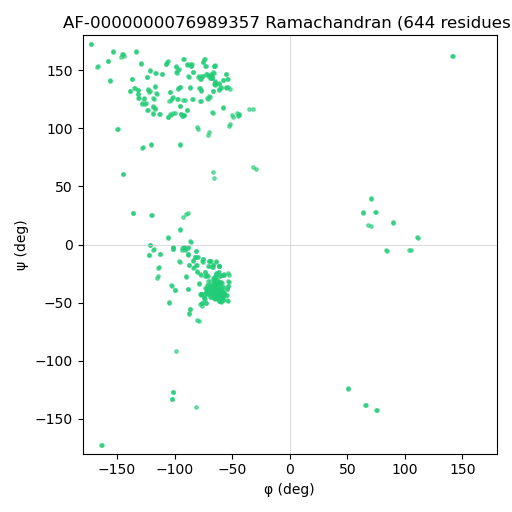 1 322 ? 29.734 2.504 -8.859 1 48.59 322 ALA B N 1
ATOM 5001 C CA . ALA B 1 322 ? 29.906 1.062 -9.016 1 48.59 322 ALA B CA 1
ATOM 5002 C C . ALA B 1 322 ? 31.375 0.66 -8.906 1 48.59 322 ALA B C 1
ATOM 5004 O O . ALA B 1 322 ? 32.25 1.318 -9.477 1 48.59 322 ALA B O 1
ATOM 5005 N N . LYS B 1 323 ? 31.891 -0.022 -7.961 1 39.56 323 LYS B N 1
ATOM 5006 C CA . LYS B 1 323 ? 33.25 -0.542 -8.031 1 39.56 323 LYS B CA 1
ATOM 5007 C C . LYS B 1 323 ? 33.531 -1.15 -9.398 1 39.56 323 LYS B C 1
ATOM 5009 O O . LYS B 1 323 ? 32.75 -1.971 -9.891 1 39.56 323 LYS B O 1
ATOM 5014 N N . ALA B 1 324 ? 34.469 -0.473 -10.258 1 34.06 324 ALA B N 1
ATOM 5015 C CA . ALA B 1 324 ? 35.094 -1.112 -11.422 1 34.06 324 ALA B CA 1
ATOM 5016 C C . ALA B 1 324 ? 35.719 -2.449 -11.031 1 34.06 324 ALA B C 1
ATOM 5018 O O . ALA B 1 324 ? 36.312 -2.576 -9.961 1 34.06 324 ALA B O 1
#

InterPro domains:
  IPR002347 Short-chain dehydrogenase/reductase SDR [PF00106] (15-222)
  IPR002347 Short-chain dehydrogenase/reductase SDR [PR00081] (16-33)
  IPR002347 Short-chain dehydrogenase/reductase SDR [PR00081] (176-195)
  IPR002347 Short-chain dehydrogenase/reductase SDR [PR00081] (199-216)
  IPR036291 NAD(P)-binding domain superfamily [SSF51735] (8-268)
  IPR045022 3-ketodihydrosphingosine reductase KDSR-like [cd08939] (14-263)

pLDDT: mean 95.16, std 10.04, range [24.25, 99.0]

Nearest PDB structures (foldseek):
  1yxm-assembly1_B  TM=8.061E-01  e=3.733E-16  Homo sapiens
  1yxm-assembly1_A  TM=8.300E-01  e=2.491E-14  Homo sapiens
  3qlj-assembly3_F  TM=8.200E-01  e=6.111E-12  Mycobacterium avium 104
  6nkh-assembly1_C  TM=7.654E-01  e=4.823E-12  Malbranchea aurantiaca
  6rx5-assembly1_A  TM=7.637E-01  e=2.682E-11  Trypanosoma brucei brucei

Secondary structure (DSSP, 8-state):
--------SS--TT-EEEEES-SSHHHHHHHHHHHHTT-EEEEEES-HHHHHHHHHHHHHH-SSTTT--EEEEE--TTSTT-HHHHHHHHHHHTTTPPPSEEEE-------B-GGGS-HHHHHHHIIIIIIHHHHHHHHHHHHHT-TTS---SSPEEEEEE--GGGTS--TTBTTTHHHHHHHHHHHHHHHHHGGGSSS-EEEEEEE--EE-SHHHHHHHTT-BHHHHHHGGGSPEE-HHHHHHHHHHHHHTT-SEEE-SHHHHHHHHTT-TTSPPSSHHHHHHHHHHHHHHHHHHHHHHHHHHHHHHHHH-SGGGSPB-----/--------SS--TT-EEEEES-SSHHHHHHHHHHHHTT-EEEEEES-HHHHHHHHHHHHHH-SSTTT--EEEEE--TTSTT-HHHHHHHHHHHTTTPPPSEEEE-------B-GGGS-HHHHHHHIIIIIIHHHHHHHHHHHHHT-TTS---SSPEEEEEE--GGGTS--TTBTTTHHHHHHHHHHHHHHHHHGGGSSS-EEEEEEE--EE-SHHHHHHHTT-BHHHHHHGGGSPEE-HHHHHHHHHHHHHTT-SEEE-SHHHHHHHHTT-TTSPPSSHHHHHHHHHHHHHHHHHHHHHHHHHHHHHHHHH-SGGGSPB-----

Sequence (648 aa):
MGIFNSKNHMPVDGKTILLTGASEGMGRSVALQLAAKGANLVVVARNAVRLEELVTELKAAAKSPSTQRFKYITADISVENYAAPVIAEAKVWNDNRDLDIVWCVAGMATTGFWAETPFSSTRRNMDVNFYGTAEMSHAILREWLAPEAPVTADPKHLIMTTSVAAFFTVAGYGCYSPSKYALRGLADTISQELELYPQNVKVHVVFPGTITSPGLERENETKPAVTHKIEELDPVQSPEQVAREAIKGLERGDYFVTVAWLGTLMRWGALGGSLRNNWVVDTLGALITPWVWLFVVSDIMGTCRKFGKKYGHPRNHPKHQAKAMGIFNSKNHMPVDGKTILLTGASEGMGRSVALQLAAKGANLVVVARNAVRLEELVTELKAAAKSPSTQRFKYITADISVENYAAPVIAEAKVWNDNRDLDIVWCVAGMATTGFWAETPFSSTRRNMDVNFYGTAEMSHAILREWLAPEAPVTADPKHLIMTTSVAAFFTVAGYGCYSPSKYALRGLADTISQELELYPQNVKVHVVFPGTITSPGLERENETKPAVTHKIEELDPVQSPEQVAREAIKGLERGDYFVTVAWLGTLMRWGALGGSLRNNWVVDTLGALITPWVWLFVVSDIMGTCRKFGKKYGHPRNHPKHQAKA

Radius of gyration: 24.73 Å; Cα contacts (8 Å, |Δi|>4): 1361; chains: 2; bounding box: 70×84×71 Å

Foldseek 3Di:
DPDCPQFQQDQAAVAEEEEEPCLWFLNVLLLLVSQLSHHAYEYEEADPVSQVVSQVSSLVSHVDNVPHYYHYDHFDLLDPPGQQVSQVVSCVVVVVDAHQEYAYDWAAFAWDAPVPDDCVLLVSRLSTQASSLVVNVVNSCCQCQPPPHDADPREREYEHEAALCLLPNAGGRVSHNVNRVNNVVVLQVVQVVVVVGRHRYHYAYEHEYAEPIPRVVVNLQHHAPLNCVLCVPPDYYYSNQSSVQQSVCVRSVARYGYRDDVSLLSCLCRCVSNDGRDPVVSPVSVVPSVVVVVVSVVVSVVSVVVQCVVQPDSVRGDRDDDDD/DPDDPQFQLDQAAVAEEEEEPCLWFLNVLLLLVSQLSHHAYEYEEADPVSQVVSQVSSLVSHVDNVPHYYHYDHFDLLDPPGQQVSQVVSCVVVVVDAHQEYAYDWAAFAWDAPVPDDCVLLVSRLSTQASSLVVNVVNSCCQCQPPPHDADPREREYEHEAALCLLPNAGGGVSHNVNRVNVVVVLQVVQVVVVVGRHRYHYAYEHEYAEPIPRVVVNLQHHAPLNCVLCVPPDYYYSNQSSVQQSVCVRSVARYGYRDDVSLLSCLCRCVSNDGRDPVVSPVSVVPSVVVVVVSVVVSVVSVVVQCVVQPDSVRGDRDDDDD

Organism: Colletotrichum orbiculare (strain 104-T / ATCC 96160 / CBS 514.97 / LARS 414 / MAFF 240422) (NCBI:txid1213857)

Solvent-accessible surface area (backbone atoms only — not comparable to full-atom values): 31998 Å² total; per-residue (Å²): 140,87,73,89,72,72,66,66,64,53,77,40,61,77,33,41,33,40,31,33,28,29,62,49,47,43,27,32,34,37,51,40,53,40,16,44,53,25,26,19,39,38,38,25,29,68,53,60,68,51,33,56,52,44,49,55,50,32,54,72,40,29,62,44,59,90,75,49,51,75,45,69,47,72,45,57,54,56,44,87,79,47,36,57,61,52,52,50,54,51,21,56,74,51,76,66,38,82,73,38,29,40,37,35,51,45,63,67,64,55,42,24,52,52,62,78,41,64,66,66,52,34,53,50,24,31,30,32,36,24,46,25,42,49,47,38,50,41,48,53,42,41,55,56,61,32,90,87,38,73,69,49,91,68,62,30,39,42,34,43,51,54,30,34,41,47,34,41,57,50,44,29,30,38,30,26,26,19,22,29,15,16,46,52,39,32,49,50,12,48,58,38,45,42,39,23,41,82,37,42,59,44,63,31,35,34,24,48,75,52,47,67,31,73,65,45,56,59,25,53,74,48,30,38,41,68,35,55,61,70,48,64,79,56,68,76,35,46,23,57,55,43,26,52,35,42,51,51,30,43,24,67,55,32,36,67,25,48,53,47,70,67,35,46,49,35,42,29,23,33,40,32,57,46,76,67,70,42,70,64,63,44,39,55,42,23,53,51,28,46,64,55,38,54,52,51,42,52,49,51,48,48,51,29,35,51,47,16,69,73,48,37,47,68,91,60,43,64,71,51,71,75,84,128,139,88,70,86,78,70,67,66,62,53,77,39,60,77,33,40,33,41,31,33,26,28,62,48,47,42,27,32,35,36,51,41,55,40,16,44,54,25,25,20,39,39,37,25,28,68,53,59,69,51,34,54,53,44,47,55,51,34,54,71,40,28,61,44,58,89,76,50,51,72,44,69,48,72,46,57,54,55,44,87,79,46,38,55,60,52,53,51,54,50,20,58,73,49,76,67,39,80,72,39,30,40,37,36,51,44,66,68,65,54,42,23,54,53,61,79,42,65,68,66,52,34,52,50,25,29,30,31,36,25,48,24,43,50,47,37,50,41,48,52,43,39,55,56,61,32,89,85,39,73,68,49,91,68,63,30,39,42,34,42,51,54,30,35,42,47,34,42,58,50,45,30,31,40,30,28,25,18,22,28,16,17,46,52,39,32,50,51,12,47,57,38,44,43,40,23,40,82,36,42,60,46,64,31,35,36,23,47,74,51,46,70,30,73,66,44,57,60,25,53,74,48,30,39,42,66,36,56,61,70,48,63,78,56,67,76,34,45,22,57,54,44,26,52,35,41,52,52,30,42,24,67,55,32,37,67,24,49,53,48,72,67,36,45,50,35,43,29,24,33,41,32,57,46,76,66,69,41,70,64,62,44,40,57,41,21,52,51,30,46,64,55,39,54,53,50,43,50,49,52,46,48,50,28,35,51,48,16,68,73,46,36,48,66,91,60,43,66,72,51,71,75,82,128